Protein AF-0000000068849868 (afdb_homodimer)

Structure (mmCIF, N/CA/C/O backbone):
data_AF-0000000068849868-model_v1
#
loop_
_entity.id
_entity.type
_entity.pdbx_description
1 polymer 'glutathione transferase'
#
loop_
_atom_site.group_PDB
_atom_site.id
_atom_site.type_symbol
_atom_site.label_atom_id
_atom_site.label_alt_id
_atom_site.label_comp_id
_atom_site.label_asym_id
_atom_site.label_entity_id
_atom_site.label_seq_id
_atom_site.pdbx_PDB_ins_code
_atom_site.Cartn_x
_atom_site.Cartn_y
_atom_site.Cartn_z
_atom_site.occupancy
_atom_site.B_iso_or_equiv
_atom_site.auth_seq_id
_atom_site.auth_comp_id
_atom_site.auth_asym_id
_atom_site.auth_atom_id
_atom_site.pdbx_PDB_model_num
ATOM 1 N N . MET A 1 1 ? 14.945 -2.395 -23.406 1 87.19 1 MET A N 1
ATOM 2 C CA . MET A 1 1 ? 15.062 -1.605 -22.188 1 87.19 1 MET A CA 1
ATOM 3 C C . MET A 1 1 ? 14.828 -2.473 -20.953 1 87.19 1 MET A C 1
ATOM 5 O O . MET A 1 1 ? 13.945 -3.338 -20.953 1 87.19 1 MET A O 1
ATOM 9 N N . SER A 1 2 ? 15.734 -2.465 -19.875 1 96.75 2 SER A N 1
ATOM 10 C CA . SER A 1 2 ? 15.797 -3.426 -18.766 1 96.75 2 SER A CA 1
ATOM 11 C C . SER A 1 2 ? 15.164 -2.857 -17.5 1 96.75 2 SER A C 1
ATOM 13 O O . SER A 1 2 ? 15.234 -1.652 -17.25 1 96.75 2 SER A O 1
ATOM 15 N N . LEU A 1 3 ? 14.523 -3.711 -16.781 1 98.19 3 LEU A N 1
ATOM 16 C CA . LEU A 1 3 ? 14.062 -3.363 -15.438 1 98.19 3 LEU A CA 1
ATOM 17 C C . LEU A 1 3 ? 15.227 -3.332 -14.453 1 98.19 3 LEU A C 1
ATOM 19 O O . LEU A 1 3 ? 15.18 -2.617 -13.445 1 98.19 3 LEU A O 1
ATOM 23 N N . GLY A 1 4 ? 16.203 -4.164 -14.727 1 98.25 4 GLY A N 1
ATOM 24 C CA . GLY A 1 4 ? 17.297 -4.336 -13.789 1 98.25 4 GLY A CA 1
ATOM 25 C C . GLY A 1 4 ? 17.234 -5.652 -13.031 1 98.25 4 GLY A C 1
ATOM 26 O O . GLY A 1 4 ? 16.922 -6.695 -13.609 1 98.25 4 GLY A O 1
ATOM 27 N N . GLU A 1 5 ? 17.641 -5.59 -11.719 1 97.69 5 GLU A N 1
ATOM 28 C CA . GLU A 1 5 ? 17.797 -6.82 -10.953 1 97.69 5 GLU A CA 1
ATOM 29 C C . GLU A 1 5 ? 16.859 -6.844 -9.742 1 97.69 5 GLU A C 1
ATOM 31 O O . GLU A 1 5 ? 16.953 -5.977 -8.875 1 97.69 5 GLU A O 1
ATOM 36 N N . LEU A 1 6 ? 16.016 -7.863 -9.766 1 98.19 6 LEU A N 1
ATOM 37 C CA . LEU A 1 6 ? 15.141 -8.094 -8.617 1 98.19 6 LEU A CA 1
ATOM 38 C C . LEU A 1 6 ? 15.812 -9.023 -7.605 1 98.19 6 LEU A C 1
ATOM 40 O O . LEU A 1 6 ? 16.219 -10.133 -7.953 1 98.19 6 LEU A O 1
ATOM 44 N N . ILE A 1 7 ? 15.961 -8.562 -6.359 1 96.75 7 ILE A N 1
ATOM 45 C CA . ILE A 1 7 ? 16.609 -9.32 -5.293 1 96.75 7 ILE A CA 1
ATOM 46 C C . ILE A 1 7 ? 15.594 -9.641 -4.199 1 96.75 7 ILE A C 1
ATOM 48 O O . ILE A 1 7 ? 14.883 -8.75 -3.725 1 96.75 7 ILE A O 1
ATOM 52 N N . TYR A 1 8 ? 15.531 -10.922 -3.836 1 96.44 8 TYR A N 1
ATOM 53 C CA . TYR A 1 8 ? 14.539 -11.328 -2.854 1 96.44 8 TYR A CA 1
ATOM 54 C C . TYR A 1 8 ? 15 -12.57 -2.098 1 96.44 8 TYR A C 1
ATOM 56 O O . TYR A 1 8 ? 16.125 -13.031 -2.277 1 96.44 8 TYR A O 1
ATOM 64 N N . PHE A 1 9 ? 14.172 -13.047 -1.1 1 94.62 9 PHE A N 1
ATOM 65 C CA . PHE A 1 9 ? 14.344 -14.336 -0.438 1 94.62 9 PHE A CA 1
ATOM 66 C C . PHE A 1 9 ? 13.727 -15.453 -1.265 1 94.62 9 PHE A C 1
ATOM 68 O O . PHE A 1 9 ? 12.844 -15.211 -2.098 1 94.62 9 PHE A O 1
ATOM 75 N N . PRO A 1 10 ? 14.141 -16.688 -1.043 1 92.88 10 PRO A N 1
ATOM 76 C CA . PRO A 1 10 ? 13.602 -17.797 -1.833 1 92.88 10 PRO A CA 1
ATOM 77 C C . PRO A 1 10 ? 12.234 -18.25 -1.335 1 92.88 10 PRO A C 1
ATOM 79 O O . PRO A 1 10 ? 12.023 -19.453 -1.112 1 92.88 10 PRO A O 1
ATOM 82 N N . VAL A 1 11 ? 11.312 -17.297 -1.199 1 94.06 11 VAL A N 1
ATOM 83 C CA . VAL A 1 11 ? 9.945 -17.578 -0.776 1 94.06 11 VAL A CA 1
ATOM 84 C C . VAL A 1 11 ? 8.969 -16.734 -1.604 1 94.06 11 VAL A C 1
ATOM 86 O O . VAL A 1 11 ? 9.359 -15.719 -2.193 1 94.06 11 VAL A O 1
ATOM 89 N N . GLN A 1 12 ? 7.738 -17.109 -1.665 1 96.62 12 GLN A N 1
ATOM 90 C CA . GLN A 1 12 ? 6.746 -16.438 -2.494 1 96.62 12 GLN A CA 1
ATOM 91 C C . GLN A 1 12 ? 6.383 -15.07 -1.924 1 96.62 12 GLN A C 1
ATOM 93 O O . GLN A 1 12 ? 6.73 -14.039 -2.504 1 96.62 12 GLN A O 1
ATOM 98 N N . ALA A 1 13 ? 5.715 -15.039 -0.673 1 96.38 13 ALA A N 1
ATOM 99 C CA . ALA A 1 13 ? 5.293 -13.812 0.005 1 96.38 13 ALA A CA 1
ATOM 100 C C . ALA A 1 13 ? 5.145 -12.664 -0.984 1 96.38 13 ALA A C 1
ATOM 102 O O . ALA A 1 13 ? 4.301 -12.711 -1.879 1 96.38 13 ALA A O 1
ATOM 103 N N . LYS A 1 14 ? 6.012 -11.633 -0.94 1 97.12 14 LYS A N 1
ATOM 104 C CA . LYS A 1 14 ? 5.902 -10.461 -1.808 1 97.12 14 LYS A CA 1
ATOM 105 C C . LYS A 1 14 ? 6.672 -10.672 -3.109 1 97.12 14 LYS A C 1
ATOM 107 O O . LYS A 1 14 ? 6.395 -10.008 -4.113 1 97.12 14 LYS A O 1
ATOM 112 N N . GLY A 1 15 ? 7.562 -11.602 -3.145 1 97.81 15 GLY A N 1
ATOM 113 C CA . GLY A 1 15 ? 8.438 -11.797 -4.293 1 97.81 15 GLY A CA 1
ATOM 114 C C . GLY A 1 15 ? 7.734 -12.43 -5.477 1 97.81 15 GLY A C 1
ATOM 115 O O . GLY A 1 15 ? 8.086 -12.164 -6.629 1 97.81 15 GLY A O 1
ATOM 116 N N . LEU A 1 16 ? 6.762 -13.25 -5.211 1 98.31 16 LEU A N 1
ATOM 117 C CA . LEU A 1 16 ? 6.074 -13.977 -6.27 1 98.31 16 LEU A CA 1
ATOM 118 C C . LEU A 1 16 ? 5.434 -13.016 -7.266 1 98.31 16 LEU A C 1
ATOM 120 O O . LEU A 1 16 ? 5.691 -13.102 -8.469 1 98.31 16 LEU A O 1
ATOM 124 N N . GLN A 1 17 ? 4.621 -12.117 -6.77 1 98.56 17 GLN A N 1
ATOM 125 C CA . GLN A 1 17 ? 3.902 -11.227 -7.676 1 98.56 17 GLN A CA 1
ATOM 126 C C . GLN A 1 17 ? 4.859 -10.266 -8.375 1 98.56 17 GLN A C 1
ATOM 128 O O . GLN A 1 17 ? 4.633 -9.891 -9.531 1 98.56 17 GLN A O 1
ATOM 133 N N . LEU A 1 18 ? 5.984 -9.898 -7.719 1 98.88 18 LEU A N 1
ATOM 134 C CA . LEU A 1 18 ? 6.934 -9.008 -8.367 1 98.88 18 LEU A CA 1
ATOM 135 C C . LEU A 1 18 ? 7.68 -9.727 -9.492 1 98.88 18 LEU A C 1
ATOM 137 O O . LEU A 1 18 ? 7.957 -9.133 -10.539 1 98.88 18 LEU A O 1
ATOM 141 N N . ALA A 1 19 ? 7.984 -10.984 -9.281 1 98.81 19 ALA A N 1
ATOM 142 C CA . ALA A 1 19 ? 8.594 -11.773 -10.344 1 98.81 19 ALA A CA 1
ATOM 143 C C . ALA A 1 19 ? 7.633 -11.953 -11.516 1 98.81 19 ALA A C 1
ATOM 145 O O . ALA A 1 19 ? 8.047 -11.898 -12.68 1 98.81 19 ALA A O 1
ATOM 146 N N . ILE A 1 20 ? 6.387 -12.156 -11.203 1 98.94 20 ILE A N 1
ATOM 147 C CA . ILE A 1 20 ? 5.367 -12.281 -12.242 1 98.94 20 ILE A CA 1
ATOM 148 C C . ILE A 1 20 ? 5.289 -10.992 -13.055 1 98.94 20 ILE A C 1
ATOM 150 O O . ILE A 1 20 ? 5.242 -11.023 -14.289 1 98.94 20 ILE A O 1
ATOM 154 N N . LEU A 1 21 ? 5.285 -9.844 -12.391 1 98.94 21 LEU A N 1
ATOM 155 C CA . LEU A 1 21 ? 5.254 -8.555 -13.07 1 98.94 21 LEU A CA 1
ATOM 156 C C . LEU A 1 21 ? 6.484 -8.375 -13.953 1 98.94 21 LEU A C 1
ATOM 158 O O . LEU A 1 21 ? 6.375 -7.918 -15.094 1 98.94 21 LEU A O 1
ATOM 162 N N . ALA A 1 22 ? 7.633 -8.734 -13.398 1 98.88 22 ALA A N 1
ATOM 163 C CA . ALA A 1 22 ? 8.859 -8.602 -14.18 1 98.88 22 ALA A CA 1
ATOM 164 C C . ALA A 1 22 ? 8.797 -9.445 -15.453 1 98.88 22 ALA A C 1
ATOM 166 O O . ALA A 1 22 ? 9.117 -8.961 -16.547 1 98.88 22 ALA A O 1
ATOM 167 N N . GLU A 1 23 ? 8.336 -10.617 -15.281 1 98.69 23 GLU A N 1
ATOM 168 C CA . GLU A 1 23 ? 8.227 -11.516 -16.422 1 98.69 23 GLU A CA 1
ATOM 169 C C . GLU A 1 23 ? 7.195 -11.016 -17.438 1 98.69 23 GLU A C 1
ATOM 171 O O . GLU A 1 23 ? 7.438 -11.031 -18.641 1 98.69 23 GLU A O 1
ATOM 176 N N . ALA A 1 24 ? 6.105 -10.578 -16.969 1 98.62 24 ALA A N 1
ATOM 177 C CA . ALA A 1 24 ? 4.992 -10.156 -17.812 1 98.62 24 ALA A CA 1
ATOM 178 C C . ALA A 1 24 ? 5.297 -8.82 -18.484 1 98.62 24 ALA A C 1
ATOM 180 O O . ALA A 1 24 ? 4.641 -8.445 -19.453 1 98.62 24 ALA A O 1
ATOM 181 N N . SER A 1 25 ? 6.258 -8.055 -18 1 98.38 25 SER A N 1
ATOM 182 C CA . SER A 1 25 ? 6.559 -6.723 -18.5 1 98.38 25 SER A CA 1
ATOM 183 C C . SER A 1 25 ? 7.125 -6.781 -19.922 1 98.38 25 SER A C 1
ATOM 185 O O . SER A 1 25 ? 7.07 -5.797 -20.656 1 98.38 25 SER A O 1
ATOM 187 N N . GLY A 1 26 ? 7.727 -7.91 -20.188 1 97.56 26 GLY A N 1
ATOM 188 C CA . GLY A 1 26 ? 8.391 -8.039 -21.469 1 97.56 26 GLY A CA 1
ATOM 189 C C . GLY A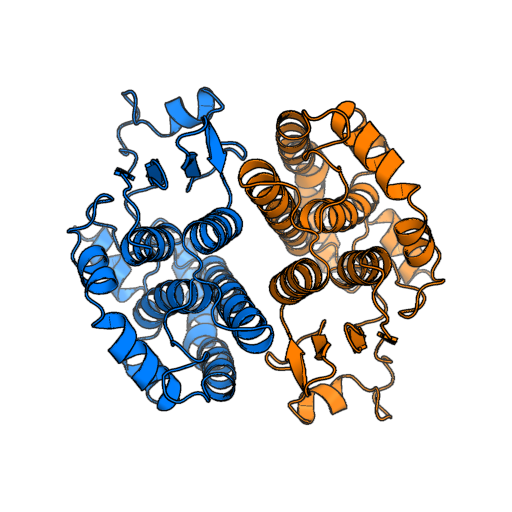 1 26 ? 9.75 -7.367 -21.516 1 97.56 26 GLY A C 1
ATOM 190 O O . GLY A 1 26 ? 10.477 -7.473 -22.5 1 97.56 26 GLY A O 1
ATOM 191 N N . LEU A 1 27 ? 10.125 -6.707 -20.516 1 98.25 27 LEU A N 1
ATOM 192 C CA . LEU A 1 27 ? 11.438 -6.078 -20.422 1 98.25 27 LEU A CA 1
ATOM 193 C C . LEU A 1 27 ? 12.477 -7.066 -19.906 1 98.25 27 LEU A C 1
ATOM 195 O O . LEU A 1 27 ? 12.141 -8.008 -19.188 1 98.25 27 LEU A O 1
ATOM 199 N N . GLU A 1 28 ? 13.734 -6.824 -20.266 1 98.25 28 GLU A N 1
ATOM 200 C CA . GLU A 1 28 ? 14.805 -7.641 -19.703 1 98.25 28 GLU A CA 1
ATOM 201 C C . GLU A 1 28 ? 14.93 -7.422 -18.203 1 98.25 28 GLU A C 1
ATOM 203 O O . GLU A 1 28 ? 14.758 -6.305 -17.703 1 98.25 28 GLU A O 1
ATOM 208 N N . TRP A 1 29 ? 15.219 -8.531 -17.562 1 98.56 29 TRP A N 1
ATOM 209 C CA . TRP A 1 29 ? 15.484 -8.43 -16.125 1 98.56 29 TRP A CA 1
ATOM 210 C C . TRP A 1 29 ? 16.281 -9.641 -15.641 1 98.56 29 TRP A C 1
ATOM 212 O O . TRP A 1 29 ? 16.344 -10.664 -16.328 1 98.56 29 TRP A O 1
ATOM 222 N N . THR A 1 30 ? 16.922 -9.414 -14.531 1 97.5 30 THR A N 1
ATOM 223 C CA . THR A 1 30 ? 17.562 -10.508 -13.805 1 97.5 30 THR A CA 1
ATOM 224 C C . THR A 1 30 ? 17.031 -10.586 -12.375 1 97.5 30 THR A C 1
ATOM 226 O O . THR A 1 30 ? 16.406 -9.648 -11.883 1 97.5 30 THR A O 1
ATOM 229 N N . GLY A 1 31 ? 17.172 -11.758 -11.852 1 94.5 31 GLY A N 1
ATOM 230 C CA . GLY A 1 31 ? 16.781 -11.953 -10.469 1 94.5 31 GLY A CA 1
ATOM 231 C C . GLY A 1 31 ? 17.609 -12.992 -9.742 1 94.5 31 GLY A C 1
ATOM 232 O O . GLY A 1 31 ? 18.203 -13.875 -10.367 1 94.5 31 GLY A O 1
ATOM 233 N N . PHE A 1 32 ? 17.734 -12.703 -8.359 1 89.56 32 PHE A N 1
ATOM 234 C CA . PHE A 1 32 ? 18.281 -13.797 -7.559 1 89.56 32 PHE A CA 1
ATOM 235 C C . PHE A 1 32 ? 17.703 -13.773 -6.148 1 89.56 32 PHE A C 1
ATOM 237 O O . PHE A 1 32 ? 17.203 -12.742 -5.688 1 89.56 32 PHE A O 1
ATOM 244 N N . THR A 1 33 ? 17.734 -14.922 -5.484 1 92.31 33 THR A N 1
ATOM 245 C CA . THR A 1 33 ? 17.344 -15.055 -4.086 1 92.31 33 THR A CA 1
ATOM 246 C C . THR A 1 33 ? 18.578 -15.117 -3.188 1 92.31 33 THR A C 1
ATOM 248 O O . THR A 1 33 ? 19.594 -15.727 -3.551 1 92.31 33 THR A O 1
ATOM 251 N N . VAL A 1 34 ? 18.438 -14.32 -2.139 1 89.62 34 VAL A N 1
ATOM 252 C CA . VAL A 1 34 ? 19.562 -14.305 -1.198 1 89.62 34 VAL A CA 1
ATOM 253 C C . VAL A 1 34 ? 19.641 -15.648 -0.477 1 89.62 34 VAL A C 1
ATOM 255 O O . VAL A 1 34 ? 18.641 -16.328 -0.288 1 89.62 34 VAL A O 1
ATOM 258 N N . ASP A 1 35 ? 20.859 -16.109 -0.374 1 70.06 35 ASP A N 1
ATOM 259 C CA . ASP A 1 35 ? 21.156 -17.391 0.255 1 70.06 35 ASP A CA 1
ATOM 260 C C . ASP A 1 35 ? 21.062 -17.281 1.776 1 70.06 35 ASP A C 1
ATOM 262 O O . ASP A 1 35 ? 21.219 -16.203 2.342 1 70.06 35 ASP A O 1
ATOM 266 N N . LYS A 1 36 ? 20.531 -18.312 2.436 1 59.41 36 LYS A N 1
ATOM 267 C CA . LYS A 1 36 ? 20.609 -18.375 3.893 1 59.41 36 LYS A CA 1
ATOM 268 C C . LYS A 1 36 ? 22.062 -18.375 4.359 1 59.41 36 LYS A C 1
ATOM 270 O O . LYS A 1 36 ? 22.344 -18.219 5.551 1 59.41 36 LYS A O 1
ATOM 275 N N . SER A 1 37 ? 22.953 -18.688 3.469 1 58.66 37 SER A N 1
ATOM 276 C CA . SER A 1 37 ? 24.297 -18.797 4.031 1 58.66 37 SER A CA 1
ATOM 277 C C . SER A 1 37 ? 24.844 -17.422 4.406 1 58.66 37 SER A C 1
ATOM 279 O O . SER A 1 37 ? 24.766 -16.484 3.625 1 58.66 37 SER A O 1
ATOM 281 N N . PRO A 1 38 ? 25.016 -17.219 5.656 1 58.81 38 PRO A N 1
ATOM 282 C CA . PRO A 1 38 ? 25.516 -15.938 6.18 1 58.81 38 PRO A CA 1
ATOM 283 C C . PRO A 1 38 ? 26.719 -15.406 5.418 1 58.81 38 PRO A C 1
ATOM 285 O O . PRO A 1 38 ? 27.062 -14.227 5.527 1 58.81 38 PRO A O 1
ATOM 288 N N . ALA A 1 39 ? 27.484 -16.344 4.602 1 61.44 39 ALA A N 1
ATOM 289 C CA . ALA A 1 39 ? 28.766 -15.945 4.047 1 61.44 39 ALA A CA 1
ATOM 290 C C . ALA A 1 39 ? 28.688 -15.781 2.531 1 61.44 39 ALA A C 1
ATOM 292 O O . ALA A 1 39 ? 27.859 -16.406 1.877 1 61.44 39 ALA A O 1
ATOM 293 N N . GLY A 1 40 ? 28.984 -14.461 1.996 1 61.91 40 GLY A N 1
ATOM 294 C CA . GLY A 1 40 ? 29.172 -14.172 0.583 1 61.91 40 GLY A CA 1
ATOM 295 C C . GLY A 1 40 ? 28.453 -12.922 0.131 1 61.91 40 GLY A C 1
ATOM 296 O O . GLY A 1 40 ? 27.688 -12.328 0.899 1 61.91 40 GLY A O 1
ATOM 297 N N . PRO A 1 41 ? 28.719 -12.609 -1.086 1 62.44 41 PRO A N 1
ATOM 298 C CA . PRO A 1 41 ? 28.219 -11.344 -1.609 1 62.44 41 PRO A CA 1
ATOM 299 C C . PRO A 1 41 ? 26.703 -11.336 -1.789 1 62.44 41 PRO A C 1
ATOM 301 O O . PRO A 1 41 ? 26.094 -10.266 -1.895 1 62.44 41 PRO A O 1
ATOM 304 N N . LYS A 1 42 ? 26.172 -12.484 -1.525 1 76.19 42 LYS A N 1
ATOM 305 C CA . LYS A 1 42 ? 24.719 -12.562 -1.706 1 76.19 42 LYS A CA 1
ATOM 306 C C . LYS A 1 42 ? 24.016 -12.852 -0.385 1 76.19 42 LYS A C 1
ATOM 308 O O . LYS A 1 42 ? 22.828 -13.156 -0.367 1 76.19 42 LYS A O 1
ATOM 313 N N . SER A 1 43 ? 24.797 -12.633 0.643 1 86.62 43 SER A N 1
ATOM 314 C CA . SER A 1 43 ? 24.203 -12.836 1.958 1 86.62 43 SER A CA 1
ATOM 315 C C . SER A 1 43 ? 23.375 -11.633 2.387 1 86.62 43 SER A C 1
ATOM 317 O O . SER A 1 43 ? 23.781 -10.484 2.184 1 86.62 43 SER A O 1
ATOM 319 N N . TRP A 1 44 ? 22.219 -11.93 3.002 1 89.69 44 TRP A N 1
ATOM 320 C CA . TRP A 1 44 ? 21.312 -10.859 3.414 1 89.69 44 TRP A CA 1
ATOM 321 C C . TRP A 1 44 ? 21.953 -9.984 4.488 1 89.69 44 TRP A C 1
ATOM 323 O O . TRP A 1 44 ? 21.938 -8.758 4.395 1 89.69 44 TRP A O 1
ATOM 333 N N . PRO A 1 45 ? 22.625 -10.586 5.5 1 89.19 45 PRO A N 1
ATOM 334 C CA . PRO A 1 45 ? 23.281 -9.727 6.488 1 89.19 45 PRO A CA 1
ATOM 335 C C . PRO A 1 45 ? 24.297 -8.781 5.859 1 89.19 45 PRO A C 1
ATOM 337 O O . PRO A 1 45 ? 24.406 -7.617 6.262 1 89.19 45 PRO A O 1
ATOM 340 N N . ALA A 1 46 ? 25.016 -9.211 4.871 1 88.31 46 ALA A N 1
ATOM 341 C CA . ALA A 1 46 ? 26.016 -8.375 4.207 1 88.31 46 ALA A CA 1
ATOM 342 C C . ALA A 1 46 ? 25.344 -7.277 3.381 1 88.31 46 ALA A C 1
ATOM 344 O O . ALA A 1 46 ? 25.766 -6.121 3.412 1 88.31 46 ALA A O 1
ATOM 345 N N . ILE A 1 47 ? 24.328 -7.664 2.66 1 90.62 47 ILE A N 1
ATOM 346 C CA . ILE A 1 47 ? 23.594 -6.691 1.851 1 90.62 47 ILE A CA 1
ATOM 347 C C . ILE A 1 47 ? 22.984 -5.625 2.754 1 90.62 47 ILE A C 1
ATOM 349 O O . ILE A 1 47 ? 23.094 -4.43 2.482 1 90.62 47 ILE A O 1
ATOM 353 N N . LYS A 1 48 ? 22.422 -6.07 3.764 1 91.19 48 LYS A N 1
ATOM 354 C CA . LYS A 1 48 ? 21.797 -5.145 4.699 1 91.19 48 LYS A CA 1
ATOM 355 C C . LYS A 1 48 ? 22.828 -4.203 5.32 1 91.19 48 LYS A C 1
ATOM 357 O O . LYS A 1 48 ? 22.609 -2.994 5.387 1 91.19 48 LYS A O 1
ATOM 362 N N . ALA A 1 49 ? 23.953 -4.688 5.715 1 90.19 49 ALA A N 1
ATOM 363 C CA . ALA A 1 49 ? 25 -3.912 6.371 1 90.19 49 ALA A CA 1
ATOM 364 C C . ALA A 1 49 ? 25.625 -2.898 5.41 1 90.19 49 ALA A C 1
ATOM 366 O O . ALA A 1 49 ? 26.078 -1.837 5.828 1 90.19 49 ALA A O 1
ATOM 367 N N . SER A 1 50 ? 25.562 -3.172 4.121 1 91.5 50 SER A N 1
ATOM 368 C CA . SER A 1 50 ? 26.141 -2.287 3.117 1 91.5 50 SER A CA 1
ATOM 369 C C . SER A 1 50 ? 25.281 -1.049 2.902 1 91.5 50 SER A C 1
ATOM 371 O O . SER A 1 50 ? 25.734 -0.072 2.299 1 91.5 50 SER A O 1
ATOM 373 N N . GLY A 1 51 ? 24.031 -1.142 3.326 1 92 51 GLY A N 1
ATOM 374 C CA . GLY A 1 51 ? 23.109 -0.04 3.09 1 92 51 GLY A CA 1
ATOM 375 C C . GLY A 1 51 ? 22.5 -0.065 1.705 1 92 51 GLY A C 1
ATOM 376 O O . GLY A 1 51 ? 21.875 0.914 1.277 1 92 51 GLY A O 1
ATOM 377 N N . ALA A 1 52 ? 22.594 -1.225 1.096 1 92.56 52 ALA A N 1
ATOM 378 C CA . ALA A 1 52 ? 22.125 -1.328 -0.284 1 92.56 52 ALA A CA 1
ATOM 379 C C . ALA A 1 52 ? 20.594 -1.299 -0.347 1 92.56 52 ALA A C 1
ATOM 381 O O . ALA A 1 52 ? 20.016 -0.84 -1.336 1 92.56 52 ALA A O 1
ATOM 382 N N . SER A 1 53 ? 19.984 -1.825 0.674 1 95.25 53 SER A N 1
ATOM 383 C CA . SER A 1 53 ? 18.516 -1.796 0.728 1 95.25 53 SER A CA 1
ATOM 384 C C . SER A 1 53 ? 18.016 -0.507 1.368 1 95.25 53 SER A C 1
ATOM 386 O O . SER A 1 53 ? 18.297 -0.243 2.541 1 95.25 53 SER A O 1
ATOM 388 N N . PRO A 1 54 ? 17.219 0.244 0.676 1 97.06 54 PRO A N 1
ATOM 389 C CA . PRO A 1 54 ? 16.859 1.573 1.168 1 97.06 54 PRO A CA 1
ATOM 390 C C . PRO A 1 54 ? 16.125 1.522 2.51 1 97.06 54 PRO A C 1
ATOM 392 O O . PRO A 1 54 ? 16.25 2.443 3.32 1 97.06 54 PRO A O 1
ATOM 395 N N . PHE A 1 55 ? 15.398 0.46 2.727 1 97.38 55 PHE A N 1
ATOM 396 C CA . PHE A 1 55 ? 14.609 0.383 3.953 1 97.38 55 PHE A CA 1
ATOM 397 C C . PHE A 1 55 ? 15.047 -0.803 4.805 1 97.38 55 PHE A C 1
ATOM 399 O O . PHE A 1 55 ? 14.328 -1.215 5.719 1 97.38 55 PHE A O 1
ATOM 406 N N . GLY A 1 56 ? 16.188 -1.393 4.441 1 95.31 56 GLY A N 1
ATOM 407 C CA . GLY A 1 56 ? 16.672 -2.545 5.176 1 95.31 56 GLY A CA 1
ATOM 408 C C . GLY A 1 56 ? 15.805 -3.773 5.023 1 95.31 56 GLY A C 1
ATOM 409 O O . GLY A 1 56 ? 15.727 -4.605 5.934 1 95.31 56 GLY A O 1
ATOM 410 N N . GLN A 1 57 ? 15.078 -3.836 3.943 1 95.69 57 GLN A N 1
ATOM 411 C CA . GLN A 1 57 ? 14.156 -4.93 3.668 1 95.69 57 GLN A CA 1
ATOM 412 C C . GLN A 1 57 ? 14.312 -5.434 2.236 1 95.69 57 GLN A C 1
ATOM 414 O O . GLN A 1 57 ? 14.961 -4.785 1.411 1 95.69 57 GLN A O 1
ATOM 419 N N . LEU A 1 58 ? 13.898 -6.605 2.012 1 96.19 58 LEU A N 1
ATOM 420 C CA . LEU A 1 58 ? 13.641 -7.141 0.679 1 96.19 58 LEU A CA 1
ATOM 421 C C . LEU A 1 58 ? 12.156 -7.398 0.468 1 96.19 58 LEU A C 1
ATOM 423 O O . LEU A 1 58 ? 11.414 -7.605 1.432 1 96.19 58 LEU A O 1
ATOM 427 N N . PRO A 1 59 ? 11.719 -7.238 -0.786 1 97.62 59 PRO A N 1
ATOM 428 C CA . PRO A 1 59 ? 12.422 -7.168 -2.068 1 97.62 59 PRO A CA 1
ATOM 429 C C . PRO A 1 59 ? 12.984 -5.777 -2.359 1 97.62 59 PRO A C 1
ATOM 431 O O . PRO A 1 59 ? 12.531 -4.793 -1.772 1 97.62 59 PRO A O 1
ATOM 434 N N . MET A 1 60 ? 13.969 -5.746 -3.234 1 98.12 60 MET A N 1
ATOM 435 C CA . MET A 1 60 ? 14.438 -4.504 -3.842 1 98.12 60 MET A CA 1
ATOM 436 C C . MET A 1 60 ? 14.742 -4.703 -5.32 1 98.12 60 MET A C 1
ATOM 438 O O . MET A 1 60 ? 15.055 -5.82 -5.75 1 98.12 60 MET A O 1
ATOM 442 N N . LEU A 1 61 ? 14.562 -3.736 -6.121 1 98.75 61 LEU A N 1
ATOM 443 C CA . LEU A 1 61 ? 14.875 -3.697 -7.547 1 98.75 61 LEU A CA 1
ATOM 444 C C . LEU A 1 61 ? 15.984 -2.693 -7.832 1 98.75 61 LEU A C 1
ATOM 446 O O . LEU A 1 61 ? 15.812 -1.491 -7.621 1 98.75 61 LEU A O 1
ATOM 450 N N . ARG A 1 62 ? 17.141 -3.219 -8.227 1 97.88 62 ARG A N 1
ATOM 451 C CA . ARG A 1 62 ? 18.203 -2.354 -8.711 1 97.88 62 ARG A CA 1
ATOM 452 C C . ARG A 1 62 ? 18.016 -2.002 -10.18 1 97.88 62 ARG A C 1
ATOM 454 O O . ARG A 1 62 ? 18.047 -2.879 -11.047 1 97.88 62 ARG A O 1
ATOM 461 N N . THR A 1 63 ? 17.844 -0.763 -10.469 1 97.81 63 THR A N 1
ATOM 462 C CA . THR A 1 63 ? 17.547 -0.344 -11.836 1 97.81 63 THR A CA 1
ATOM 463 C C . THR A 1 63 ? 18.828 -0.051 -12.602 1 97.81 63 THR A C 1
ATOM 465 O O . THR A 1 63 ? 19.875 0.192 -12 1 97.81 63 THR A O 1
ATOM 468 N N . PRO A 1 64 ? 18.734 -0.012 -13.914 1 95.5 64 PRO A N 1
ATOM 469 C CA . PRO A 1 64 ? 19.938 0.235 -14.719 1 95.5 64 PRO A CA 1
ATOM 470 C C . PRO A 1 64 ? 20.562 1.604 -14.445 1 95.5 64 PRO A C 1
ATOM 472 O O . PRO A 1 64 ? 21.781 1.763 -14.547 1 95.5 64 PRO A O 1
ATOM 475 N N . GLY A 1 65 ? 19.828 2.535 -14.078 1 93.12 65 GLY A N 1
ATOM 476 C CA . GLY A 1 65 ? 20.344 3.865 -13.789 1 93.12 65 GLY A CA 1
ATOM 477 C C . GLY A 1 65 ? 20.938 3.988 -12.398 1 93.12 65 GLY A C 1
ATOM 478 O O . GLY A 1 65 ? 21.453 5.047 -12.031 1 93.12 65 GLY A O 1
ATOM 479 N N . GLY A 1 66 ? 20.875 2.934 -11.602 1 94.56 66 GLY A N 1
ATOM 480 C CA . GLY A 1 66 ? 21.516 2.922 -10.297 1 94.56 66 GLY A CA 1
ATOM 481 C C . GLY A 1 66 ? 20.547 3.119 -9.156 1 94.56 66 GLY A C 1
ATOM 482 O O . GLY A 1 66 ? 20.891 2.873 -7.996 1 94.56 66 GLY A O 1
ATOM 483 N N . ARG A 1 67 ? 19.344 3.52 -9.445 1 96.38 67 ARG A N 1
ATOM 484 C CA . ARG A 1 67 ? 18.328 3.662 -8.406 1 96.38 67 ARG A CA 1
ATOM 485 C C . ARG A 1 67 ? 17.922 2.303 -7.855 1 96.38 67 ARG A C 1
ATOM 487 O O . ARG A 1 67 ? 17.656 1.369 -8.625 1 96.38 67 ARG A O 1
ATOM 494 N N . VAL A 1 68 ? 17.906 2.201 -6.52 1 98.31 68 VAL A N 1
ATOM 495 C CA . VAL A 1 68 ? 17.359 1.011 -5.875 1 98.31 68 VAL A CA 1
ATOM 496 C C . VAL A 1 68 ? 15.945 1.297 -5.383 1 98.31 68 VAL A C 1
ATOM 498 O O . VAL A 1 68 ? 15.727 2.24 -4.617 1 98.31 68 VAL A O 1
ATOM 501 N N . VAL A 1 69 ? 15.031 0.534 -5.867 1 98.75 69 VAL A N 1
ATOM 502 C CA . VAL A 1 69 ? 13.633 0.679 -5.469 1 98.75 69 VAL A CA 1
ATOM 503 C C . VAL A 1 69 ? 13.281 -0.372 -4.418 1 98.75 69 VAL A C 1
ATOM 505 O O . VAL A 1 69 ? 13.406 -1.574 -4.668 1 98.75 69 VAL A O 1
ATOM 508 N N . GLY A 1 70 ? 12.914 0.104 -3.266 1 98.31 70 GLY A N 1
ATOM 509 C CA . GLY A 1 70 ? 12.367 -0.761 -2.232 1 98.31 70 GLY A CA 1
ATOM 510 C C . GLY A 1 70 ? 10.852 -0.725 -2.164 1 98.31 70 GLY A C 1
ATOM 511 O O . GLY A 1 70 ? 10.203 -0.084 -2.994 1 98.31 70 GLY A O 1
ATOM 512 N N . GLN A 1 71 ? 10.312 -1.441 -1.221 1 98.06 71 GLN A N 1
ATOM 513 C CA . GLN A 1 71 ? 8.875 -1.494 -0.99 1 98.06 71 GLN A CA 1
ATOM 514 C C . GLN A 1 71 ? 8.156 -2.201 -2.137 1 98.06 71 GLN A C 1
ATOM 516 O O . GLN A 1 71 ? 8.203 -1.746 -3.281 1 98.06 71 GLN A O 1
ATOM 521 N N . SER A 1 72 ? 7.426 -3.24 -1.805 1 98.56 72 SER A N 1
ATOM 522 C CA . SER A 1 72 ? 6.836 -4.105 -2.82 1 98.56 72 SER A CA 1
ATOM 523 C C . SER A 1 72 ? 5.859 -3.332 -3.703 1 98.56 72 SER A C 1
ATOM 525 O O . SER A 1 72 ? 5.895 -3.457 -4.93 1 98.56 72 SER A O 1
ATOM 527 N N . VAL A 1 73 ? 5.051 -2.482 -3.09 1 98.69 73 VAL A N 1
ATOM 528 C CA . VAL A 1 73 ? 4.066 -1.718 -3.846 1 98.69 73 VAL A CA 1
ATOM 529 C C . VAL A 1 73 ? 4.773 -0.72 -4.758 1 98.69 73 VAL A C 1
ATOM 531 O O . VAL A 1 73 ? 4.359 -0.509 -5.902 1 98.69 73 VAL A O 1
ATOM 534 N N . ALA A 1 74 ? 5.863 -0.121 -4.27 1 98.88 74 ALA A N 1
ATOM 535 C CA . ALA A 1 74 ? 6.652 0.797 -5.09 1 98.88 74 ALA A CA 1
ATOM 536 C C . ALA A 1 74 ? 7.273 0.072 -6.277 1 98.88 74 ALA A C 1
ATOM 538 O O . ALA A 1 74 ? 7.25 0.579 -7.402 1 98.88 74 ALA A O 1
ATOM 539 N N . ILE A 1 75 ? 7.816 -1.102 -6.027 1 98.88 75 ILE A N 1
ATOM 540 C CA . ILE A 1 75 ? 8.43 -1.888 -7.094 1 98.88 75 ILE A CA 1
ATOM 541 C C . ILE A 1 75 ? 7.371 -2.26 -8.133 1 98.88 75 ILE A C 1
ATOM 543 O O . ILE A 1 75 ? 7.602 -2.123 -9.336 1 98.88 75 ILE A O 1
ATOM 547 N N . ALA A 1 76 ? 6.207 -2.705 -7.66 1 98.94 76 ALA A N 1
ATOM 548 C CA . ALA A 1 76 ? 5.129 -3.09 -8.57 1 98.94 76 ALA A CA 1
ATOM 549 C C . ALA A 1 76 ? 4.711 -1.918 -9.453 1 98.94 76 ALA A C 1
ATOM 551 O O . ALA A 1 76 ? 4.598 -2.061 -10.672 1 98.94 76 ALA A O 1
ATOM 552 N N . ASN A 1 77 ? 4.512 -0.783 -8.852 1 98.88 77 ASN A N 1
ATOM 553 C CA . ASN A 1 77 ? 4.09 0.388 -9.609 1 98.88 77 ASN A CA 1
ATOM 554 C C . ASN A 1 77 ? 5.203 0.898 -10.523 1 98.88 77 ASN A C 1
ATOM 556 O O . ASN A 1 77 ? 4.934 1.41 -11.609 1 98.88 77 ASN A O 1
ATOM 560 N N . TYR A 1 78 ? 6.441 0.745 -10.086 1 98.81 78 TYR A N 1
ATOM 561 C CA . TYR A 1 78 ? 7.559 1.131 -10.938 1 98.81 78 TYR A CA 1
ATOM 562 C C . TYR A 1 78 ? 7.605 0.266 -12.195 1 98.81 78 TYR A C 1
ATOM 564 O O . TYR A 1 78 ? 7.785 0.778 -13.305 1 98.81 78 TYR A O 1
ATOM 572 N N . ILE A 1 79 ? 7.414 -1.021 -12.062 1 98.81 79 ILE A N 1
ATOM 573 C CA . ILE A 1 79 ? 7.395 -1.918 -13.211 1 98.81 79 ILE A CA 1
ATOM 574 C C . ILE A 1 79 ? 6.238 -1.546 -14.141 1 98.81 79 ILE A C 1
ATOM 576 O O . ILE A 1 79 ? 6.41 -1.487 -15.359 1 98.81 79 ILE A O 1
ATOM 580 N N . ALA A 1 80 ? 5.102 -1.295 -13.531 1 98.69 80 ALA A N 1
ATOM 581 C CA . ALA A 1 80 ? 3.941 -0.895 -14.32 1 98.69 80 ALA A CA 1
ATOM 582 C C . ALA A 1 80 ? 4.23 0.371 -15.125 1 98.69 80 ALA A C 1
ATOM 584 O O . ALA A 1 80 ? 3.85 0.475 -16.297 1 98.69 80 ALA A O 1
ATOM 585 N N . HIS A 1 81 ? 4.887 1.291 -14.445 1 97.94 81 HIS A N 1
ATOM 586 C CA . HIS A 1 81 ? 5.27 2.553 -15.07 1 97.94 81 HIS A CA 1
ATOM 587 C C . HIS A 1 81 ? 6.234 2.322 -16.219 1 97.94 81 HIS A C 1
ATOM 589 O O . HIS A 1 81 ? 6.047 2.867 -17.312 1 97.94 81 HIS A O 1
ATOM 595 N N . ARG A 1 82 ? 7.191 1.484 -16.109 1 98 82 ARG A N 1
ATOM 596 C CA . ARG A 1 82 ? 8.234 1.226 -17.094 1 98 82 ARG A CA 1
ATOM 597 C C . ARG A 1 82 ? 7.672 0.45 -18.281 1 98 82 ARG A C 1
ATOM 599 O O . ARG A 1 82 ? 8.125 0.627 -19.422 1 98 82 ARG A O 1
ATOM 606 N N . ALA A 1 83 ? 6.668 -0.357 -18.031 1 98 83 ALA A N 1
ATOM 607 C CA . ALA A 1 83 ? 6.211 -1.281 -19.062 1 98 83 ALA A CA 1
ATOM 608 C C . ALA A 1 83 ? 4.797 -0.935 -19.531 1 98 83 ALA A C 1
ATOM 610 O O . ALA A 1 83 ? 4.172 -1.698 -20.266 1 98 83 ALA A O 1
ATOM 611 N N . SER A 1 84 ? 4.203 0.166 -19 1 96.44 84 SER A N 1
ATOM 612 C CA . SER A 1 84 ? 2.859 0.61 -19.359 1 96.44 84 SER A CA 1
ATOM 613 C C . SER A 1 84 ? 1.825 -0.47 -19.062 1 96.44 84 SER A C 1
ATOM 615 O O . SER A 1 84 ? 1.023 -0.825 -19.922 1 96.44 84 SER A O 1
ATOM 617 N N . MET A 1 85 ? 1.812 -0.911 -17.828 1 98.19 85 MET A N 1
ATOM 618 C CA . MET A 1 85 ? 0.946 -2.016 -17.422 1 98.19 85 MET A CA 1
ATOM 619 C C . MET A 1 85 ? -0.169 -1.523 -16.5 1 98.19 85 MET A C 1
ATOM 621 O O . MET A 1 85 ? -0.578 -2.23 -15.578 1 98.19 85 MET A O 1
ATOM 625 N N . HIS A 1 86 ? -0.61 -0.305 -16.656 1 96.06 86 HIS A N 1
ATOM 626 C CA . HIS A 1 86 ? -1.63 0.265 -15.781 1 96.06 86 HIS A CA 1
ATOM 627 C C . HIS A 1 86 ? -3.014 0.167 -16.406 1 96.06 86 HIS A C 1
ATOM 629 O O . HIS A 1 86 ? -4.008 0.584 -15.812 1 96.06 86 HIS A O 1
ATOM 635 N N . GLY A 1 87 ? -3.127 -0.429 -17.625 1 94.06 87 GLY A N 1
ATOM 636 C CA . GLY A 1 87 ? -4.398 -0.512 -18.312 1 94.06 87 GLY A CA 1
ATOM 637 C C . GLY A 1 87 ? -4.699 0.713 -19.156 1 94.06 87 GLY A C 1
ATOM 638 O O . GLY A 1 87 ? -3.854 1.601 -19.297 1 94.06 87 GLY A O 1
ATOM 639 N N . ALA A 1 88 ? -5.906 0.683 -19.797 1 92.75 88 ALA A N 1
ATOM 640 C CA . ALA A 1 88 ? -6.293 1.756 -20.703 1 92.75 88 ALA A CA 1
ATOM 641 C C . ALA A 1 88 ? -7.234 2.744 -20.016 1 92.75 88 ALA A C 1
ATOM 643 O O . ALA A 1 88 ? -8.344 2.381 -19.625 1 92.75 88 ALA A O 1
ATOM 644 N N . GLY A 1 89 ? -6.734 3.996 -19.828 1 94.56 89 GLY A N 1
ATOM 645 C CA . GLY A 1 89 ? -7.605 5.051 -19.328 1 94.56 89 GLY A CA 1
ATOM 646 C C . GLY A 1 89 ? -7.715 5.086 -17.828 1 94.56 89 GLY A C 1
ATOM 647 O O . GLY A 1 89 ? -7.082 4.281 -17.125 1 94.56 89 GLY A O 1
ATOM 648 N N . ASP A 1 90 ? -8.547 5.996 -17.328 1 97 90 ASP A N 1
ATOM 649 C CA . ASP A 1 90 ? -8.648 6.305 -15.906 1 97 90 ASP A CA 1
ATOM 650 C C . ASP A 1 90 ? -9.32 5.16 -15.141 1 97 90 ASP A C 1
ATOM 652 O O . ASP A 1 90 ? -8.906 4.828 -14.031 1 97 90 ASP A O 1
ATOM 656 N N . ASP A 1 91 ? -10.305 4.523 -15.773 1 97.19 91 ASP A N 1
ATOM 657 C CA . ASP A 1 91 ? -11.047 3.461 -15.102 1 97.19 91 ASP A CA 1
ATOM 658 C C . ASP A 1 91 ? -10.164 2.234 -14.875 1 97.19 91 ASP A C 1
ATOM 660 O O . ASP A 1 91 ? -10.141 1.678 -13.781 1 97.19 91 ASP A O 1
ATOM 664 N N . ASP A 1 92 ? -9.445 1.837 -15.938 1 98.19 92 ASP A N 1
ATOM 665 C CA . ASP A 1 92 ? -8.531 0.712 -15.797 1 98.19 92 ASP A CA 1
ATOM 666 C C . ASP A 1 92 ? -7.465 0.998 -14.734 1 98.19 92 ASP A C 1
ATOM 668 O O . ASP A 1 92 ? -7.105 0.113 -13.961 1 98.19 92 ASP A O 1
ATOM 672 N N . PHE A 1 93 ? -6.973 2.227 -14.766 1 98.25 93 PHE A N 1
ATOM 673 C CA . PHE A 1 93 ? -5.953 2.592 -13.789 1 98.25 93 PHE A CA 1
ATOM 674 C C . PHE A 1 93 ? -6.488 2.438 -12.367 1 98.25 93 PHE A C 1
ATOM 676 O O . PHE A 1 93 ? -5.836 1.826 -11.516 1 98.25 93 PHE A O 1
ATOM 683 N N . ALA A 1 94 ? -7.68 2.928 -12.094 1 98.56 94 ALA A N 1
ATOM 684 C CA . ALA A 1 94 ? -8.289 2.854 -10.766 1 98.56 94 ALA A CA 1
ATOM 685 C C . ALA A 1 94 ? -8.484 1.402 -10.336 1 98.56 94 ALA A C 1
ATOM 687 O O . ALA A 1 94 ? -8.141 1.035 -9.203 1 98.56 94 ALA A O 1
ATOM 688 N N . LEU A 1 95 ? -8.984 0.625 -11.25 1 98.69 95 LEU A N 1
ATOM 689 C CA . LEU A 1 95 ? -9.234 -0.778 -10.945 1 98.69 95 LEU A CA 1
ATOM 690 C C . LEU A 1 95 ? -7.934 -1.523 -10.68 1 98.69 95 LEU A C 1
ATOM 692 O O . LEU A 1 95 ? -7.852 -2.334 -9.758 1 98.69 95 LEU A O 1
ATOM 696 N N . SER A 1 96 ? -6.957 -1.229 -11.523 1 98.81 96 SER A N 1
ATOM 697 C CA . SER A 1 96 ? -5.645 -1.842 -11.336 1 98.81 96 SER A CA 1
ATOM 698 C C . SER A 1 96 ? -5.086 -1.539 -9.945 1 98.81 96 SER A C 1
ATOM 700 O O . SER A 1 96 ? -4.621 -2.443 -9.25 1 98.81 96 SER A O 1
ATOM 702 N N . GLN A 1 97 ? -5.184 -0.336 -9.531 1 98.88 97 GLN A N 1
ATOM 703 C CA . GLN A 1 97 ? -4.641 0.066 -8.242 1 98.88 97 GLN A CA 1
ATOM 704 C C . GLN A 1 97 ? -5.449 -0.537 -7.094 1 98.88 97 GLN A C 1
ATOM 706 O O . GLN A 1 97 ? -4.891 -0.893 -6.055 1 98.88 97 GLN A O 1
ATOM 711 N N . MET A 1 98 ? -6.738 -0.641 -7.258 1 98.88 98 MET A N 1
ATOM 712 C CA . MET A 1 98 ? -7.555 -1.269 -6.223 1 98.88 98 MET A CA 1
ATOM 713 C C . MET A 1 98 ? -7.211 -2.748 -6.078 1 98.88 98 MET A C 1
ATOM 715 O O . MET A 1 98 ? -7.18 -3.277 -4.969 1 98.88 98 MET A O 1
ATOM 719 N N . CYS A 1 99 ? -6.934 -3.395 -7.223 1 98.88 99 CYS A N 1
ATOM 720 C CA . CYS A 1 99 ? -6.496 -4.785 -7.176 1 98.88 99 CYS A CA 1
ATOM 721 C C . CYS A 1 99 ? -5.195 -4.926 -6.395 1 98.88 99 CYS A C 1
ATOM 723 O O . CYS A 1 99 ? -5.078 -5.785 -5.523 1 98.88 99 CYS A O 1
ATOM 725 N N . LEU A 1 100 ? -4.262 -4.051 -6.699 1 98.88 100 LEU A N 1
ATOM 726 C CA . LEU A 1 100 ? -2.975 -4.062 -6.012 1 98.88 100 LEU A CA 1
ATOM 727 C C . LEU A 1 100 ? -3.156 -3.863 -4.512 1 98.88 100 LEU A C 1
ATOM 729 O O . LEU A 1 100 ? -2.611 -4.625 -3.707 1 98.88 100 LEU A O 1
ATOM 733 N N . ALA A 1 101 ? -3.924 -2.902 -4.172 1 98.75 101 ALA A N 1
ATOM 734 C CA . ALA A 1 101 ? -4.137 -2.58 -2.764 1 98.75 101 ALA A CA 1
ATOM 735 C C . ALA A 1 101 ? -4.836 -3.727 -2.037 1 98.75 101 ALA A C 1
ATOM 737 O O . ALA A 1 101 ? -4.512 -4.027 -0.885 1 98.75 101 ALA A O 1
ATOM 738 N N . GLU A 1 102 ? -5.828 -4.316 -2.695 1 98.62 102 GLU A N 1
ATOM 739 C CA . GLU A 1 102 ? -6.5 -5.457 -2.078 1 98.62 102 GLU A CA 1
ATOM 740 C C . GLU A 1 102 ? -5.543 -6.633 -1.896 1 98.62 102 GLU A C 1
ATOM 742 O O . GLU A 1 102 ? -5.648 -7.383 -0.924 1 98.62 102 GLU A O 1
ATOM 747 N N . GLY A 1 103 ? -4.648 -6.812 -2.863 1 98.62 103 GLY A N 1
ATOM 748 C CA . GLY A 1 103 ? -3.592 -7.793 -2.662 1 98.62 103 GLY A CA 1
ATOM 749 C C . GLY A 1 103 ? -2.805 -7.566 -1.387 1 98.62 103 GLY A C 1
ATOM 750 O O . GLY A 1 103 ? -2.514 -8.516 -0.655 1 98.62 103 GLY A O 1
ATOM 751 N N . GLU A 1 104 ? -2.473 -6.34 -1.111 1 98.5 104 GLU A N 1
ATOM 752 C CA . GLU A 1 104 ? -1.753 -6 0.111 1 98.5 104 GLU A CA 1
ATOM 753 C C . GLU A 1 104 ? -2.598 -6.293 1.349 1 98.5 104 GLU A C 1
ATOM 755 O O . GLU A 1 104 ? -2.068 -6.703 2.385 1 98.5 104 GLU A O 1
ATOM 760 N N . ASP A 1 105 ? -3.926 -6.051 1.241 1 97.75 105 ASP A N 1
ATOM 761 C CA . ASP A 1 105 ? -4.805 -6.367 2.363 1 97.75 105 ASP A CA 1
ATOM 762 C C . ASP A 1 105 ? -4.801 -7.863 2.66 1 97.75 105 ASP A C 1
ATOM 764 O O . ASP A 1 105 ? -4.762 -8.273 3.822 1 97.75 105 ASP A O 1
ATOM 768 N N . LEU A 1 106 ? -4.863 -8.633 1.615 1 97.88 106 LEU A N 1
ATOM 769 C CA . LEU A 1 106 ? -4.824 -10.086 1.795 1 97.88 106 LEU A CA 1
ATOM 770 C C . LEU A 1 106 ? -3.51 -10.516 2.434 1 97.88 106 LEU A C 1
ATOM 772 O O . LEU A 1 106 ? -3.5 -11.367 3.326 1 97.88 106 LEU A O 1
ATOM 776 N N . TYR A 1 107 ? -2.393 -9.914 2.02 1 97.94 107 TYR A N 1
ATOM 777 C CA . TYR A 1 107 ? -1.097 -10.203 2.627 1 97.94 107 TYR A CA 1
ATOM 778 C C . TYR A 1 107 ? -1.124 -9.922 4.125 1 97.94 107 TYR A C 1
ATOM 780 O O . TYR A 1 107 ? -0.68 -10.75 4.922 1 97.94 107 TYR A O 1
ATOM 788 N N . SER A 1 108 ? -1.615 -8.797 4.453 1 96.44 108 SER A N 1
ATOM 789 C CA . SER A 1 108 ? -1.653 -8.383 5.848 1 96.44 108 SER A CA 1
ATOM 790 C C . SER A 1 108 ? -2.506 -9.328 6.688 1 96.44 108 SER A C 1
ATOM 792 O O . SER A 1 108 ? -2.174 -9.617 7.836 1 96.44 108 SER A O 1
ATOM 794 N N . LEU A 1 109 ? -3.592 -9.797 6.121 1 95.75 109 LEU A N 1
ATOM 795 C CA . LEU A 1 109 ? -4.469 -10.734 6.82 1 95.75 109 LEU A CA 1
ATOM 796 C C . LEU A 1 109 ? -3.738 -12.031 7.137 1 95.75 109 LEU A C 1
ATOM 798 O O . LEU A 1 109 ? -3.793 -12.523 8.266 1 95.75 109 LEU A O 1
ATOM 802 N N . LEU A 1 110 ? -3.039 -12.547 6.156 1 95.56 110 LEU A N 1
ATOM 803 C CA . LEU A 1 110 ? -2.336 -13.812 6.332 1 95.56 110 LEU A CA 1
ATOM 804 C C . LEU A 1 110 ? -1.177 -13.656 7.312 1 95.56 110 LEU A C 1
ATOM 806 O O . LEU A 1 110 ? -0.948 -14.531 8.148 1 95.56 110 LEU A O 1
ATOM 810 N N . LEU A 1 111 ? -0.495 -12.539 7.195 1 94 111 LEU A N 1
ATOM 811 C CA . LEU A 1 111 ? 0.608 -12.266 8.109 1 94 111 LEU A CA 1
ATOM 812 C C . LEU A 1 111 ? 0.107 -12.133 9.539 1 94 111 LEU A C 1
ATOM 814 O O . LEU A 1 111 ? 0.721 -12.672 10.469 1 94 111 LEU A O 1
ATOM 818 N N . GLY A 1 112 ? -1.026 -11.469 9.719 1 92.31 112 GLY A N 1
ATOM 819 C CA . GLY A 1 112 ? -1.596 -11.266 11.047 1 92.31 112 GLY A CA 1
ATOM 820 C C . GLY A 1 112 ? -2.062 -12.555 11.695 1 92.31 112 GLY A C 1
ATOM 821 O O . GLY A 1 112 ? -2.094 -12.664 12.922 1 92.31 112 GLY A O 1
ATOM 822 N N . ALA A 1 113 ? -2.33 -13.547 10.875 1 93.38 113 ALA A N 1
ATOM 823 C CA . ALA A 1 113 ? -2.781 -14.852 11.367 1 93.38 113 ALA A CA 1
ATOM 824 C C . ALA A 1 113 ? -1.595 -15.758 11.68 1 93.38 113 ALA A C 1
ATOM 826 O O . ALA A 1 113 ? -1.775 -16.922 12.031 1 93.38 113 ALA A O 1
ATOM 827 N N . GLU A 1 114 ? -0.39 -15.211 11.539 1 91.31 114 GLU A N 1
ATOM 828 C CA . GLU A 1 114 ? 0.845 -15.922 11.859 1 91.31 114 GLU A CA 1
ATOM 829 C C . GLU A 1 114 ? 0.983 -17.188 11.031 1 91.31 114 GLU A C 1
ATOM 831 O O . GLU A 1 114 ? 1.311 -18.25 11.562 1 91.31 114 GLU A O 1
ATOM 836 N N . LEU A 1 115 ? 0.765 -17.047 9.742 1 91.56 115 LEU A N 1
ATOM 837 C CA . LEU A 1 115 ? 0.741 -18.219 8.859 1 91.56 115 LEU A CA 1
ATOM 838 C C . LEU A 1 115 ? 2.041 -18.328 8.07 1 91.56 115 LEU A C 1
ATOM 840 O O . LEU A 1 115 ? 2.178 -19.203 7.211 1 91.56 115 LEU A O 1
ATOM 844 N N . ALA A 1 116 ? 2.99 -17.453 8.383 1 91.31 116 ALA A N 1
ATOM 845 C CA . ALA A 1 116 ? 4.289 -17.531 7.715 1 91.31 116 ALA A CA 1
ATOM 846 C C . ALA A 1 116 ? 4.988 -18.844 8.031 1 91.31 116 ALA A C 1
ATOM 848 O O . ALA A 1 116 ? 4.883 -19.359 9.148 1 91.31 116 ALA A O 1
ATOM 849 N N . ARG A 1 117 ? 5.75 -19.25 7.105 1 87.56 117 ARG A N 1
ATOM 850 C CA . ARG A 1 117 ? 6.379 -20.562 7.148 1 87.56 117 ARG A CA 1
ATOM 851 C C . ARG A 1 117 ? 7.285 -20.703 8.367 1 87.56 117 ARG A C 1
ATOM 853 O O . ARG A 1 117 ? 7.441 -21.797 8.914 1 87.56 117 ARG A O 1
ATOM 860 N N . TRP A 1 118 ? 7.867 -19.656 8.844 1 86 118 TRP A N 1
ATOM 861 C CA . TRP A 1 118 ? 8.898 -19.734 9.867 1 86 118 TRP A CA 1
ATOM 862 C C . TRP A 1 118 ? 8.289 -19.641 11.266 1 86 118 TRP A C 1
ATOM 864 O O . TRP A 1 118 ? 8.984 -19.797 12.266 1 86 118 TRP A O 1
ATOM 874 N N . LYS A 1 119 ? 7.016 -19.375 11.297 1 89.38 119 LYS A N 1
ATOM 875 C CA . LYS A 1 119 ? 6.387 -19.234 12.602 1 89.38 119 LYS A CA 1
ATOM 876 C C . LYS A 1 119 ? 6.359 -20.562 13.352 1 89.38 119 LYS A C 1
ATOM 878 O O . LYS A 1 119 ? 5.922 -21.578 12.797 1 89.38 119 LYS A O 1
ATOM 883 N N . PRO A 1 120 ? 6.789 -20.516 14.617 1 88.44 120 PRO A N 1
ATOM 884 C CA . PRO A 1 120 ? 6.812 -21.75 15.398 1 88.44 120 PRO A CA 1
ATOM 885 C C . PRO A 1 120 ? 5.418 -22.344 15.625 1 88.44 120 PRO A C 1
ATOM 887 O O . PRO A 1 120 ? 4.43 -21.594 15.633 1 88.44 120 PRO A O 1
ATOM 890 N N . ARG A 1 121 ? 5.414 -23.578 15.945 1 84.38 121 ARG A N 1
ATOM 891 C CA . ARG A 1 121 ? 4.172 -24.312 16.109 1 84.38 121 ARG A CA 1
ATOM 892 C C . ARG A 1 121 ? 3.338 -23.734 17.25 1 84.38 121 ARG A C 1
ATOM 894 O O . ARG A 1 121 ? 2.111 -23.656 17.156 1 84.38 121 ARG A O 1
ATOM 901 N N . GLU A 1 122 ? 3.98 -23.406 18.234 1 87.69 122 GLU A N 1
ATOM 902 C CA . GLU A 1 122 ? 3.275 -22.891 19.406 1 87.69 122 GLU A CA 1
ATOM 903 C C . GLU A 1 122 ? 2.545 -21.594 19.094 1 87.69 122 GLU A C 1
ATOM 905 O O . GLU A 1 122 ? 1.435 -21.359 19.578 1 87.69 122 GLU A O 1
ATOM 910 N N . VAL A 1 123 ? 3.158 -20.859 18.297 1 89.44 123 VAL A N 1
ATOM 911 C CA . VAL A 1 123 ? 2.564 -19.578 17.906 1 89.44 123 VAL A CA 1
ATOM 912 C C . VAL A 1 123 ? 1.37 -19.828 16.984 1 89.44 123 VAL A C 1
ATOM 914 O O . VAL A 1 123 ? 0.312 -19.219 17.156 1 89.44 123 VAL A O 1
ATOM 917 N N . ARG A 1 124 ? 1.502 -20.766 16.172 1 87.75 124 ARG A N 1
ATOM 918 C CA . ARG A 1 124 ? 0.436 -21.094 15.234 1 87.75 124 ARG A CA 1
ATOM 919 C C . ARG A 1 124 ? -0.764 -21.688 15.961 1 87.75 124 ARG A C 1
ATOM 921 O O . ARG A 1 124 ? -1.911 -21.359 15.648 1 87.75 124 ARG A O 1
ATOM 928 N N . ALA A 1 125 ? -0.437 -22.531 16.875 1 87.56 125 ALA A N 1
ATOM 929 C CA . ALA A 1 125 ? -1.505 -23.188 17.625 1 87.56 125 ALA A CA 1
ATOM 930 C C . ALA A 1 125 ? -2.34 -22.156 18.391 1 87.56 125 ALA A C 1
ATOM 932 O O . ALA A 1 125 ? -3.559 -22.297 18.5 1 87.56 125 ALA A O 1
ATOM 933 N N . ALA A 1 126 ? -1.704 -21.172 18.828 1 91 126 ALA A N 1
ATOM 934 C CA . ALA A 1 126 ? -2.385 -20.141 19.594 1 91 126 ALA A CA 1
ATOM 935 C C . ALA A 1 126 ? -3.314 -19.312 18.703 1 91 126 ALA A C 1
ATOM 937 O O . ALA A 1 126 ? -4.242 -18.672 19.188 1 91 126 ALA A O 1
ATOM 938 N N . LYS A 1 127 ? -3.141 -19.438 17.391 1 91.81 127 LYS A N 1
ATOM 939 C CA . LYS A 1 127 ? -3.924 -18.641 16.453 1 91.81 127 LYS A CA 1
ATOM 940 C C . LYS A 1 127 ? -4.918 -19.516 15.688 1 91.81 127 LYS A C 1
ATOM 942 O O . LYS A 1 127 ? -5.578 -19.047 14.758 1 91.81 127 LYS A O 1
ATOM 947 N N . ALA A 1 128 ? -5.07 -20.734 16.062 1 89.31 128 ALA A N 1
ATOM 948 C CA . ALA A 1 128 ? -5.875 -21.703 15.312 1 89.31 128 ALA A CA 1
ATOM 949 C C . ALA A 1 128 ? -7.305 -21.203 15.133 1 89.31 128 ALA A C 1
ATOM 951 O O . ALA A 1 128 ? -7.879 -21.312 14.047 1 89.31 128 ALA A O 1
ATOM 952 N N . ALA A 1 129 ? -7.859 -20.703 16.172 1 91.31 129 ALA A N 1
ATOM 953 C CA . ALA A 1 129 ? -9.234 -20.203 16.094 1 91.31 129 ALA A CA 1
ATOM 954 C C . ALA A 1 129 ? -9.328 -19 15.156 1 91.31 129 ALA A C 1
ATOM 956 O O . ALA A 1 129 ? -10.281 -18.891 14.375 1 91.31 129 ALA A O 1
ATOM 957 N N . ALA A 1 130 ? -8.383 -18.141 15.25 1 90.56 130 ALA A N 1
ATOM 958 C CA . ALA A 1 130 ? -8.359 -16.969 14.383 1 90.56 130 ALA A CA 1
ATOM 959 C C . ALA A 1 130 ? -8.219 -17.375 12.914 1 90.56 130 ALA A C 1
ATOM 961 O O . ALA A 1 130 ? -8.836 -16.766 12.039 1 90.56 130 ALA A O 1
ATOM 962 N N . VAL A 1 131 ? -7.48 -18.375 12.703 1 92.38 131 VAL A N 1
ATOM 963 C CA . VAL A 1 131 ? -7.254 -18.859 11.344 1 92.38 131 VAL A CA 1
ATOM 964 C C . VAL A 1 131 ? -8.539 -19.469 10.797 1 92.38 131 VAL A C 1
ATOM 966 O O . VAL A 1 131 ? -8.898 -19.25 9.633 1 92.38 131 VAL A O 1
ATOM 969 N N . ARG A 1 132 ? -9.211 -20.188 11.609 1 92.56 132 ARG A N 1
ATOM 970 C CA . ARG A 1 132 ? -10.484 -20.75 11.18 1 92.56 132 ARG A CA 1
ATOM 971 C C . ARG A 1 132 ? -11.469 -19.656 10.797 1 92.56 132 ARG A C 1
ATOM 973 O O . ARG A 1 132 ? -12.172 -19.766 9.789 1 92.56 132 ARG A O 1
ATOM 980 N N . GLY A 1 133 ? -11.555 -18.656 11.617 1 94 133 GLY A N 1
ATOM 981 C CA . GLY A 1 133 ? -12.406 -17.531 11.305 1 94 133 GLY A CA 1
ATOM 982 C C . GLY A 1 133 ? -11.992 -16.812 10.031 1 94 133 GLY A C 1
ATOM 983 O O . GLY A 1 133 ? -12.844 -16.391 9.242 1 94 133 GLY A O 1
ATOM 984 N N . LEU A 1 134 ? -10.711 -16.703 9.883 1 94.31 134 LEU A N 1
ATOM 985 C CA . LEU A 1 134 ? -10.164 -16.078 8.68 1 94.31 134 LEU A CA 1
ATOM 986 C C . LEU A 1 134 ? -10.609 -16.844 7.434 1 94.31 134 LEU A C 1
ATOM 988 O O . LEU A 1 134 ? -11.117 -16.25 6.484 1 94.31 134 LEU A O 1
ATOM 992 N N . ILE A 1 135 ? -10.5 -18.125 7.465 1 92.81 135 ILE A N 1
ATOM 993 C CA . ILE A 1 135 ? -10.781 -18.969 6.312 1 92.81 135 ILE A CA 1
ATOM 994 C C . ILE A 1 135 ? -12.289 -19.047 6.078 1 92.81 135 ILE A C 1
ATOM 996 O O . ILE A 1 135 ? -12.75 -19 4.938 1 92.81 135 ILE A O 1
ATOM 1000 N N . ALA A 1 136 ? -13.016 -19.047 7.105 1 94.62 136 ALA A N 1
ATOM 1001 C CA . ALA A 1 136 ? -14.453 -19.297 7.008 1 94.62 136 ALA A CA 1
ATOM 1002 C C . ALA A 1 136 ? -15.211 -18.016 6.676 1 94.62 136 ALA A C 1
ATOM 1004 O O . ALA A 1 136 ? -16.25 -18.047 6.012 1 94.62 136 ALA A O 1
ATOM 1005 N N . THR A 1 137 ? -14.68 -16.891 7.125 1 96.62 137 THR A N 1
ATOM 1006 C CA . THR A 1 137 ? -15.508 -15.688 7.043 1 96.62 137 THR A CA 1
ATOM 1007 C C . THR A 1 137 ? -14.742 -14.547 6.375 1 96.62 137 THR A C 1
ATOM 1009 O O . THR A 1 137 ? -15.203 -13.977 5.387 1 96.62 137 THR A O 1
ATOM 1012 N N . THR A 1 138 ? -13.578 -14.273 6.867 1 97.25 138 THR A N 1
ATOM 1013 C CA . THR A 1 138 ? -12.867 -13.078 6.438 1 97.25 138 THR A CA 1
ATOM 1014 C C . THR A 1 138 ? -12.453 -13.188 4.973 1 97.25 138 THR A C 1
ATOM 1016 O O . THR A 1 138 ? -12.695 -12.281 4.18 1 97.25 138 THR A O 1
ATOM 1019 N N . VAL A 1 139 ? -11.844 -14.305 4.59 1 97 139 VAL A N 1
ATOM 1020 C CA . VAL A 1 139 ? -11.367 -14.492 3.225 1 97 139 VAL A CA 1
ATOM 1021 C C . VAL A 1 139 ? -12.555 -14.492 2.26 1 97 139 VAL A C 1
ATOM 1023 O O . VAL A 1 139 ? -12.562 -13.75 1.276 1 97 139 VAL A O 1
ATOM 1026 N N . PRO A 1 140 ? -13.648 -15.203 2.547 1 97.75 140 PRO A N 1
ATOM 1027 C CA . PRO A 1 140 ? -14.797 -15.18 1.641 1 97.75 140 PRO A CA 1
ATOM 1028 C C . PRO A 1 140 ? -15.383 -13.781 1.461 1 97.75 140 PRO A C 1
ATOM 1030 O O . PRO A 1 140 ? -15.828 -13.43 0.365 1 97.75 140 PRO A O 1
ATOM 1033 N N . ASP A 1 141 ? -15.383 -12.977 2.494 1 97.38 141 ASP A N 1
ATOM 1034 C CA . ASP A 1 141 ? -15.875 -11.602 2.393 1 97.38 141 ASP A CA 1
ATOM 1035 C C . ASP A 1 141 ? -15.031 -10.789 1.414 1 97.38 141 ASP A C 1
ATOM 1037 O O . ASP A 1 141 ? -15.57 -10.039 0.598 1 97.38 141 ASP A O 1
ATOM 1041 N N . HIS A 1 142 ? -13.742 -10.914 1.51 1 98.12 142 HIS A N 1
ATOM 1042 C CA . HIS A 1 142 ? -12.852 -10.234 0.581 1 98.12 142 HIS A CA 1
ATOM 1043 C C . HIS A 1 142 ? -13.039 -10.742 -0.843 1 98.12 142 HIS A C 1
ATOM 1045 O O . HIS A 1 142 ? -13.062 -9.961 -1.793 1 98.12 142 HIS A O 1
ATOM 1051 N N . LEU A 1 143 ? -13.203 -12.039 -1.037 1 98.44 143 LEU A N 1
ATOM 1052 C CA . LEU A 1 143 ? -13.391 -12.617 -2.361 1 98.44 143 LEU A CA 1
ATOM 1053 C C . LEU A 1 143 ? -14.703 -12.148 -2.979 1 98.44 143 LEU A C 1
ATOM 1055 O O . LEU A 1 143 ? -14.781 -11.906 -4.184 1 98.44 143 LEU A O 1
ATOM 1059 N N . ALA A 1 144 ? -15.695 -12 -2.168 1 98 144 ALA A N 1
ATOM 1060 C CA . ALA A 1 144 ? -16.984 -11.516 -2.662 1 98 144 ALA A CA 1
ATOM 1061 C C . ALA A 1 144 ? -16.875 -10.086 -3.188 1 98 144 ALA A C 1
ATOM 1063 O O . ALA A 1 144 ? -17.469 -9.75 -4.207 1 98 144 ALA A O 1
ATOM 1064 N N . LYS A 1 145 ? -16.156 -9.289 -2.506 1 97.88 145 LYS A N 1
ATOM 1065 C CA . LYS A 1 145 ? -15.945 -7.918 -2.955 1 97.88 145 LYS A CA 1
ATOM 1066 C C . LYS A 1 145 ? -15.164 -7.883 -4.262 1 97.88 145 LYS A C 1
ATOM 1068 O O . LYS A 1 145 ? -15.469 -7.094 -5.16 1 97.88 145 LYS A O 1
ATOM 1073 N N . LEU A 1 146 ? -14.164 -8.703 -4.344 1 98.62 146 LEU A N 1
ATOM 1074 C CA . LEU A 1 146 ? -13.398 -8.812 -5.582 1 98.62 146 LEU A CA 1
ATOM 1075 C C . LEU A 1 146 ? -14.273 -9.32 -6.719 1 98.62 146 LEU A C 1
ATOM 1077 O O . LEU A 1 146 ? -14.148 -8.867 -7.859 1 98.62 146 LEU A O 1
ATOM 1081 N N . GLU A 1 147 ? -15.141 -10.258 -6.43 1 98.56 147 GLU A N 1
ATOM 1082 C CA . GLU A 1 147 ? -16.078 -10.766 -7.418 1 98.56 147 GLU A CA 1
ATOM 1083 C C . GLU A 1 147 ? -16.938 -9.641 -7.992 1 98.56 147 GLU A C 1
ATOM 1085 O O . GLU A 1 147 ? -17.172 -9.586 -9.203 1 98.56 147 GLU A O 1
ATOM 1090 N N . ALA A 1 148 ? -17.375 -8.789 -7.129 1 97.38 148 ALA A N 1
ATOM 1091 C CA . ALA A 1 148 ? -18.203 -7.664 -7.551 1 97.38 148 ALA A CA 1
ATOM 1092 C C . ALA A 1 148 ? -17.422 -6.703 -8.445 1 97.38 148 ALA A C 1
ATOM 1094 O O . ALA A 1 148 ? -17.984 -6.121 -9.375 1 97.38 148 ALA A O 1
ATOM 1095 N N . LEU A 1 149 ? -16.156 -6.586 -8.164 1 97.75 149 LEU A N 1
ATOM 1096 C CA . LEU A 1 149 ? -15.305 -5.68 -8.93 1 97.75 149 LEU A CA 1
ATOM 1097 C C . LEU A 1 149 ? -14.867 -6.324 -10.242 1 97.75 149 LEU A C 1
ATOM 1099 O O . LEU A 1 149 ? -14.57 -5.629 -11.219 1 97.75 149 LEU A O 1
ATOM 1103 N N . CYS A 1 150 ? -14.766 -7.629 -10.25 1 98.19 150 CYS A N 1
ATOM 1104 C CA . CYS A 1 150 ? -14.352 -8.398 -11.414 1 98.19 150 CYS A CA 1
ATOM 1105 C C . CYS A 1 150 ? -15.484 -8.523 -12.422 1 98.19 150 CYS A C 1
ATOM 1107 O O . CYS A 1 150 ? -16 -9.617 -12.656 1 98.19 150 CYS A O 1
ATOM 1109 N N . ALA A 1 151 ? -15.789 -7.43 -13.109 1 95.69 151 ALA A N 1
ATOM 1110 C CA . ALA A 1 151 ? -17.031 -7.363 -13.883 1 95.69 151 ALA A CA 1
ATOM 1111 C C . ALA A 1 151 ? -16.75 -7.195 -15.367 1 95.69 151 ALA A C 1
ATOM 1113 O O . ALA A 1 151 ? -17.656 -7.277 -16.203 1 95.69 151 ALA A O 1
ATOM 1114 N N . ALA A 1 152 ? -15.469 -7.012 -15.758 1 94.81 152 ALA A N 1
ATOM 1115 C CA . ALA A 1 152 ? -15.109 -6.926 -17.172 1 94.81 152 ALA A CA 1
ATOM 1116 C C . ALA A 1 152 ? -14.969 -8.312 -17.781 1 94.81 152 ALA A C 1
ATOM 1118 O O . ALA A 1 152 ? -14.758 -9.297 -17.078 1 94.81 152 ALA A O 1
ATOM 1119 N N . PRO A 1 153 ? -15.07 -8.414 -19.031 1 94.75 153 PRO A N 1
ATOM 1120 C CA . PRO A 1 153 ? -15 -9.711 -19.703 1 94.75 153 PRO A CA 1
ATOM 1121 C C . PRO A 1 153 ? -13.703 -10.453 -19.406 1 94.75 153 PRO A C 1
ATOM 1123 O O . PRO A 1 153 ? -13.695 -11.688 -19.312 1 94.75 153 PRO A O 1
ATOM 1126 N N . LEU A 1 154 ? -12.656 -9.734 -19.234 1 95.56 154 LEU A N 1
ATOM 1127 C CA . LEU A 1 154 ? -11.367 -10.398 -19.047 1 95.56 154 LEU A CA 1
ATOM 1128 C C . LEU A 1 154 ? -10.93 -10.336 -17.594 1 95.56 154 LEU A C 1
ATOM 1130 O O . LEU A 1 154 ? -9.836 -10.781 -17.25 1 95.56 154 LEU A O 1
ATOM 1134 N N . GLY A 1 155 ? -11.781 -9.797 -16.766 1 97.62 155 GLY A N 1
ATOM 1135 C CA . GLY A 1 155 ? -11.461 -9.695 -15.352 1 97.62 155 GLY A CA 1
ATOM 1136 C C . GLY A 1 155 ? -11.93 -8.391 -14.734 1 97.62 155 GLY A C 1
ATOM 1137 O O . GLY A 1 155 ? -13.125 -8.094 -14.727 1 97.62 155 GLY A O 1
ATOM 1138 N N . PHE A 1 156 ? -10.953 -7.598 -14.25 1 98.44 156 PHE A N 1
ATOM 1139 C CA . PHE A 1 156 ? -11.266 -6.332 -13.602 1 98.44 156 PHE A CA 1
ATOM 1140 C C . PHE A 1 156 ? -11.188 -5.18 -14.594 1 98.44 156 PHE A C 1
ATOM 1142 O O . PHE A 1 156 ? -11.992 -4.25 -14.539 1 98.44 156 PHE A O 1
ATOM 1149 N N . THR A 1 157 ? -10.172 -5.273 -15.438 1 98.06 157 THR A N 1
ATOM 1150 C CA . THR A 1 157 ? -9.891 -4.215 -16.406 1 98.06 157 THR A CA 1
ATOM 1151 C C . THR A 1 157 ? -10.109 -4.711 -17.828 1 98.06 157 THR A C 1
ATOM 1153 O O . THR A 1 157 ? -10.492 -5.863 -18.031 1 98.06 157 THR A O 1
ATOM 1156 N N . SER A 1 158 ? -9.82 -3.777 -18.797 1 95.25 158 SER A N 1
ATOM 1157 C CA . SER A 1 158 ? -10.031 -4.098 -20.203 1 95.25 158 SER A CA 1
ATOM 1158 C C . SER A 1 158 ? -9.062 -5.176 -20.672 1 95.25 158 SER A C 1
ATOM 1160 O O . SER A 1 158 ? -9.359 -5.922 -21.609 1 95.25 158 SER A O 1
ATOM 1162 N N . THR A 1 159 ? -7.941 -5.359 -19.953 1 93.25 159 THR A N 1
ATOM 1163 C CA . THR A 1 159 ? -6.934 -6.312 -20.422 1 93.25 159 THR A CA 1
ATOM 1164 C C . THR A 1 159 ? -6.891 -7.531 -19.5 1 93.25 159 THR A C 1
ATOM 1166 O O . THR A 1 159 ? -6.41 -8.594 -19.906 1 93.25 159 THR A O 1
ATOM 1169 N N . GLY A 1 160 ? -7.238 -7.34 -18.297 1 95.56 160 GLY A N 1
ATOM 1170 C CA . GLY A 1 160 ? -7.199 -8.414 -17.328 1 95.56 160 GLY A CA 1
ATOM 1171 C C . GLY A 1 160 ? -5.793 -8.781 -16.891 1 95.56 160 GLY A C 1
ATOM 1172 O O . GLY A 1 160 ? -5.586 -9.781 -16.203 1 95.56 160 GLY A O 1
ATOM 1173 N N . GLN A 1 161 ? -4.82 -7.965 -17.312 1 97.88 161 GLN A N 1
ATOM 1174 C CA . GLN A 1 161 ? -3.432 -8.328 -17.062 1 97.88 161 GLN A CA 1
ATOM 1175 C C . GLN A 1 161 ? -2.607 -7.102 -16.672 1 97.88 161 GLN A C 1
ATOM 1177 O O . GLN A 1 161 ? -1.449 -6.973 -17.078 1 97.88 161 GLN A O 1
ATOM 1182 N N . THR A 1 162 ? -3.258 -6.137 -16 1 98.75 162 THR A N 1
ATOM 1183 C CA . THR A 1 162 ? -2.504 -4.996 -15.5 1 98.75 162 THR A CA 1
ATOM 1184 C C . THR A 1 162 ? -1.572 -5.426 -14.367 1 98.75 162 THR A C 1
ATOM 1186 O O . THR A 1 162 ? -1.697 -6.531 -13.836 1 98.75 162 THR A O 1
ATOM 1189 N N . ALA A 1 163 ? -0.626 -4.559 -14.008 1 98.88 163 ALA A N 1
ATOM 1190 C CA . ALA A 1 163 ? 0.279 -4.844 -12.898 1 98.88 163 ALA A CA 1
ATOM 1191 C C . ALA A 1 163 ? -0.498 -5.102 -11.609 1 98.88 163 ALA A C 1
ATOM 1193 O O . ALA A 1 163 ? -0.153 -5.996 -10.836 1 98.88 163 ALA A O 1
ATOM 1194 N N . GLY A 1 164 ? -1.537 -4.285 -11.383 1 98.88 164 GLY A N 1
ATOM 1195 C CA . GLY A 1 164 ? -2.348 -4.48 -10.188 1 98.88 164 GLY A CA 1
ATOM 1196 C C . GLY A 1 164 ? -3.072 -5.812 -10.172 1 98.88 164 GLY A C 1
ATOM 1197 O O . GLY A 1 164 ? -3.145 -6.469 -9.133 1 98.88 164 GLY A O 1
ATOM 1198 N N . GLU A 1 165 ? -3.609 -6.234 -11.289 1 98.94 165 GLU A N 1
ATOM 1199 C CA . GLU A 1 165 ? -4.289 -7.523 -11.375 1 98.94 165 GLU A CA 1
ATOM 1200 C C . GLU A 1 165 ? -3.312 -8.68 -11.164 1 98.94 165 GLU A C 1
ATOM 1202 O O . GLU A 1 165 ? -3.631 -9.648 -10.477 1 98.94 165 GLU A O 1
ATOM 1207 N N . LEU A 1 166 ? -2.141 -8.562 -11.742 1 98.94 166 LEU A N 1
ATOM 1208 C CA . LEU A 1 166 ? -1.15 -9.625 -11.578 1 98.94 166 LEU A CA 1
ATOM 1209 C C . LEU A 1 166 ? -0.651 -9.68 -10.141 1 98.94 166 LEU A C 1
ATOM 1211 O O . LEU A 1 166 ? -0.382 -10.766 -9.609 1 98.94 166 LEU A O 1
ATOM 1215 N N . TYR A 1 167 ? -0.479 -8.516 -9.508 1 98.94 167 TYR A N 1
ATOM 1216 C CA . TYR A 1 167 ? -0.131 -8.4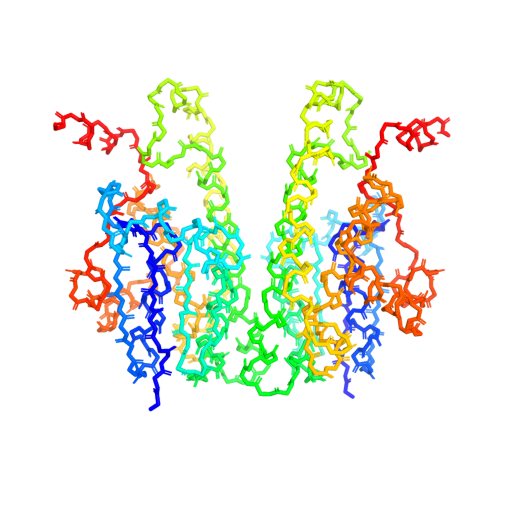77 -8.094 1 98.94 167 TYR A CA 1
ATOM 1217 C C . TYR A 1 167 ? -1.191 -9.172 -7.25 1 98.94 167 TYR A C 1
ATOM 1219 O O . TYR A 1 167 ? -0.866 -9.977 -6.375 1 98.94 167 TYR A O 1
ATOM 1227 N N . LEU A 1 168 ? -2.459 -8.844 -7.539 1 98.94 168 LEU A N 1
ATOM 1228 C CA . LEU A 1 168 ? -3.568 -9.492 -6.848 1 98.94 168 LEU A CA 1
ATOM 1229 C C . LEU A 1 168 ? -3.547 -11 -7.074 1 98.94 168 LEU A C 1
ATOM 1231 O O . LEU A 1 168 ? -3.785 -11.773 -6.145 1 98.94 168 LEU A O 1
ATOM 1235 N N . PHE A 1 169 ? -3.279 -11.414 -8.312 1 98.88 169 PHE A N 1
ATOM 1236 C CA . PHE A 1 169 ? -3.205 -12.836 -8.609 1 98.88 169 PHE A CA 1
ATOM 1237 C C . PHE A 1 169 ? -2.229 -13.539 -7.668 1 98.88 169 PHE A C 1
ATOM 1239 O O . PHE A 1 169 ? -2.549 -14.57 -7.086 1 98.88 169 PHE A O 1
ATOM 1246 N N . GLY A 1 170 ? -1.021 -12.977 -7.57 1 98.75 170 GLY A N 1
ATOM 1247 C CA . GLY A 1 170 ? -0.031 -13.586 -6.695 1 98.75 170 GLY A CA 1
ATOM 1248 C C . GLY A 1 170 ? -0.525 -13.781 -5.277 1 98.75 170 GLY A C 1
ATOM 1249 O O . GLY A 1 170 ? -0.283 -14.82 -4.664 1 98.75 170 GLY A O 1
ATOM 1250 N N . MET A 1 171 ? -1.237 -12.789 -4.762 1 98.62 171 MET A N 1
ATOM 1251 C CA . MET A 1 171 ? -1.716 -12.859 -3.385 1 98.62 171 MET A CA 1
ATOM 1252 C C . MET A 1 171 ? -2.883 -13.836 -3.268 1 98.62 171 MET A C 1
ATOM 1254 O O . MET A 1 171 ? -3.02 -14.531 -2.258 1 98.62 171 MET A O 1
ATOM 1258 N N . LEU A 1 172 ? -3.73 -13.875 -4.309 1 98.44 172 LEU A N 1
ATOM 1259 C CA . LEU A 1 172 ? -4.816 -14.844 -4.301 1 98.44 172 LEU A CA 1
ATOM 1260 C C . LEU A 1 172 ? -4.273 -16.266 -4.398 1 98.44 172 LEU A C 1
ATOM 1262 O O . LEU A 1 172 ? -4.816 -17.188 -3.781 1 98.44 172 LEU A O 1
ATOM 1266 N N . TYR A 1 173 ? -3.25 -16.453 -5.195 1 97.81 173 TYR A N 1
ATOM 1267 C CA . TYR A 1 173 ? -2.594 -17.75 -5.301 1 97.81 173 TYR A CA 1
ATOM 1268 C C . TYR A 1 173 ? -2.125 -18.234 -3.938 1 97.81 173 TYR A C 1
ATOM 1270 O O . TYR A 1 173 ? -2.367 -19.391 -3.566 1 97.81 173 TYR A O 1
ATOM 1278 N N . GLN A 1 174 ? -1.551 -17.406 -3.186 1 97.12 174 GLN A N 1
ATOM 1279 C CA . GLN A 1 174 ? -1.048 -17.75 -1.86 1 97.12 174 GLN A CA 1
ATOM 1280 C C . GLN A 1 174 ? -2.189 -17.906 -0.861 1 97.12 174 GLN A C 1
ATOM 1282 O O . GLN A 1 174 ? -2.115 -18.719 0.051 1 97.12 174 GLN A O 1
ATOM 1287 N N . THR A 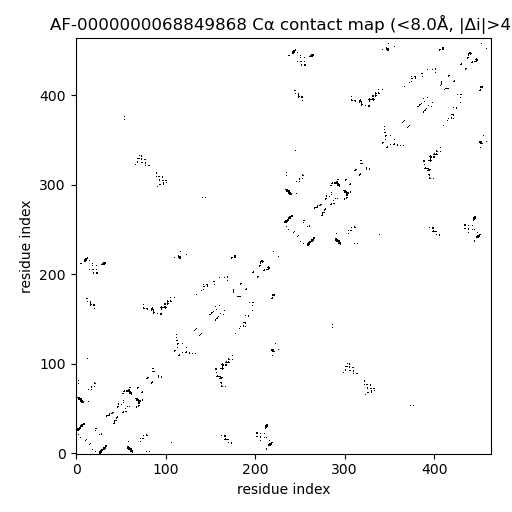1 175 ? -3.256 -17.062 -1.02 1 96.88 175 THR A N 1
ATOM 1288 C CA . THR A 1 175 ? -4.43 -17.172 -0.159 1 96.88 175 THR A CA 1
ATOM 1289 C C . THR A 1 175 ? -5.125 -18.516 -0.37 1 96.88 175 THR A C 1
ATOM 1291 O O . THR A 1 175 ? -5.543 -19.172 0.592 1 96.88 175 THR A O 1
ATOM 1294 N N . ALA A 1 176 ? -5.207 -18.922 -1.603 1 94.44 176 ALA A N 1
ATOM 1295 C CA . ALA A 1 176 ? -5.84 -20.203 -1.939 1 94.44 176 ALA A CA 1
ATOM 1296 C C . ALA A 1 176 ? -5.047 -21.375 -1.374 1 94.44 176 ALA A C 1
ATOM 1298 O O . ALA A 1 176 ? -5.625 -22.406 -1.019 1 94.44 176 ALA A O 1
ATOM 1299 N N . ALA A 1 177 ? -3.758 -21.219 -1.255 1 91.12 177 ALA A N 1
ATOM 1300 C CA . ALA A 1 177 ? -2.926 -22.25 -0.667 1 91.12 177 ALA A CA 1
ATOM 1301 C C . ALA A 1 177 ? -3.285 -22.484 0.798 1 91.12 177 ALA A C 1
ATOM 1303 O O . ALA A 1 177 ? -3.172 -23.609 1.304 1 91.12 177 ALA A O 1
ATOM 1304 N N . VAL A 1 178 ? -3.742 -21.453 1.45 1 91.75 178 VAL A N 1
ATOM 1305 C CA . VAL A 1 178 ? -4.105 -21.516 2.863 1 91.75 178 VAL A CA 1
ATOM 1306 C C . VAL A 1 178 ? -5.566 -21.922 3.002 1 91.75 178 VAL A C 1
ATOM 1308 O O . VAL A 1 178 ? -5.902 -22.781 3.82 1 91.75 178 VAL A O 1
ATOM 1311 N N . ALA A 1 179 ? -6.406 -21.328 2.174 1 92.88 179 ALA A N 1
ATOM 1312 C CA . ALA A 1 179 ? -7.852 -21.484 2.314 1 92.88 179 ALA A CA 1
ATOM 1313 C C . ALA A 1 179 ? -8.344 -22.719 1.566 1 92.88 179 ALA A C 1
ATOM 1315 O O . ALA A 1 179 ? -9.461 -23.188 1.793 1 92.88 179 ALA A O 1
ATOM 1316 N N . GLY A 1 180 ? -7.539 -23.234 0.646 1 90.06 180 GLY A N 1
ATOM 1317 C CA . GLY A 1 180 ? -7.926 -24.375 -0.169 1 90.06 180 GLY A CA 1
ATOM 1318 C C . GLY A 1 180 ? -8.391 -24 -1.56 1 90.06 180 GLY A C 1
ATOM 1319 O O . GLY A 1 180 ? -8.914 -22.891 -1.759 1 90.06 180 GLY A O 1
ATOM 1320 N N . ALA A 1 181 ? -8.289 -24.906 -2.453 1 82.25 181 ALA A N 1
ATOM 1321 C CA . ALA A 1 181 ? -8.594 -24.672 -3.861 1 82.25 181 ALA A CA 1
ATOM 1322 C C . ALA A 1 181 ? -10.062 -24.312 -4.055 1 82.25 181 ALA A C 1
ATOM 1324 O O . ALA A 1 181 ? -10.406 -23.562 -4.98 1 82.25 181 ALA A O 1
ATOM 1325 N N . ALA A 1 182 ? -10.867 -24.719 -3.209 1 93 182 ALA A N 1
ATOM 1326 C CA . ALA A 1 182 ? -12.312 -24.516 -3.336 1 93 182 ALA A CA 1
ATOM 1327 C C . ALA A 1 182 ? -12.703 -23.109 -2.859 1 93 182 ALA A C 1
ATOM 1329 O O . ALA A 1 182 ? -13.852 -22.703 -3.002 1 93 182 ALA A O 1
ATOM 1330 N N . SER A 1 183 ? -11.734 -22.375 -2.398 1 94.94 183 SER A N 1
ATOM 1331 C CA . SER A 1 183 ? -12.047 -21.078 -1.813 1 94.94 183 SER A CA 1
ATOM 1332 C C . SER A 1 183 ? -12.602 -20.125 -2.861 1 94.94 183 SER A C 1
ATOM 1334 O O . SER A 1 183 ? -13.336 -19.188 -2.529 1 94.94 183 SER A O 1
ATOM 1336 N N . LEU A 1 184 ? -12.32 -20.312 -4.141 1 97.38 184 LEU A N 1
ATOM 1337 C CA . LEU A 1 184 ? -12.758 -19.406 -5.191 1 97.38 184 LEU A CA 1
ATOM 1338 C C . LEU A 1 184 ? -14.055 -19.891 -5.824 1 97.38 184 LEU A C 1
ATOM 1340 O O . LEU A 1 184 ? -14.625 -19.219 -6.688 1 97.38 184 LEU A O 1
ATOM 1344 N N . ASP A 1 185 ? -14.656 -20.969 -5.383 1 97.44 185 ASP A N 1
ATOM 1345 C CA . ASP A 1 185 ? -15.805 -21.609 -6.039 1 97.44 185 ASP A CA 1
ATOM 1346 C C . ASP A 1 185 ? -17.047 -20.719 -5.957 1 97.44 185 ASP A C 1
ATOM 1348 O O . ASP A 1 185 ? -17.875 -20.719 -6.855 1 97.44 185 ASP A O 1
ATOM 1352 N N . ALA A 1 186 ? -17.203 -19.969 -4.922 1 97.62 186 ALA A N 1
ATOM 1353 C CA . ALA A 1 186 ? -18.375 -19.125 -4.723 1 97.62 186 ALA A CA 1
ATOM 1354 C C . ALA A 1 186 ? -18.25 -17.828 -5.512 1 97.62 186 ALA A C 1
ATOM 1356 O O . ALA A 1 186 ? -19.172 -17 -5.504 1 97.62 186 ALA A O 1
ATOM 1357 N N . THR A 1 187 ? -17.125 -17.578 -6.172 1 98.38 187 THR A N 1
ATOM 1358 C CA . THR A 1 187 ? -16.859 -16.375 -6.961 1 98.38 187 THR A CA 1
ATOM 1359 C C . THR A 1 187 ? -16.469 -16.75 -8.383 1 98.38 187 THR A C 1
ATOM 1361 O O . THR A 1 187 ? -15.289 -16.656 -8.75 1 98.38 187 THR A O 1
ATOM 1364 N N . PRO A 1 188 ? -17.438 -17.062 -9.219 1 98 188 PRO A N 1
ATOM 1365 C CA . PRO A 1 188 ? -17.156 -17.688 -10.516 1 98 188 PRO A CA 1
ATOM 1366 C C . PRO A 1 188 ? -16.406 -16.75 -11.461 1 98 188 PRO A C 1
ATOM 1368 O O . PRO A 1 188 ? -15.578 -17.203 -12.25 1 98 188 PRO A O 1
ATOM 1371 N N . ARG A 1 189 ? -16.734 -15.461 -11.531 1 98.19 189 ARG A N 1
ATOM 1372 C CA . ARG A 1 189 ? -16 -14.547 -12.414 1 98.19 189 ARG A CA 1
ATOM 1373 C C . ARG A 1 189 ? -14.555 -14.398 -11.969 1 98.19 189 ARG A C 1
ATOM 1375 O O . ARG A 1 189 ? -13.641 -14.414 -12.797 1 98.19 189 ARG A O 1
ATOM 1382 N N . LEU A 1 190 ? -14.398 -14.297 -10.672 1 98.5 190 LEU A N 1
ATOM 1383 C CA . LEU A 1 190 ? -13.055 -14.203 -10.109 1 98.5 190 LEU A CA 1
ATOM 1384 C C . LEU A 1 190 ? -12.258 -15.477 -10.383 1 98.5 190 LEU A C 1
ATOM 1386 O O . LEU A 1 190 ? -11.078 -15.414 -10.734 1 98.5 190 LEU A O 1
ATOM 1390 N N . LYS A 1 191 ? -12.906 -16.594 -10.18 1 98.38 191 LYS A N 1
ATOM 1391 C CA . LYS A 1 191 ? -12.258 -17.891 -10.43 1 98.38 191 LYS A CA 1
ATOM 1392 C C . LYS A 1 191 ? -11.836 -18.016 -11.891 1 98.38 191 LYS A C 1
ATOM 1394 O O . LYS A 1 191 ? -10.742 -18.516 -12.188 1 98.38 191 LYS A O 1
ATOM 1399 N N . ALA A 1 192 ? -12.688 -17.594 -12.773 1 98.19 192 ALA A N 1
ATOM 1400 C CA . ALA A 1 192 ? -12.367 -17.656 -14.195 1 98.19 192 ALA A CA 1
ATOM 1401 C C . ALA A 1 192 ? -11.156 -16.797 -14.531 1 98.19 192 ALA A C 1
ATOM 1403 O O . ALA A 1 192 ? -10.266 -17.219 -15.266 1 98.19 192 ALA A O 1
ATOM 1404 N N . TRP A 1 193 ? -11.156 -15.57 -14.039 1 98.62 193 TRP A N 1
ATOM 1405 C CA . TRP A 1 193 ? -10.016 -14.68 -14.227 1 98.62 193 TRP A CA 1
ATOM 1406 C C . TRP A 1 193 ? -8.75 -15.289 -13.633 1 98.62 193 TRP A C 1
ATOM 1408 O O . TRP A 1 193 ? -7.684 -15.258 -14.25 1 98.62 193 TRP A O 1
ATOM 1418 N N . PHE A 1 194 ? -8.867 -15.852 -12.438 1 98.56 194 PHE A N 1
ATOM 1419 C CA . PHE A 1 194 ? -7.746 -16.469 -11.742 1 98.56 194 PHE A CA 1
ATOM 1420 C C . PHE A 1 194 ? -7.152 -17.594 -12.578 1 98.56 194 PHE A C 1
ATOM 1422 O O . PHE A 1 194 ? -5.938 -17.656 -12.789 1 98.56 194 PHE A O 1
ATOM 1429 N N . ASP A 1 195 ? -7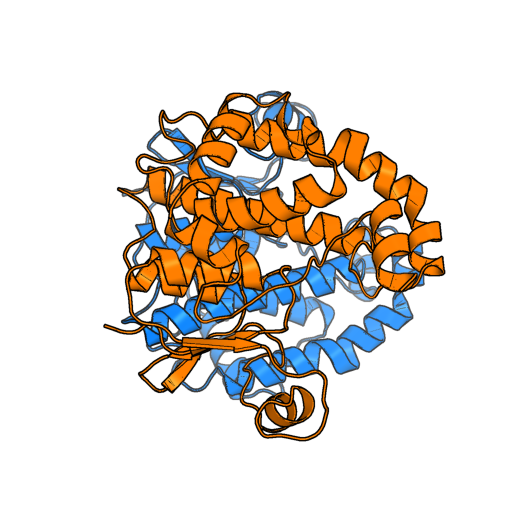.977 -18.453 -13.055 1 98.12 195 ASP A N 1
ATOM 1430 C CA . ASP A 1 195 ? -7.527 -19.594 -13.844 1 98.12 195 ASP A CA 1
ATOM 1431 C C . ASP A 1 195 ? -6.891 -19.141 -15.156 1 98.12 195 ASP A C 1
ATOM 1433 O O . ASP A 1 195 ? -5.875 -19.703 -15.586 1 98.12 195 ASP A O 1
ATOM 1437 N N . ARG A 1 196 ? -7.465 -18.188 -15.789 1 98.25 196 ARG A N 1
ATOM 1438 C CA . ARG A 1 196 ? -6.902 -17.625 -17.016 1 98.25 196 ARG A CA 1
ATOM 1439 C C . ARG A 1 196 ? -5.531 -17 -16.766 1 98.25 196 ARG A C 1
ATOM 1441 O O . ARG A 1 196 ? -4.605 -17.188 -17.547 1 98.25 196 ARG A O 1
ATOM 1448 N N . THR A 1 197 ? -5.453 -16.25 -15.711 1 98.62 197 THR A N 1
ATOM 1449 C CA . THR A 1 197 ? -4.199 -15.586 -15.359 1 98.62 197 THR A CA 1
ATOM 1450 C C . THR A 1 197 ? -3.121 -16.625 -15.031 1 98.62 197 THR A C 1
ATOM 1452 O O . THR A 1 197 ? -1.969 -16.469 -15.445 1 98.62 197 THR A O 1
ATOM 1455 N N . LYS A 1 198 ? -3.5 -17.656 -14.32 1 98.44 198 LYS A N 1
ATOM 1456 C CA . LYS A 1 198 ? -2.576 -18.734 -13.953 1 98.44 198 LYS A CA 1
ATOM 1457 C C . LYS A 1 198 ? -1.974 -19.391 -15.188 1 98.44 198 LYS A C 1
ATOM 1459 O O . LYS A 1 198 ? -0.821 -19.828 -15.172 1 98.44 198 LYS A O 1
ATOM 1464 N N . ALA A 1 199 ? -2.697 -19.406 -16.219 1 98.12 199 ALA A N 1
ATOM 1465 C CA . ALA A 1 199 ? -2.295 -20.109 -17.438 1 98.12 199 ALA A CA 1
ATOM 1466 C C . ALA A 1 199 ? -1.439 -19.219 -18.328 1 98.12 199 ALA A C 1
ATOM 1468 O O . ALA A 1 199 ? -0.871 -19.688 -19.312 1 98.12 199 ALA A O 1
ATOM 1469 N N . LEU A 1 200 ? -1.372 -17.922 -18.047 1 98.44 200 LEU A N 1
ATOM 1470 C CA . LEU A 1 200 ? -0.525 -17.047 -18.844 1 98.44 200 LEU A CA 1
ATOM 1471 C C . LEU A 1 200 ? 0.918 -17.531 -18.844 1 98.44 200 LEU A C 1
ATOM 1473 O O . LEU A 1 200 ? 1.441 -17.953 -17.812 1 98.44 200 LEU A O 1
ATOM 1477 N N . PRO A 1 201 ? 1.596 -17.469 -19.953 1 98.31 201 PRO A N 1
ATOM 1478 C CA . PRO A 1 201 ? 2.965 -17.984 -20.047 1 98.31 201 PRO A CA 1
ATOM 1479 C C . PRO A 1 201 ? 3.908 -17.344 -19.031 1 98.31 201 PRO A C 1
ATOM 1481 O O . PRO A 1 201 ? 4.695 -18.047 -18.391 1 98.31 201 PRO A O 1
ATOM 1484 N N . ALA A 1 202 ? 3.855 -16.062 -18.859 1 98.5 202 ALA A N 1
ATOM 1485 C CA . ALA A 1 202 ? 4.727 -15.375 -17.906 1 98.5 202 ALA A CA 1
ATOM 1486 C C . ALA A 1 202 ? 4.477 -15.852 -16.484 1 98.5 202 ALA A C 1
ATOM 1488 O O . ALA A 1 202 ? 5.418 -16.016 -15.703 1 98.5 202 ALA A O 1
ATOM 1489 N N . VAL A 1 203 ? 3.229 -16.078 -16.141 1 98.75 203 VAL A N 1
ATOM 1490 C CA . VAL A 1 203 ? 2.852 -16.516 -14.797 1 98.75 203 VAL A CA 1
ATOM 1491 C C . VAL A 1 203 ? 3.314 -17.953 -14.57 1 98.75 203 VAL A C 1
ATOM 1493 O O . VAL A 1 203 ? 3.947 -18.25 -13.555 1 98.75 203 VAL A O 1
ATOM 1496 N N . ALA A 1 204 ? 3.059 -18.781 -15.523 1 98.5 204 ALA A N 1
ATOM 1497 C CA . ALA A 1 204 ? 3.459 -20.188 -15.438 1 98.5 204 ALA A CA 1
ATOM 1498 C C . ALA A 1 204 ? 4.973 -20.312 -15.289 1 98.5 204 ALA A C 1
ATOM 1500 O O . ALA A 1 204 ? 5.461 -21.141 -14.516 1 98.5 204 ALA A O 1
ATOM 1501 N N . LYS A 1 205 ? 5.625 -19.484 -16.047 1 98.5 205 LYS A N 1
ATOM 1502 C CA . LYS A 1 205 ? 7.086 -19.5 -15.992 1 98.5 205 LYS A CA 1
ATOM 1503 C C . LYS A 1 205 ? 7.594 -19.25 -14.578 1 98.5 205 LYS A C 1
ATOM 1505 O O . LYS A 1 205 ? 8.531 -19.906 -14.125 1 98.5 205 LYS A O 1
ATOM 1510 N N . VAL A 1 206 ? 7.027 -18.312 -13.859 1 98.62 206 VAL A N 1
ATOM 1511 C CA . VAL A 1 206 ? 7.445 -17.984 -12.508 1 98.62 206 VAL A CA 1
ATOM 1512 C C . VAL A 1 206 ? 7.012 -19.078 -11.539 1 98.62 206 VAL A C 1
ATOM 1514 O O . VAL A 1 206 ? 7.797 -19.516 -10.695 1 98.62 206 VAL A O 1
ATOM 1517 N N . LEU A 1 207 ? 5.777 -19.562 -11.695 1 98.19 207 LEU A N 1
ATOM 1518 C CA . LEU A 1 207 ? 5.242 -20.578 -10.789 1 98.19 207 LEU A CA 1
ATOM 1519 C C . LEU A 1 207 ? 6.035 -21.875 -10.898 1 98.19 207 LEU A C 1
ATOM 1521 O O . LEU A 1 207 ? 6.191 -22.594 -9.906 1 98.19 207 LEU A O 1
ATOM 1525 N N . GLU A 1 208 ? 6.574 -22.125 -12.039 1 97.81 208 GLU A N 1
ATOM 1526 C CA . GLU A 1 208 ? 7.297 -23.359 -12.297 1 97.81 208 GLU A CA 1
ATOM 1527 C C . GLU A 1 208 ? 8.781 -23.219 -11.953 1 97.81 208 GLU A C 1
ATOM 1529 O O . GLU A 1 208 ? 9.547 -24.172 -12.094 1 97.81 208 GLU A O 1
ATOM 1534 N N . GLY A 1 209 ? 9.18 -22.047 -11.57 1 97.25 209 GLY A N 1
ATOM 1535 C CA . GLY A 1 209 ? 10.555 -21.828 -11.156 1 97.25 209 GLY A CA 1
ATOM 1536 C C . GLY A 1 209 ? 11.508 -21.656 -12.32 1 97.25 209 GLY A C 1
ATOM 1537 O O . GLY A 1 209 ? 12.711 -21.875 -12.18 1 97.25 209 GLY A O 1
ATOM 1538 N N . ARG A 1 210 ? 10.977 -21.25 -13.461 1 97.62 210 ARG A N 1
ATOM 1539 C CA . ARG A 1 210 ? 11.805 -21.172 -14.664 1 97.62 210 ARG A CA 1
ATOM 1540 C C . ARG A 1 210 ? 12.195 -19.734 -14.961 1 97.62 210 ARG A C 1
ATOM 1542 O O . ARG A 1 210 ? 12.922 -19.469 -15.922 1 97.62 210 ARG A O 1
ATOM 1549 N N . SER A 1 211 ? 11.695 -18.781 -14.211 1 96.75 211 SER A N 1
ATOM 1550 C CA . SER A 1 211 ? 12.062 -17.391 -14.43 1 96.75 211 SER A CA 1
ATOM 1551 C C . SER A 1 211 ? 13.438 -17.078 -13.852 1 96.75 211 SER A C 1
ATOM 1553 O O . SER A 1 211 ? 14.078 -17.938 -13.25 1 96.75 211 SER A O 1
ATOM 1555 N N . ALA A 1 212 ? 13.867 -15.844 -14.047 1 95.62 212 ALA A N 1
ATOM 1556 C CA . ALA A 1 212 ? 15.211 -15.43 -13.656 1 95.62 212 ALA A CA 1
ATOM 1557 C C . ALA A 1 212 ? 15.391 -15.492 -12.141 1 95.62 212 ALA A C 1
ATOM 1559 O O . ALA A 1 212 ? 16.516 -15.633 -11.656 1 95.62 212 ALA A O 1
ATOM 1560 N N . ILE A 1 213 ? 14.258 -15.43 -11.414 1 95.94 213 ILE A N 1
ATOM 1561 C CA . ILE A 1 213 ? 14.391 -15.391 -9.961 1 95.94 213 ILE A CA 1
ATOM 1562 C C . ILE A 1 213 ? 14.523 -16.812 -9.422 1 95.94 213 ILE A C 1
ATOM 1564 O O . ILE A 1 213 ? 14.867 -17.016 -8.25 1 95.94 213 ILE A O 1
ATOM 1568 N N . GLY A 1 214 ? 14.297 -17.812 -10.195 1 95.38 214 GLY A N 1
ATOM 1569 C CA . GLY A 1 214 ? 14.359 -19.203 -9.773 1 95.38 214 GLY A CA 1
ATOM 1570 C C . GLY A 1 214 ? 13.102 -19.656 -9.047 1 95.38 214 GLY A C 1
ATOM 1571 O O . GLY A 1 214 ? 12.008 -19.141 -9.305 1 95.38 214 GLY A O 1
ATOM 1572 N N . SER A 1 215 ? 13.266 -20.688 -8.203 1 95.25 215 SER A N 1
ATOM 1573 C CA . SER A 1 215 ? 12.133 -21.281 -7.496 1 95.25 215 SER A CA 1
ATOM 1574 C C . SER A 1 215 ? 11.836 -20.547 -6.195 1 95.25 215 SER A C 1
ATOM 1576 O O . SER A 1 215 ? 12.758 -20.219 -5.434 1 95.25 215 SER A O 1
ATOM 1578 N N . LEU A 1 216 ? 10.602 -20.219 -6.012 1 95 216 LEU A N 1
ATOM 1579 C CA . LEU A 1 216 ? 10.141 -19.609 -4.77 1 95 216 LEU A CA 1
ATOM 1580 C C . LEU A 1 216 ? 9.281 -20.594 -3.975 1 95 216 LEU A C 1
ATOM 1582 O O . LEU A 1 216 ? 8.305 -21.141 -4.5 1 95 216 LEU A O 1
ATOM 1586 N N . GLY A 1 217 ? 9.688 -20.75 -2.723 1 92.06 217 GLY A N 1
ATOM 1587 C CA . GLY A 1 217 ? 8.961 -21.688 -1.878 1 92.06 217 GLY A CA 1
ATOM 1588 C C . GLY A 1 217 ? 7.711 -21.078 -1.262 1 92.06 217 GLY A C 1
ATOM 1589 O O . GLY A 1 217 ? 7.633 -19.875 -1.057 1 92.06 217 GLY A O 1
ATOM 1590 N N . GLN A 1 218 ? 6.773 -21.969 -0.985 1 93 218 GLN A N 1
ATOM 1591 C CA . GLN A 1 218 ? 5.551 -21.547 -0.31 1 93 218 GLN A CA 1
ATOM 1592 C C . GLN A 1 218 ? 5.867 -20.812 0.994 1 93 218 GLN A C 1
ATOM 1594 O O . GLN A 1 218 ? 6.684 -21.297 1.791 1 93 218 GLN A O 1
ATOM 1599 N N . TYR A 1 219 ? 5.203 -19.641 1.21 1 93.56 219 TYR A N 1
ATOM 1600 C CA . TYR A 1 219 ? 5.477 -18.812 2.387 1 93.56 219 TYR A CA 1
ATOM 1601 C C . TYR A 1 219 ? 4.355 -18.938 3.41 1 93.56 219 TYR A C 1
ATOM 1603 O O . TYR A 1 219 ? 4.609 -19.188 4.594 1 93.56 219 TYR A O 1
ATOM 1611 N N . PHE A 1 220 ? 3.178 -18.75 2.939 1 93.25 220 PHE A N 1
ATOM 1612 C CA . PHE A 1 220 ? 2.023 -18.938 3.811 1 93.25 220 PHE A CA 1
ATOM 1613 C C . PHE A 1 220 ? 1.515 -20.375 3.734 1 93.25 220 PHE A C 1
ATOM 1615 O O . PHE A 1 220 ? 1.396 -20.938 2.645 1 93.25 220 PHE A O 1
ATOM 1622 N N . MET A 1 221 ? 1.259 -20.922 4.934 1 86 221 MET A N 1
ATOM 1623 C CA . MET A 1 221 ? 0.818 -22.312 4.914 1 86 221 MET A CA 1
ATOM 1624 C C . MET A 1 221 ? -0.09 -22.609 6.105 1 86 221 MET A C 1
ATOM 1626 O O . MET A 1 221 ? 0.036 -21.984 7.16 1 86 221 MET A O 1
ATOM 1630 N N . ASN A 1 222 ? -0.919 -23.578 5.766 1 79.69 222 ASN A N 1
ATOM 1631 C CA . ASN A 1 222 ? -1.728 -24.094 6.863 1 79.69 222 ASN A CA 1
ATOM 1632 C C . ASN A 1 222 ? -0.98 -25.172 7.645 1 79.69 222 ASN A C 1
ATOM 1634 O O . ASN A 1 222 ? 0.147 -25.531 7.297 1 79.69 222 ASN A O 1
ATOM 1638 N N . ASP A 1 223 ? -1.623 -25.656 8.664 1 75.38 223 ASP A N 1
ATOM 1639 C CA . ASP A 1 223 ? -0.972 -26.578 9.594 1 75.38 223 ASP A CA 1
ATOM 1640 C C . ASP A 1 223 ? -0.566 -27.859 8.891 1 75.38 223 ASP A C 1
ATOM 1642 O O . ASP A 1 223 ? 0.498 -28.422 9.172 1 75.38 223 ASP A O 1
ATOM 1646 N N . ALA A 1 224 ? -1.436 -28.266 8.023 1 72.62 224 ALA A N 1
ATOM 1647 C CA . ALA A 1 224 ? -1.123 -29.516 7.32 1 72.62 224 ALA A CA 1
ATOM 1648 C C . ALA A 1 224 ? 0.157 -29.375 6.504 1 72.62 224 ALA A C 1
ATOM 1650 O O . ALA A 1 224 ? 1.006 -30.266 6.508 1 72.62 224 ALA A O 1
ATOM 1651 N N . ASP A 1 225 ? 0.371 -28.297 5.973 1 75.19 225 ASP A N 1
ATOM 1652 C CA . ASP A 1 225 ? 1.565 -28.062 5.168 1 75.19 225 ASP A CA 1
ATOM 1653 C C . ASP A 1 225 ? 2.783 -27.797 6.055 1 75.19 225 ASP A C 1
ATOM 1655 O O . ASP A 1 225 ? 3.896 -28.219 5.723 1 75.19 225 ASP A O 1
ATOM 1659 N N . TYR A 1 226 ? 2.482 -27.156 7.086 1 76.88 226 TYR A N 1
ATOM 1660 C CA . TYR A 1 226 ? 3.553 -26.906 8.047 1 76.88 226 TYR A CA 1
ATOM 1661 C C . TYR A 1 226 ? 4.223 -28.203 8.477 1 76.88 226 TYR A C 1
ATOM 1663 O O . TYR A 1 226 ? 5.449 -28.297 8.5 1 76.88 226 TYR A O 1
ATOM 1671 N N . ASP A 1 227 ? 3.439 -29.172 8.773 1 75.75 227 ASP A N 1
ATOM 1672 C CA . ASP A 1 227 ? 3.959 -30.453 9.219 1 75.75 227 ASP A CA 1
ATOM 1673 C C . ASP A 1 227 ? 4.781 -31.125 8.117 1 75.75 227 ASP A C 1
ATOM 1675 O O . ASP A 1 227 ? 5.812 -31.734 8.391 1 75.75 227 ASP A O 1
ATOM 1679 N N . ARG A 1 228 ? 4.359 -30.906 6.941 1 70.94 228 ARG A N 1
ATOM 1680 C CA . ARG A 1 228 ? 5.074 -31.469 5.801 1 70.94 228 ARG A CA 1
ATOM 1681 C C . ARG A 1 228 ? 6.434 -30.797 5.625 1 70.94 228 ARG A C 1
ATOM 1683 O O . ARG A 1 228 ? 7.43 -31.469 5.344 1 70.94 228 ARG A O 1
ATOM 1690 N N . PHE A 1 229 ? 6.465 -29.516 5.895 1 66.62 229 PHE A N 1
ATOM 1691 C CA . PHE A 1 229 ? 7.672 -28.719 5.699 1 66.62 229 PHE A CA 1
ATOM 1692 C C . PHE A 1 229 ? 8.664 -28.953 6.836 1 66.62 229 PHE A C 1
ATOM 1694 O O . PHE A 1 229 ? 9.875 -28.969 6.613 1 66.62 229 PHE A O 1
ATOM 1701 N N . ASN A 1 230 ? 8.141 -29.047 7.953 1 63.5 230 ASN A N 1
ATOM 1702 C CA . ASN A 1 230 ? 9.039 -29.172 9.102 1 63.5 230 ASN A CA 1
ATOM 1703 C C . ASN A 1 230 ? 9.305 -30.625 9.453 1 63.5 230 ASN A C 1
ATOM 1705 O O . ASN A 1 230 ? 10.125 -30.922 10.32 1 63.5 230 ASN A O 1
ATOM 1709 N N . ALA A 1 231 ? 8.484 -31.641 8.93 1 55.25 231 ALA A N 1
ATOM 1710 C CA . ALA A 1 231 ? 8.773 -33.062 9.125 1 55.25 231 ALA A CA 1
ATOM 1711 C C . ALA A 1 231 ? 10.023 -33.469 8.359 1 55.25 231 ALA A C 1
ATOM 1713 O O . ALA A 1 231 ? 10.664 -34.469 8.703 1 55.25 231 ALA A O 1
ATOM 1714 N N . ALA A 1 232 ? 10.359 -32.75 7.32 1 45.38 232 ALA A N 1
ATOM 1715 C CA . ALA A 1 232 ? 11.547 -33.25 6.641 1 45.38 232 ALA A CA 1
ATOM 1716 C C . ALA A 1 232 ? 12.805 -32.938 7.441 1 45.38 232 ALA A C 1
ATOM 1718 O O . ALA A 1 232 ? 12.914 -31.875 8.055 1 45.38 232 ALA A O 1
ATOM 1719 N N . MET B 1 1 ? -11.18 20.016 -15.055 1 87.25 1 MET B N 1
ATOM 1720 C CA . MET B 1 1 ? -11.43 18.594 -14.914 1 87.25 1 MET B CA 1
ATOM 1721 C C . MET B 1 1 ? -11.414 18.172 -13.445 1 87.25 1 MET B C 1
ATOM 1723 O O . MET B 1 1 ? -10.594 18.656 -12.664 1 87.25 1 MET B O 1
ATOM 1727 N N . SER B 1 2 ? -12.469 17.391 -12.883 1 96.81 2 SER B N 1
ATOM 1728 C CA . SER B 1 2 ? -12.742 17.172 -11.469 1 96.81 2 SER B CA 1
ATOM 1729 C C . SER B 1 2 ? -12.258 15.789 -11.023 1 96.81 2 SER B C 1
ATOM 1731 O O . SER B 1 2 ? -12.281 14.836 -11.812 1 96.81 2 SER B O 1
ATOM 1733 N N . LEU B 1 3 ? -11.789 15.727 -9.828 1 98.25 3 LEU B N 1
ATOM 1734 C CA . LEU B 1 3 ? -11.492 14.445 -9.195 1 98.25 3 LEU B CA 1
ATOM 1735 C C . LEU B 1 3 ? -12.781 13.75 -8.766 1 98.25 3 LEU B C 1
ATOM 1737 O O . LEU B 1 3 ? -12.828 12.523 -8.672 1 98.25 3 LEU B O 1
ATOM 1741 N N . GLY B 1 4 ? -13.758 14.555 -8.438 1 98.25 4 GLY B N 1
ATOM 1742 C CA . GLY B 1 4 ? -14.984 14.016 -7.867 1 98.25 4 GLY B CA 1
ATOM 1743 C C . GLY B 1 4 ? -15.109 14.266 -6.375 1 98.25 4 GLY B C 1
ATOM 1744 O O . GLY B 1 4 ? -14.805 15.359 -5.898 1 98.25 4 GLY B O 1
ATOM 1745 N N . GLU B 1 5 ? -15.68 13.242 -5.66 1 97.75 5 GLU B N 1
ATOM 1746 C CA . GLU B 1 5 ? -16.031 13.445 -4.258 1 97.75 5 GLU B CA 1
ATOM 1747 C C . GLU B 1 5 ? -15.273 12.477 -3.355 1 97.75 5 GLU B C 1
ATOM 1749 O O . GLU B 1 5 ? -15.422 11.258 -3.486 1 97.75 5 GLU B O 1
ATOM 1754 N N . LEU B 1 6 ? -14.5 13.086 -2.457 1 98.19 6 LEU B N 1
ATOM 1755 C CA . LEU B 1 6 ? -13.805 12.297 -1.441 1 98.19 6 LEU B CA 1
ATOM 1756 C C . LEU B 1 6 ? -14.664 12.156 -0.189 1 98.19 6 LEU B C 1
ATOM 1758 O O . LEU B 1 6 ? -15.086 13.156 0.396 1 98.19 6 LEU B O 1
ATOM 1762 N N . ILE B 1 7 ? -14.953 10.922 0.223 1 96.75 7 ILE B N 1
ATOM 1763 C CA . ILE B 1 7 ? -15.789 10.633 1.385 1 96.75 7 ILE B CA 1
ATOM 1764 C C . ILE B 1 7 ? -14.961 9.922 2.451 1 96.75 7 ILE B C 1
ATOM 1766 O O . ILE B 1 7 ? -14.258 8.953 2.158 1 96.75 7 ILE B O 1
ATOM 1770 N N . TYR B 1 8 ? -15.055 10.438 3.672 1 96.31 8 TYR B N 1
ATOM 1771 C CA . TYR B 1 8 ? -14.242 9.875 4.742 1 96.31 8 TYR B CA 1
ATOM 1772 C C . TYR B 1 8 ? -14.883 10.117 6.102 1 96.31 8 TYR B C 1
ATOM 1774 O O . TYR B 1 8 ? -16.016 10.617 6.184 1 96.31 8 TYR B O 1
ATOM 1782 N N . PHE B 1 9 ? -14.219 9.586 7.211 1 94.62 9 PHE B N 1
ATOM 1783 C CA . PHE B 1 9 ? -14.57 9.914 8.586 1 94.62 9 PHE B CA 1
ATOM 1784 C C . PHE B 1 9 ? -13.922 11.227 9.016 1 94.62 9 PHE B C 1
ATOM 1786 O O . PHE B 1 9 ? -12.93 11.664 8.414 1 94.62 9 PHE B O 1
ATOM 1793 N N . PRO B 1 10 ? -14.453 11.875 10.031 1 92.94 10 PRO B N 1
ATOM 1794 C CA . PRO B 1 10 ? -13.875 13.148 10.469 1 92.94 10 PRO B CA 1
ATOM 1795 C C . PRO B 1 10 ? -12.625 12.977 11.32 1 92.94 10 PRO B C 1
ATOM 1797 O O . PRO B 1 10 ? -12.523 13.555 12.406 1 92.94 10 PRO B O 1
ATOM 1800 N N . VAL B 1 11 ? -11.664 12.203 10.789 1 94.06 11 VAL B N 1
ATOM 1801 C CA . VAL B 1 11 ? -10.383 11.969 11.445 1 94.06 11 VAL B CA 1
ATOM 1802 C C . VAL B 1 11 ? -9.258 12 10.422 1 94.06 11 VAL B C 1
ATOM 1804 O O . VAL B 1 11 ? -9.492 11.828 9.227 1 94.06 11 VAL B O 1
ATOM 1807 N N . GLN B 1 12 ? -8.055 12.219 10.836 1 96.62 12 GLN B N 1
ATOM 1808 C CA . GLN B 1 12 ? -6.914 12.359 9.938 1 96.62 12 GLN B CA 1
ATOM 1809 C C . GLN B 1 12 ? -6.547 11.023 9.297 1 96.62 12 GLN B C 1
ATOM 1811 O O . GLN B 1 12 ? -6.734 10.836 8.094 1 96.62 12 GLN B O 1
ATOM 1816 N N . ALA B 1 13 ? -6.062 10.008 10.156 1 96.38 13 ALA B N 1
ATOM 1817 C CA . ALA B 1 13 ? -5.664 8.68 9.703 1 96.38 13 ALA B CA 1
ATOM 1818 C C . ALA B 1 13 ? -5.301 8.688 8.219 1 96.38 13 ALA B C 1
ATOM 1820 O O . ALA B 1 13 ? -4.344 9.352 7.816 1 96.38 13 ALA B O 1
ATOM 1821 N N . LYS B 1 14 ? -6.086 8.055 7.336 1 97.06 14 LYS B N 1
ATOM 1822 C CA . LYS B 1 14 ? -5.777 7.969 5.91 1 97.06 14 LYS B CA 1
ATOM 1823 C C . LYS B 1 14 ? -6.371 9.148 5.145 1 97.06 14 LYS B C 1
ATOM 1825 O O . LYS B 1 14 ? -5.918 9.469 4.047 1 97.06 14 LYS B O 1
ATOM 1830 N N . GLY B 1 15 ? -7.309 9.828 5.715 1 97.81 15 GLY B N 1
ATOM 1831 C CA . GLY B 1 15 ? -8.023 10.891 5.02 1 97.81 15 GLY B CA 1
ATOM 1832 C C . GLY B 1 15 ? -7.211 12.156 4.863 1 97.81 15 GLY B C 1
ATOM 1833 O O . GLY B 1 15 ? -7.387 12.898 3.896 1 97.81 15 GLY B O 1
ATOM 1834 N N . LEU B 1 16 ? -6.34 12.406 5.797 1 98.38 16 LEU B N 1
ATOM 1835 C CA . LEU B 1 16 ? -5.562 13.641 5.793 1 98.38 16 LEU B CA 1
ATOM 1836 C C . LEU B 1 16 ? -4.727 13.75 4.52 1 98.38 16 LEU B C 1
ATOM 1838 O O . LEU B 1 16 ? -4.82 14.75 3.797 1 98.38 16 LEU B O 1
ATOM 1842 N N . GLN B 1 17 ? -3.936 12.75 4.25 1 98.56 17 GLN B N 1
ATOM 1843 C CA . GLN B 1 17 ? -3.041 12.828 3.098 1 98.56 17 GLN B CA 1
ATOM 1844 C C . GLN B 1 17 ? -3.826 12.828 1.789 1 98.56 17 GLN B C 1
ATOM 1846 O O . GLN B 1 17 ? -3.418 13.453 0.812 1 98.56 17 GLN B O 1
ATOM 1851 N N . LEU B 1 18 ? -5.004 12.156 1.763 1 98.88 18 LEU B N 1
ATOM 1852 C CA . LEU B 1 18 ? -5.793 12.141 0.537 1 98.88 18 LEU B CA 1
ATOM 1853 C C . LEU B 1 18 ? -6.422 13.508 0.285 1 98.88 18 LEU B C 1
ATOM 1855 O O . LEU B 1 18 ? -6.512 13.953 -0.861 1 98.88 18 LEU B O 1
ATOM 1859 N N . ALA B 1 19 ? -6.836 14.172 1.34 1 98.81 19 ALA B N 1
ATOM 1860 C CA . ALA B 1 19 ? -7.348 15.531 1.197 1 98.81 19 ALA B CA 1
ATOM 1861 C C . ALA B 1 19 ? -6.246 16.484 0.735 1 98.81 19 ALA B C 1
ATOM 1863 O O . ALA B 1 19 ? -6.488 17.359 -0.091 1 98.81 19 ALA B O 1
ATOM 1864 N N . ILE B 1 20 ? -5.066 16.297 1.258 1 98.94 20 ILE B N 1
ATOM 1865 C CA . ILE B 1 20 ? -3.928 17.109 0.847 1 98.94 20 ILE B CA 1
ATOM 1866 C C . ILE B 1 20 ? -3.656 16.891 -0.641 1 98.94 20 ILE B C 1
ATOM 1868 O O . ILE B 1 20 ? -3.439 17.859 -1.38 1 98.94 20 ILE B O 1
ATOM 1872 N N . LEU B 1 21 ? -3.678 15.656 -1.101 1 98.94 21 LEU B N 1
ATOM 1873 C CA . LEU B 1 21 ? -3.467 15.352 -2.512 1 98.94 21 LEU B CA 1
ATOM 1874 C C . LEU B 1 21 ? -4.547 16 -3.371 1 98.94 21 LEU B C 1
ATOM 1876 O O . LEU B 1 21 ? -4.25 16.578 -4.422 1 98.94 21 LEU B O 1
ATOM 1880 N N . ALA B 1 22 ? -5.773 15.883 -2.914 1 98.88 22 ALA B N 1
ATOM 1881 C CA . ALA B 1 22 ? -6.871 16.469 -3.672 1 98.88 22 ALA B CA 1
ATOM 1882 C C . ALA B 1 22 ? -6.688 17.984 -3.814 1 98.88 22 ALA B C 1
ATOM 1884 O O . ALA B 1 22 ? -6.828 18.531 -4.91 1 98.88 22 ALA B O 1
ATOM 1885 N N . GLU B 1 23 ? -6.332 18.562 -2.742 1 98.69 23 GLU B N 1
ATOM 1886 C CA . GLU B 1 23 ? -6.129 20.016 -2.756 1 98.69 23 GLU B CA 1
ATOM 1887 C C . GLU B 1 23 ? -4.941 20.391 -3.631 1 98.69 23 GLU B C 1
ATOM 1889 O O . GLU B 1 23 ? -5.016 21.359 -4.406 1 98.69 23 GLU B O 1
ATOM 1894 N N . ALA B 1 24 ? -3.896 19.688 -3.52 1 98.62 24 ALA B N 1
ATOM 1895 C CA . ALA B 1 24 ? -2.654 20 -4.223 1 98.62 24 ALA B CA 1
ATOM 1896 C C . ALA B 1 24 ? -2.773 19.688 -5.711 1 98.62 24 ALA B C 1
ATOM 1898 O O . ALA B 1 24 ? -1.968 20.156 -6.52 1 98.62 24 ALA B O 1
ATOM 1899 N N . SER B 1 25 ? -3.742 18.891 -6.125 1 98.38 25 SER B N 1
ATOM 1900 C CA . SER B 1 25 ? -3.883 18.438 -7.508 1 98.38 25 SER B CA 1
ATOM 1901 C C . SER B 1 25 ? -4.254 19.609 -8.422 1 98.38 25 SER B C 1
ATOM 1903 O O . SER B 1 25 ? -4.035 19.531 -9.633 1 98.38 25 SER B O 1
ATOM 1905 N N . GLY B 1 26 ? -4.871 20.578 -7.805 1 97.56 26 GLY B N 1
ATOM 1906 C CA . GLY B 1 26 ? -5.363 21.688 -8.602 1 97.56 26 GLY B CA 1
ATOM 1907 C C . GLY B 1 26 ? -6.656 21.375 -9.328 1 97.56 26 GLY B C 1
ATOM 1908 O O . GLY B 1 26 ? -7.238 22.25 -9.969 1 97.56 26 GLY B O 1
ATOM 1909 N N . LEU B 1 27 ? -7.129 20.219 -9.266 1 98.25 27 LEU B N 1
ATOM 1910 C CA . LEU B 1 27 ? -8.398 19.844 -9.875 1 98.25 27 LEU B CA 1
ATOM 1911 C C . LEU B 1 27 ? -9.562 20.125 -8.93 1 98.25 27 LEU B C 1
ATOM 1913 O O . LEU B 1 27 ? -9.391 20.156 -7.707 1 98.25 27 LEU B O 1
ATOM 1917 N N . GLU B 1 28 ? -10.734 20.344 -9.516 1 98.25 28 GLU B N 1
ATOM 1918 C CA . GLU B 1 28 ? -11.922 20.5 -8.688 1 98.25 28 GLU B CA 1
ATOM 1919 C C . GLU B 1 28 ? -12.242 19.219 -7.93 1 98.25 28 GLU B C 1
ATOM 1921 O O . GLU B 1 28 ? -12.07 18.109 -8.469 1 98.25 28 GLU B O 1
ATOM 1926 N N . TRP B 1 29 ? -12.68 19.453 -6.727 1 98.5 29 TRP B N 1
ATOM 1927 C CA . TRP B 1 29 ? -13.133 18.312 -5.941 1 98.5 29 TRP B CA 1
ATOM 1928 C C . TRP B 1 29 ? -14.062 18.75 -4.816 1 98.5 29 TRP B C 1
ATOM 1930 O O . TRP B 1 29 ? -14.102 19.922 -4.461 1 98.5 29 TRP B O 1
ATOM 1940 N N . THR B 1 30 ? -14.844 17.797 -4.383 1 97.44 30 THR B N 1
ATOM 1941 C CA . THR B 1 30 ? -15.648 17.969 -3.18 1 97.44 30 THR B CA 1
ATOM 1942 C C . THR B 1 30 ? -15.344 16.891 -2.154 1 97.44 30 THR B C 1
ATOM 1944 O O . THR B 1 30 ? -14.711 15.883 -2.48 1 97.44 30 THR B O 1
ATOM 1947 N N . GLY B 1 31 ? -15.641 17.219 -0.946 1 94.31 31 GLY B N 1
ATOM 1948 C CA . GLY B 1 31 ? -15.453 16.234 0.113 1 94.31 31 GLY B CA 1
ATOM 1949 C C . GLY B 1 31 ? -16.438 16.406 1.261 1 94.31 31 GLY B C 1
ATOM 1950 O O . GLY B 1 31 ? -16.969 17.5 1.464 1 94.31 31 GLY B O 1
ATOM 1951 N N . PHE B 1 32 ? -16.734 15.188 1.884 1 89.56 32 PHE B N 1
ATOM 1952 C CA . PHE B 1 32 ? -17.438 15.305 3.152 1 89.56 32 PHE B CA 1
ATOM 1953 C C . PHE B 1 32 ? -17.062 14.172 4.094 1 89.56 32 PHE B C 1
ATOM 1955 O O . PHE B 1 32 ? -16.562 13.133 3.656 1 89.56 32 PHE B O 1
ATOM 1962 N N . THR B 1 33 ? -17.266 14.398 5.391 1 92.31 33 THR B N 1
ATOM 1963 C CA . THR B 1 33 ? -17.078 13.383 6.426 1 92.31 33 THR B CA 1
ATOM 1964 C C . THR B 1 33 ? -18.422 12.82 6.867 1 92.31 33 THR B C 1
ATOM 1966 O O . THR B 1 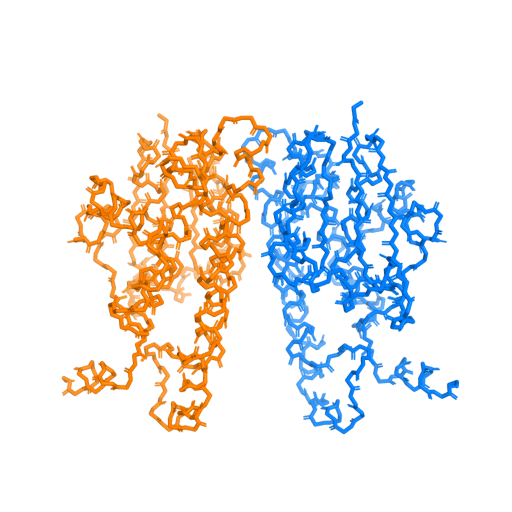33 ? -19.406 13.547 6.969 1 92.31 33 THR B O 1
ATOM 1969 N N . VAL B 1 34 ? -18.391 11.508 6.93 1 89.5 34 VAL B N 1
ATOM 1970 C CA . VAL B 1 34 ? -19.625 10.844 7.348 1 89.5 34 VAL B CA 1
ATOM 1971 C C . VAL B 1 34 ? -19.891 11.141 8.82 1 89.5 34 VAL B C 1
ATOM 1973 O O . VAL B 1 34 ? -18.969 11.352 9.602 1 89.5 34 VAL B O 1
ATOM 1976 N N . ASP B 1 35 ? -21.141 11.414 9.047 1 70.19 35 ASP B N 1
ATOM 1977 C CA . ASP B 1 35 ? -21.609 11.719 10.398 1 70.19 35 ASP B CA 1
ATOM 1978 C C . ASP B 1 35 ? -21.703 10.445 11.242 1 70.19 35 ASP B C 1
ATOM 1980 O O . ASP B 1 35 ? -21.891 9.352 10.711 1 70.19 35 ASP B O 1
ATOM 1984 N N . LYS B 1 36 ? -21.219 10.5 12.5 1 58.47 36 LYS B N 1
ATOM 1985 C CA . LYS B 1 36 ? -21.5 9.359 13.375 1 58.47 36 LYS B CA 1
ATOM 1986 C C . LYS B 1 36 ? -23 9.156 13.547 1 58.47 36 LYS B C 1
ATOM 1988 O O . LYS B 1 36 ? -23.438 8.133 14.086 1 58.47 36 LYS B O 1
ATOM 1993 N N . SER B 1 37 ? -23.781 10.188 13.18 1 58.03 37 SER B N 1
ATOM 1994 C CA . SER B 1 37 ? -25.188 9.945 13.477 1 58.03 37 SER B CA 1
ATOM 1995 C C . SER B 1 37 ? -25.781 8.906 12.531 1 58.03 37 SER B C 1
ATOM 1997 O O . SER B 1 37 ? -25.578 8.969 11.312 1 58.03 37 SER B O 1
ATOM 1999 N N . PRO B 1 38 ? -26.156 7.824 13.062 1 59.16 38 PRO B N 1
ATOM 2000 C CA . PRO B 1 38 ? -26.672 6.684 12.312 1 59.16 38 PRO B CA 1
ATOM 2001 C C . PRO B 1 38 ? -27.766 7.082 11.32 1 59.16 38 PRO B C 1
ATOM 2003 O O . PRO B 1 38 ? -28.078 6.32 10.398 1 59.16 38 PRO B O 1
ATOM 2006 N N . ALA B 1 39 ? -28.422 8.336 11.531 1 60.19 39 ALA B N 1
ATOM 2007 C CA . ALA B 1 39 ? -29.641 8.656 10.789 1 60.19 39 ALA B CA 1
ATOM 2008 C C . ALA B 1 39 ? -29.359 9.719 9.727 1 60.19 39 ALA B C 1
ATOM 2010 O O . ALA B 1 39 ? -28.484 10.562 9.898 1 60.19 39 ALA B O 1
ATOM 2011 N N . GLY B 1 40 ? -29.172 9.312 8.352 1 61.28 40 GLY B N 1
ATOM 2012 C CA . GLY B 1 40 ? -29.156 10.211 7.203 1 61.28 40 GLY B CA 1
ATOM 2013 C C . GLY B 1 40 ? -28.344 9.68 6.039 1 61.28 40 GLY B C 1
ATOM 2014 O O . GLY B 1 40 ? -27.672 8.648 6.16 1 61.28 40 GLY B O 1
ATOM 2015 N N . PRO B 1 41 ? -28.531 10.336 4.953 1 62.34 41 PRO B N 1
ATOM 2016 C CA . PRO B 1 41 ? -27.906 9.883 3.713 1 62.34 41 PRO B CA 1
ATOM 2017 C C . PRO B 1 41 ? -26.375 9.914 3.781 1 62.34 41 PRO B C 1
ATOM 2019 O O . PRO B 1 41 ? -25.703 9.273 2.973 1 62.34 41 PRO B O 1
ATOM 2022 N N . LYS B 1 42 ? -25.969 10.414 4.883 1 76.25 42 LYS B N 1
ATOM 2023 C CA . LYS B 1 42 ? -24.516 10.5 5.02 1 76.25 42 LYS B CA 1
ATOM 2024 C C . LYS B 1 42 ? -24.016 9.625 6.168 1 76.25 42 LYS B C 1
ATOM 2026 O O . LYS B 1 42 ? -22.859 9.734 6.586 1 76.25 42 LYS B O 1
ATOM 2031 N N . SER B 1 43 ? -24.938 8.719 6.5 1 86.56 43 SER B N 1
ATOM 2032 C CA . SER B 1 43 ? -24.547 7.801 7.562 1 86.56 43 SER B CA 1
ATOM 2033 C C . SER B 1 43 ? -23.703 6.652 7.02 1 86.56 43 SER B C 1
ATOM 2035 O O . SER B 1 43 ? -24 6.105 5.957 1 86.56 43 SER B O 1
ATOM 2037 N N . TRP B 1 44 ? -22.656 6.289 7.789 1 89.69 44 TRP B N 1
ATOM 2038 C CA . TRP B 1 44 ? -21.75 5.23 7.352 1 89.69 44 TRP B CA 1
ATOM 2039 C C . TRP B 1 44 ? -22.484 3.893 7.27 1 89.69 44 TRP B C 1
ATOM 2041 O O . TRP B 1 44 ? -22.375 3.18 6.27 1 89.69 44 TRP B O 1
ATOM 2051 N N . PRO B 1 45 ? -23.328 3.549 8.281 1 89.19 45 PRO B N 1
ATOM 2052 C CA . PRO B 1 45 ? -24.047 2.283 8.148 1 89.19 45 PRO B CA 1
ATOM 2053 C C . PRO B 1 45 ? -24.906 2.227 6.891 1 89.19 45 PRO B C 1
ATOM 2055 O O . PRO B 1 45 ? -24.984 1.182 6.238 1 89.19 45 PRO B O 1
ATOM 2058 N N . ALA B 1 46 ? -25.5 3.307 6.508 1 88.31 46 ALA B N 1
ATOM 2059 C CA . ALA B 1 46 ? -26.344 3.348 5.312 1 88.31 46 ALA B CA 1
ATOM 2060 C C . ALA B 1 46 ? -25.5 3.236 4.047 1 88.31 46 ALA B C 1
ATOM 2062 O O . ALA B 1 46 ? -25.859 2.504 3.119 1 88.31 46 ALA B O 1
ATOM 2063 N N . ILE B 1 47 ? -24.422 3.963 4.016 1 90.69 47 ILE B N 1
ATOM 2064 C CA . ILE B 1 47 ? -23.516 3.916 2.865 1 90.69 47 ILE B CA 1
ATOM 2065 C C . ILE B 1 47 ? -22.969 2.502 2.695 1 90.69 47 ILE B C 1
ATOM 2067 O O . ILE B 1 47 ? -22.984 1.953 1.592 1 90.69 47 ILE B O 1
ATOM 2071 N N . LYS B 1 48 ? -22.578 1.965 3.75 1 91.25 48 LYS B N 1
ATOM 2072 C CA . LYS B 1 48 ? -22.031 0.613 3.709 1 91.25 48 LYS B CA 1
ATOM 2073 C C . LYS B 1 48 ? -23.078 -0.393 3.236 1 91.25 48 LYS B C 1
ATOM 2075 O O . LYS B 1 48 ? -22.797 -1.234 2.381 1 91.25 48 LYS B O 1
ATOM 2080 N N . ALA B 1 49 ? -24.281 -0.305 3.707 1 90.25 49 ALA B N 1
ATOM 2081 C CA . ALA B 1 49 ? -25.359 -1.23 3.377 1 90.25 49 ALA B CA 1
ATOM 2082 C C . ALA B 1 49 ? -25.766 -1.1 1.913 1 90.25 49 ALA B C 1
ATOM 2084 O O . ALA B 1 49 ? -26.219 -2.068 1.298 1 90.25 49 ALA B O 1
ATOM 2085 N N . SER B 1 50 ? -25.562 0.05 1.322 1 91.5 50 SER B N 1
ATOM 2086 C CA . SER B 1 50 ? -25.938 0.294 -0.065 1 91.5 50 SER B CA 1
ATOM 2087 C C . SER B 1 50 ? -24.969 -0.386 -1.031 1 91.5 50 SER B C 1
ATOM 2089 O O . SER B 1 50 ? -25.266 -0.515 -2.221 1 91.5 50 SER B O 1
ATOM 2091 N N . GLY B 1 51 ? -23.812 -0.729 -0.536 1 92 51 GLY B N 1
ATOM 2092 C CA . GLY B 1 51 ? -22.797 -1.313 -1.401 1 92 51 GLY B CA 1
ATOM 2093 C C . GLY B 1 51 ? -22 -0.278 -2.168 1 92 51 GLY B C 1
ATOM 2094 O O . GLY B 1 51 ? -21.266 -0.616 -3.102 1 92 51 GLY B O 1
ATOM 2095 N N . ALA B 1 52 ? -22.078 0.94 -1.676 1 92.56 52 ALA B N 1
ATOM 2096 C CA . ALA B 1 52 ? -21.422 2.033 -2.396 1 92.56 52 ALA B CA 1
ATOM 2097 C C . ALA B 1 52 ? -19.906 1.966 -2.244 1 92.56 52 ALA B C 1
ATOM 2099 O O . ALA B 1 52 ? -19.172 2.398 -3.133 1 92.56 52 ALA B O 1
ATOM 2100 N N . SER B 1 53 ? -19.469 1.474 -1.112 1 95.25 53 SER B N 1
ATOM 2101 C CA . SER B 1 53 ? -18.047 1.316 -0.898 1 95.25 53 SER B CA 1
ATOM 2102 C C . SER B 1 53 ? -17.547 -0.03 -1.418 1 95.25 53 SER B C 1
ATOM 2104 O O . SER B 1 53 ? -17.953 -1.081 -0.921 1 95.25 53 SER B O 1
ATOM 2106 N N . PRO B 1 54 ? -16.609 -0.024 -2.32 1 97.12 54 PRO B N 1
ATOM 2107 C CA . PRO B 1 54 ? -16.234 -1.273 -2.982 1 97.12 54 PRO B CA 1
ATOM 2108 C C . PRO B 1 54 ? -15.703 -2.32 -2.008 1 97.12 54 PRO B C 1
ATOM 2110 O O . PRO B 1 54 ? -15.883 -3.521 -2.223 1 97.12 54 PRO B O 1
ATOM 2113 N N . PHE B 1 55 ? -15.086 -1.866 -0.953 1 97.44 55 PHE B N 1
ATOM 2114 C CA . PHE B 1 55 ? -14.477 -2.812 -0.021 1 97.44 55 PHE B CA 1
ATOM 2115 C C . PHE B 1 55 ? -15.109 -2.684 1.361 1 97.44 55 PHE B C 1
ATOM 2117 O O . PHE B 1 55 ? -14.555 -3.178 2.348 1 97.44 55 PHE B O 1
ATOM 2124 N N . GLY B 1 56 ? -16.219 -1.942 1.439 1 95.5 56 GLY B N 1
ATOM 2125 C CA . GLY B 1 56 ? -16.891 -1.739 2.715 1 95.5 56 GLY B CA 1
ATOM 2126 C C . GLY B 1 56 ? -16.078 -0.902 3.686 1 95.5 56 GLY B C 1
ATOM 2127 O O . GLY B 1 56 ? -16.172 -1.081 4.902 1 95.5 56 GLY B O 1
ATOM 2128 N N . GLN B 1 57 ? -15.211 -0.09 3.156 1 95.69 57 GLN B N 1
ATOM 2129 C CA . GLN B 1 57 ? -14.336 0.759 3.951 1 95.69 57 GLN B CA 1
ATOM 2130 C C . GLN B 1 57 ? -14.32 2.189 3.418 1 95.69 57 GLN B C 1
ATOM 2132 O O . GLN B 1 57 ? -14.789 2.447 2.309 1 95.69 57 GLN B O 1
ATOM 2137 N N . LEU B 1 58 ? -13.953 3.09 4.223 1 96.12 58 LEU B N 1
ATOM 2138 C CA . LEU B 1 58 ? -13.555 4.438 3.834 1 96.12 58 LEU B CA 1
ATOM 2139 C C . LEU B 1 58 ? -12.07 4.66 4.102 1 96.12 58 LEU B C 1
ATOM 2141 O O . LEU B 1 58 ? -11.484 4.004 4.969 1 96.12 58 LEU B O 1
ATOM 2145 N N . PRO B 1 59 ? -11.445 5.492 3.27 1 97.62 59 PRO B N 1
ATOM 2146 C CA . PRO B 1 59 ? -11.961 6.48 2.32 1 97.62 59 PRO B CA 1
ATOM 2147 C C . PRO B 1 59 ? -12.383 5.859 0.992 1 97.62 59 PRO B C 1
ATOM 2149 O O . PRO B 1 59 ? -11.961 4.75 0.663 1 97.62 59 PRO B O 1
ATOM 2152 N N . MET B 1 60 ? -13.242 6.582 0.283 1 98.12 60 MET B N 1
ATOM 2153 C CA . MET B 1 60 ? -13.539 6.289 -1.115 1 98.12 60 MET B CA 1
ATOM 2154 C C . MET B 1 60 ? -13.656 7.574 -1.929 1 98.12 60 MET B C 1
ATOM 2156 O O . MET B 1 60 ? -13.969 8.633 -1.383 1 98.12 60 MET B O 1
ATOM 2160 N N . LEU B 1 61 ? -13.297 7.551 -3.158 1 98.75 61 LEU B N 1
ATOM 2161 C CA . LEU B 1 61 ? -13.406 8.641 -4.121 1 98.75 61 LEU B CA 1
ATOM 2162 C C . LEU B 1 61 ? -14.398 8.297 -5.227 1 98.75 61 LEU B C 1
ATOM 2164 O O . LEU B 1 61 ? -14.18 7.348 -5.988 1 98.75 61 LEU B O 1
ATOM 2168 N N . ARG B 1 62 ? -15.516 9.016 -5.23 1 97.88 62 ARG B N 1
ATOM 2169 C CA . ARG B 1 62 ? -16.453 8.898 -6.344 1 97.88 62 ARG B CA 1
ATOM 2170 C C . ARG B 1 62 ? -16.031 9.789 -7.508 1 97.88 62 ARG B C 1
ATOM 2172 O O . ARG B 1 62 ? -16 11.016 -7.383 1 97.88 62 ARG B O 1
ATOM 2179 N N . THR B 1 63 ? -15.742 9.211 -8.617 1 97.88 63 THR B N 1
ATOM 2180 C CA . THR B 1 63 ? -15.234 9.969 -9.75 1 97.88 63 THR B CA 1
ATOM 2181 C C . THR B 1 63 ? -16.391 10.461 -10.625 1 97.88 63 THR B C 1
ATOM 2183 O O . THR B 1 63 ? -17.484 9.914 -10.578 1 97.88 63 THR B O 1
ATOM 2186 N N . PRO B 1 64 ? -16.109 11.453 -11.469 1 95.56 64 PRO B N 1
ATOM 2187 C CA . PRO B 1 64 ? -17.172 11.992 -12.32 1 95.56 64 PRO B CA 1
ATOM 2188 C C . PRO B 1 64 ? -17.734 10.953 -13.289 1 95.56 64 PRO B C 1
ATOM 2190 O O . PRO B 1 64 ? -18.906 11.008 -13.648 1 95.56 64 PRO B O 1
ATOM 2193 N N . GLY B 1 65 ? -16.984 10.023 -13.672 1 93.25 65 GLY B N 1
ATOM 2194 C CA . GLY B 1 65 ? -17.453 8.984 -14.586 1 93.25 65 GLY B CA 1
ATOM 2195 C C . GLY B 1 65 ? -18.219 7.879 -13.898 1 93.25 65 GLY B C 1
ATOM 2196 O O . GLY B 1 65 ? -18.703 6.949 -14.547 1 93.25 65 GLY B O 1
ATOM 2197 N N . GLY B 1 66 ? -18.344 7.945 -12.586 1 94.56 66 GLY B N 1
ATOM 2198 C CA . GLY B 1 66 ? -19.172 6.996 -11.852 1 94.56 66 GLY B CA 1
ATOM 2199 C C . GLY B 1 66 ? -18.359 5.922 -11.148 1 94.56 66 GLY B C 1
ATOM 2200 O O . GLY B 1 66 ? -18.875 5.207 -10.289 1 94.56 66 GLY B O 1
ATOM 2201 N N . ARG B 1 67 ? -17.109 5.816 -11.461 1 96.44 67 ARG B N 1
ATOM 2202 C CA . ARG B 1 67 ? -16.234 4.863 -10.781 1 96.44 67 ARG B CA 1
ATOM 2203 C C . ARG B 1 67 ? -16 5.277 -9.328 1 96.44 67 ARG B C 1
ATOM 2205 O O . ARG B 1 67 ? -15.711 6.441 -9.055 1 96.44 67 ARG B O 1
ATOM 2212 N N . VAL B 1 68 ? -16.172 4.305 -8.422 1 98.38 68 VAL B N 1
ATOM 2213 C CA . VAL B 1 68 ? -15.797 4.531 -7.027 1 98.38 68 VAL B CA 1
ATOM 2214 C C . VAL B 1 68 ? -14.445 3.875 -6.746 1 98.38 68 VAL B C 1
ATOM 2216 O O . VAL B 1 68 ? -14.273 2.674 -6.965 1 98.38 68 VAL B O 1
ATOM 2219 N N . VAL B 1 69 ? -13.523 4.668 -6.332 1 98.75 69 VAL B N 1
ATOM 2220 C CA . VAL B 1 69 ? -12.195 4.18 -6.004 1 98.75 69 VAL B CA 1
ATOM 2221 C C . VAL B 1 69 ? -12.055 4.02 -4.492 1 98.75 69 VAL B C 1
ATOM 2223 O O . VAL B 1 69 ? -12.219 4.988 -3.744 1 98.75 69 VAL B O 1
ATOM 2226 N N . GLY B 1 70 ? -11.82 2.805 -4.09 1 98.31 70 GLY B N 1
ATOM 2227 C CA . GLY B 1 70 ? -11.484 2.527 -2.703 1 98.31 70 GLY B CA 1
ATOM 2228 C C . GLY B 1 70 ? -9.992 2.35 -2.48 1 98.31 70 GLY B C 1
ATOM 2229 O O . GLY B 1 70 ? -9.195 2.539 -3.402 1 98.31 70 GLY B O 1
ATOM 2230 N N . GLN B 1 71 ? -9.633 2.041 -1.264 1 98.12 71 GLN B N 1
ATOM 2231 C CA . GLN B 1 71 ? -8.242 1.8 -0.886 1 98.12 71 GLN B CA 1
ATOM 2232 C C . GLN B 1 71 ? -7.422 3.086 -0.958 1 98.12 71 GLN B C 1
ATOM 2234 O O . GLN B 1 71 ? -7.277 3.678 -2.029 1 98.12 71 GLN B O 1
ATOM 2239 N N . SER B 1 72 ? -6.812 3.453 0.146 1 98.56 72 SER B N 1
ATOM 2240 C CA . SER B 1 72 ? -6.148 4.746 0.253 1 98.56 72 SER B CA 1
ATOM 2241 C C . SER B 1 72 ? -5.012 4.867 -0.754 1 98.56 72 SER B C 1
ATOM 2243 O O . SER B 1 72 ? -4.875 5.895 -1.425 1 98.56 72 SER B O 1
ATOM 2245 N N . VAL B 1 73 ? -4.242 3.793 -0.911 1 98.69 73 VAL B N 1
ATOM 2246 C CA . VAL B 1 73 ? -3.115 3.822 -1.835 1 98.69 73 VAL B CA 1
ATOM 2247 C C . VAL B 1 73 ? -3.625 3.936 -3.27 1 98.69 73 VAL B C 1
ATOM 2249 O O . VAL B 1 73 ? -3.039 4.648 -4.09 1 98.69 73 VAL B O 1
ATOM 2252 N N . ALA B 1 74 ? -4.727 3.254 -3.578 1 98.88 74 ALA B N 1
ATOM 2253 C CA . ALA B 1 74 ? -5.332 3.352 -4.906 1 98.88 74 ALA B CA 1
ATOM 2254 C C . ALA B 1 74 ? -5.828 4.77 -5.18 1 98.88 74 ALA B C 1
ATOM 2256 O O . ALA B 1 74 ? -5.613 5.309 -6.27 1 98.88 74 ALA B O 1
ATOM 2257 N N . ILE B 1 75 ? -6.48 5.355 -4.199 1 98.88 75 ILE B N 1
ATOM 2258 C CA . ILE B 1 75 ? -6.984 6.715 -4.344 1 98.88 75 ILE B CA 1
ATOM 2259 C C . ILE B 1 75 ? -5.824 7.68 -4.562 1 98.88 75 ILE B C 1
ATOM 2261 O O . ILE B 1 75 ? -5.871 8.531 -5.453 1 98.88 75 ILE B O 1
ATOM 2265 N N . ALA B 1 76 ? -4.762 7.527 -3.764 1 98.94 76 ALA B N 1
ATOM 2266 C CA . ALA B 1 76 ? -3.596 8.398 -3.887 1 98.94 76 ALA B CA 1
ATOM 2267 C C . ALA B 1 76 ? -2.984 8.305 -5.281 1 98.94 76 ALA B C 1
ATOM 2269 O O . ALA B 1 76 ? -2.713 9.328 -5.918 1 98.94 76 ALA B O 1
ATOM 2270 N N . ASN B 1 77 ? -2.793 7.109 -5.742 1 98.88 77 ASN B N 1
ATOM 2271 C CA . ASN B 1 77 ? -2.191 6.918 -7.059 1 98.88 77 ASN B CA 1
ATOM 2272 C C . ASN B 1 77 ? -3.133 7.367 -8.172 1 98.88 77 ASN B C 1
ATOM 2274 O O . ASN B 1 77 ? -2.684 7.855 -9.211 1 98.88 77 ASN B O 1
ATOM 2278 N N . TYR B 1 78 ? -4.426 7.211 -7.953 1 98.81 78 TYR B N 1
ATOM 2279 C CA . TYR B 1 78 ? -5.387 7.695 -8.938 1 98.81 78 TYR B CA 1
ATOM 2280 C C . TYR B 1 78 ? -5.316 9.211 -9.062 1 98.81 78 TYR B C 1
ATOM 2282 O O . TYR B 1 78 ? -5.309 9.75 -10.172 1 98.81 78 TYR B O 1
ATOM 2290 N N . ILE B 1 79 ? -5.234 9.922 -7.973 1 98.81 79 ILE B N 1
ATOM 2291 C CA . ILE B 1 79 ? -5.117 11.375 -8 1 98.81 79 ILE B CA 1
ATOM 2292 C C . ILE B 1 79 ? -3.824 11.773 -8.703 1 98.81 79 ILE B C 1
ATOM 2294 O O . ILE B 1 79 ? -3.818 12.688 -9.539 1 98.81 79 ILE B O 1
ATOM 2298 N N . ALA B 1 80 ? -2.77 11.07 -8.367 1 98.69 80 ALA B N 1
ATOM 2299 C CA . ALA B 1 80 ? -1.486 11.352 -9.008 1 98.69 80 ALA B CA 1
ATOM 2300 C C . ALA B 1 80 ? -1.579 11.18 -10.516 1 98.69 80 ALA B C 1
ATOM 2302 O O . ALA B 1 80 ? -1.033 11.984 -11.273 1 98.69 80 ALA B O 1
ATOM 2303 N N . HIS B 1 81 ? -2.252 10.109 -10.883 1 97.94 81 HIS B N 1
ATOM 2304 C CA . HIS B 1 81 ? -2.461 9.812 -12.297 1 97.94 81 HIS B CA 1
ATOM 2305 C C . HIS B 1 81 ? -3.271 10.914 -12.977 1 97.94 81 HIS B C 1
ATOM 2307 O O . HIS B 1 81 ? -2.9 11.391 -14.055 1 97.94 81 HIS B O 1
ATOM 2313 N N . ARG B 1 82 ? -4.293 11.414 -12.391 1 98 82 ARG B N 1
ATOM 2314 C CA . ARG B 1 82 ? -5.199 12.414 -12.953 1 98 82 ARG B CA 1
ATOM 2315 C C . ARG B 1 82 ? -4.531 13.781 -13.023 1 98 82 ARG B C 1
ATOM 2317 O O . ARG B 1 82 ? -4.812 14.57 -13.938 1 98 82 ARG B O 1
ATOM 2324 N N . ALA B 1 83 ? -3.631 14.039 -12.109 1 98 83 ALA B N 1
ATOM 2325 C CA . ALA B 1 83 ? -3.094 15.391 -11.984 1 98 83 ALA B CA 1
ATOM 2326 C C . ALA B 1 83 ? -1.609 15.422 -12.344 1 98 83 ALA B C 1
ATOM 2328 O O . ALA B 1 83 ? -0.939 16.438 -12.133 1 98 83 ALA B O 1
ATOM 2329 N N . SER B 1 84 ? -1.027 14.289 -12.781 1 96.5 84 SER B N 1
ATOM 2330 C CA . SER B 1 84 ? 0.379 14.188 -13.156 1 96.5 84 SER B CA 1
ATOM 2331 C C . SER B 1 84 ? 1.29 14.578 -12 1 96.5 84 SER B C 1
ATOM 2333 O O . SER B 1 84 ? 2.176 15.422 -12.164 1 96.5 84 SER B O 1
ATOM 2335 N N . MET B 1 85 ? 1.104 13.914 -10.883 1 98.25 85 MET B N 1
ATOM 2336 C CA . MET B 1 85 ? 1.828 14.25 -9.664 1 98.25 85 MET B CA 1
ATOM 2337 C C . MET B 1 85 ? 2.84 13.164 -9.312 1 98.25 85 MET B C 1
ATOM 2339 O O . MET B 1 85 ? 3.064 12.875 -8.133 1 98.25 85 MET B O 1
ATOM 2343 N N . HIS B 1 86 ? 3.387 12.484 -10.281 1 96.19 86 HIS B N 1
ATOM 2344 C CA . HIS B 1 86 ? 4.309 11.383 -10.039 1 96.19 86 HIS B CA 1
ATOM 2345 C C . HIS B 1 86 ? 5.758 11.844 -10.164 1 96.19 86 HIS B C 1
ATOM 2347 O O . HIS B 1 86 ? 6.684 11.047 -9.969 1 96.19 86 HIS B O 1
ATOM 2353 N N . GLY B 1 87 ? 5.996 13.141 -10.445 1 94.25 87 GLY B N 1
ATOM 2354 C CA . GLY B 1 87 ? 7.348 13.648 -10.648 1 94.25 87 GLY B CA 1
ATOM 2355 C C . GLY B 1 87 ? 7.836 13.492 -12.078 1 94.25 87 GLY B C 1
ATOM 2356 O O . GLY B 1 87 ? 7.074 13.078 -12.953 1 94.25 87 GLY B O 1
ATOM 2357 N N . ALA B 1 88 ? 9.117 13.906 -12.273 1 92.88 88 ALA B N 1
ATOM 2358 C CA . ALA B 1 88 ? 9.688 13.898 -13.617 1 92.88 88 ALA B CA 1
ATOM 2359 C C . ALA B 1 88 ? 10.594 12.68 -13.82 1 92.88 88 ALA B C 1
ATOM 2361 O O . ALA B 1 88 ? 11.609 12.539 -13.141 1 92.88 88 ALA B O 1
ATOM 2362 N N . GLY B 1 89 ? 10.148 11.758 -14.719 1 94.5 89 GLY B N 1
ATOM 2363 C CA . GLY B 1 89 ? 11.016 10.656 -15.102 1 94.5 89 GLY B CA 1
ATOM 2364 C C . GLY B 1 89 ? 10.914 9.469 -14.164 1 94.5 89 GLY B C 1
ATOM 2365 O O . GLY B 1 89 ? 10.148 9.492 -13.195 1 94.5 89 GLY B O 1
ATOM 2366 N N . ASP B 1 90 ? 11.719 8.445 -14.445 1 96.94 90 ASP B N 1
ATOM 2367 C CA . ASP B 1 90 ? 11.648 7.152 -13.773 1 96.94 90 ASP B CA 1
ATOM 2368 C C . ASP B 1 90 ? 12.133 7.254 -12.328 1 96.94 90 ASP B C 1
ATOM 2370 O O . ASP B 1 90 ? 11.555 6.633 -11.43 1 96.94 90 ASP B O 1
ATOM 2374 N N . ASP B 1 91 ? 13.148 8.078 -12.102 1 97.19 91 ASP B N 1
ATOM 2375 C CA . ASP B 1 91 ? 13.719 8.195 -10.758 1 97.19 91 ASP B CA 1
ATOM 2376 C C . ASP B 1 91 ? 12.742 8.859 -9.797 1 97.19 91 ASP B C 1
ATOM 2378 O O . ASP B 1 91 ? 12.523 8.367 -8.688 1 97.19 91 ASP B O 1
ATOM 2382 N N . ASP B 1 92 ? 12.148 9.969 -10.25 1 98.19 92 ASP B N 1
ATOM 2383 C CA . ASP B 1 92 ? 11.148 10.641 -9.43 1 98.19 92 ASP B CA 1
ATOM 2384 C C . ASP B 1 92 ? 9.969 9.711 -9.133 1 98.19 92 ASP B C 1
ATOM 2386 O O . ASP B 1 92 ? 9.453 9.703 -8.016 1 98.19 92 ASP B O 1
ATOM 2390 N N . PHE B 1 93 ? 9.57 8.984 -10.156 1 98.25 93 PHE B N 1
ATOM 2391 C CA . PHE B 1 93 ? 8.453 8.07 -9.961 1 98.25 93 PHE B CA 1
ATOM 2392 C C . PHE B 1 93 ? 8.773 7.043 -8.883 1 98.25 93 PHE B C 1
ATOM 2394 O O . PHE B 1 93 ? 7.977 6.824 -7.973 1 98.25 93 PHE B O 1
ATOM 2401 N N . ALA B 1 94 ? 9.945 6.445 -8.93 1 98.56 94 ALA B N 1
ATOM 2402 C CA . ALA B 1 94 ? 10.359 5.434 -7.961 1 98.56 94 ALA B CA 1
ATOM 2403 C C . ALA B 1 94 ? 10.398 6.012 -6.547 1 98.56 94 ALA B C 1
ATOM 2405 O O . ALA B 1 94 ? 9.883 5.402 -5.609 1 98.56 94 ALA B O 1
ATOM 2406 N N . LEU B 1 95 ? 10.969 7.176 -6.453 1 98.69 95 LEU B N 1
ATOM 2407 C CA . LEU B 1 95 ? 11.086 7.816 -5.148 1 98.69 95 LEU B CA 1
ATOM 2408 C C . LEU B 1 95 ? 9.711 8.18 -4.594 1 98.69 95 LEU B C 1
ATOM 2410 O O . LEU B 1 95 ? 9.445 7.988 -3.402 1 98.69 95 LEU B O 1
ATOM 2414 N N . SER B 1 96 ? 8.875 8.703 -5.477 1 98.81 96 SER B N 1
ATOM 2415 C CA . SER B 1 96 ? 7.516 9.031 -5.066 1 98.81 96 SER B CA 1
ATOM 2416 C C . SER B 1 96 ? 6.793 7.812 -4.508 1 98.81 96 SER B C 1
ATOM 2418 O O . SER B 1 96 ? 6.176 7.883 -3.443 1 98.81 96 SER B O 1
ATOM 2420 N N . GLN B 1 97 ? 6.914 6.719 -5.172 1 98.88 97 GLN B N 1
ATOM 2421 C CA . GLN B 1 97 ? 6.227 5.504 -4.746 1 98.88 97 GLN B CA 1
ATOM 2422 C C . GLN B 1 97 ? 6.828 4.957 -3.453 1 98.88 97 GLN B C 1
ATOM 2424 O O . GLN B 1 97 ? 6.109 4.422 -2.607 1 98.88 97 GLN B O 1
ATOM 2429 N N . MET B 1 98 ? 8.109 5.066 -3.295 1 98.88 98 MET B N 1
ATOM 2430 C CA . MET B 1 98 ? 8.734 4.617 -2.053 1 98.88 98 MET B CA 1
ATOM 2431 C C . MET B 1 98 ? 8.273 5.473 -0.875 1 98.88 98 MET B C 1
ATOM 2433 O O . MET B 1 98 ? 8.062 4.961 0.224 1 98.88 98 MET B O 1
ATOM 2437 N N . CYS B 1 99 ? 8.117 6.781 -1.132 1 98.88 99 CYS B N 1
ATOM 2438 C CA . CYS B 1 99 ? 7.59 7.66 -0.094 1 98.88 99 CYS B CA 1
ATOM 2439 C C . CYS B 1 99 ? 6.184 7.234 0.321 1 98.88 99 CYS B C 1
ATOM 2441 O O . CYS B 1 99 ? 5.895 7.121 1.512 1 98.88 99 CYS B O 1
ATOM 2443 N N . LEU B 1 100 ? 5.367 6.969 -0.669 1 98.88 100 LEU B N 1
ATOM 2444 C CA . LEU B 1 100 ? 3.998 6.535 -0.407 1 98.88 100 LEU B CA 1
ATOM 2445 C C . LEU B 1 100 ? 3.984 5.242 0.402 1 98.88 100 LEU B C 1
ATOM 2447 O O . LEU B 1 100 ? 3.283 5.145 1.413 1 98.88 100 LEU B O 1
ATOM 2451 N N . ALA B 1 101 ? 4.762 4.32 -0.015 1 98.75 101 ALA B N 1
ATOM 2452 C CA . ALA B 1 101 ? 4.801 3.02 0.648 1 98.75 101 ALA B CA 1
ATOM 2453 C C . ALA B 1 101 ? 5.312 3.148 2.08 1 98.75 101 ALA B C 1
ATOM 2455 O O . ALA B 1 101 ? 4.82 2.475 2.986 1 98.75 101 ALA B O 1
ATOM 2456 N N . GLU B 1 102 ? 6.34 3.973 2.26 1 98.56 102 GLU B N 1
ATOM 2457 C CA . GLU B 1 102 ? 6.844 4.184 3.613 1 98.56 102 GLU B CA 1
ATOM 2458 C C . GLU B 1 102 ? 5.793 4.855 4.496 1 98.56 102 GLU B C 1
ATOM 2460 O O . GLU B 1 102 ? 5.715 4.582 5.695 1 98.56 102 GLU B O 1
ATOM 2465 N N . GLY B 1 103 ? 5.027 5.766 3.902 1 98.62 103 GLY B N 1
ATOM 2466 C CA . GLY B 1 103 ? 3.893 6.305 4.633 1 98.62 103 GLY B CA 1
ATOM 2467 C C . GLY B 1 103 ? 2.951 5.234 5.148 1 98.62 103 GLY B C 1
ATOM 2468 O O . GLY B 1 103 ? 2.498 5.297 6.293 1 98.62 103 GLY B O 1
ATOM 2469 N N . GLU B 1 104 ? 2.666 4.262 4.336 1 98.5 104 GLU B N 1
ATOM 2470 C CA . GLU B 1 104 ? 1.808 3.15 4.738 1 98.5 104 GLU B CA 1
ATOM 2471 C C . GLU B 1 104 ? 2.449 2.332 5.855 1 98.5 104 GLU B C 1
ATOM 2473 O O . GLU B 1 104 ? 1.756 1.838 6.746 1 98.5 104 GLU B O 1
ATOM 2478 N N . ASP B 1 105 ? 3.791 2.17 5.785 1 97.75 105 ASP B N 1
ATOM 2479 C CA . ASP B 1 105 ? 4.48 1.451 6.852 1 97.75 105 ASP B CA 1
ATOM 2480 C C . ASP B 1 105 ? 4.34 2.18 8.188 1 97.75 105 ASP B C 1
ATOM 2482 O O . ASP B 1 105 ? 4.117 1.549 9.227 1 97.75 105 ASP B O 1
ATOM 2486 N N . LEU B 1 106 ? 4.5 3.469 8.141 1 97.88 106 LEU B N 1
ATOM 2487 C CA . LEU B 1 106 ? 4.344 4.258 9.359 1 97.88 106 LEU B CA 1
ATOM 2488 C C . LEU B 1 106 ? 2.926 4.129 9.906 1 97.88 106 LEU B C 1
ATOM 2490 O O . LEU B 1 106 ? 2.736 3.986 11.117 1 97.88 106 LEU B O 1
ATOM 2494 N N . TYR B 1 107 ? 1.927 4.133 9.031 1 97.88 107 TYR B N 1
ATOM 2495 C CA . TYR B 1 107 ? 0.544 3.932 9.453 1 97.88 107 TYR B CA 1
ATOM 2496 C C . TYR B 1 107 ? 0.383 2.604 10.18 1 97.88 107 TYR B C 1
ATOM 2498 O O . TYR B 1 107 ? -0.219 2.545 11.258 1 97.88 107 TYR B O 1
ATOM 2506 N N . SER B 1 108 ? 0.896 1.608 9.586 1 96.44 108 SER B N 1
ATOM 2507 C CA . SER B 1 108 ? 0.767 0.266 10.141 1 96.44 108 SER B CA 1
ATOM 2508 C C . SER B 1 108 ? 1.431 0.17 11.516 1 96.44 108 SER B C 1
ATOM 2510 O O . SER B 1 108 ? 0.925 -0.511 12.406 1 96.44 108 SER B O 1
ATOM 2512 N N . LEU B 1 109 ? 2.547 0.84 11.672 1 95.69 109 LEU B N 1
ATOM 2513 C CA . LEU B 1 109 ? 3.256 0.841 12.945 1 95.69 109 LEU B CA 1
ATOM 2514 C C . LEU B 1 109 ? 2.402 1.474 14.039 1 95.69 109 LEU B C 1
ATOM 2516 O O . LEU B 1 109 ? 2.268 0.911 15.133 1 95.69 109 LEU B O 1
ATOM 2520 N N . LEU B 1 110 ? 1.815 2.596 13.734 1 95.56 110 LEU B N 1
ATOM 2521 C CA . LEU B 1 110 ? 1.012 3.312 14.719 1 95.56 110 LEU B CA 1
ATOM 2522 C C . LEU B 1 110 ? -0.258 2.537 15.047 1 95.56 110 LEU B C 1
ATOM 2524 O O . LEU B 1 110 ? -0.655 2.461 16.219 1 95.56 110 LEU B O 1
ATOM 2528 N N . LEU B 1 111 ? -0.845 1.961 14.016 1 94.06 111 LEU B N 1
ATOM 2529 C CA . LEU B 1 111 ? -2.043 1.154 14.227 1 94.06 111 LEU B CA 1
ATOM 2530 C C . LEU B 1 111 ? -1.733 -0.061 15.094 1 94.06 111 LEU B C 1
ATOM 2532 O O . LEU B 1 111 ? -2.498 -0.388 16 1 94.06 111 LEU B O 1
ATOM 2536 N N . GLY B 1 112 ? -0.594 -0.693 14.852 1 92.31 112 GLY B N 1
ATOM 2537 C CA . GLY B 1 112 ? -0.199 -1.873 15.602 1 92.31 112 GLY B CA 1
ATOM 2538 C C . GLY B 1 112 ? 0.091 -1.581 17.062 1 92.31 112 GLY 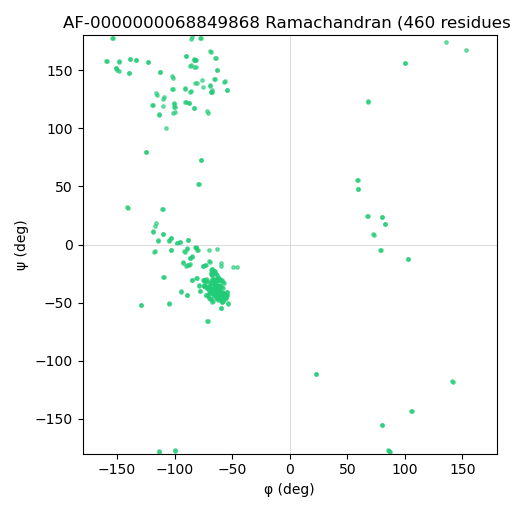B C 1
ATOM 2539 O O . GLY B 1 112 ? -0.045 -2.459 17.922 1 92.31 112 GLY B O 1
ATOM 2540 N N . ALA B 1 113 ? 0.404 -0.331 17.344 1 93.31 113 ALA B N 1
ATOM 2541 C CA . ALA B 1 113 ? 0.696 0.086 18.703 1 93.31 113 ALA B CA 1
ATOM 2542 C C . ALA B 1 113 ? -0.577 0.507 19.438 1 93.31 113 ALA B C 1
ATOM 2544 O O . ALA B 1 113 ? -0.522 0.973 20.578 1 93.31 113 ALA B O 1
ATOM 2545 N N . GLU B 1 114 ? -1.711 0.341 18.766 1 91.31 114 GLU B N 1
ATOM 2546 C CA . GLU B 1 114 ? -3.021 0.625 19.344 1 91.31 114 GLU B CA 1
ATOM 2547 C C . GLU B 1 114 ? -3.127 2.082 19.781 1 91.31 114 GLU B C 1
ATOM 2549 O O . GLU B 1 114 ? -3.598 2.371 20.875 1 91.31 114 GLU B O 1
ATOM 2554 N N . LEU B 1 115 ? -2.717 2.973 18.891 1 91.56 115 LEU B N 1
ATOM 2555 C CA . LEU B 1 115 ? -2.645 4.387 19.25 1 91.56 115 LEU B CA 1
ATOM 2556 C C . LEU B 1 115 ? -3.826 5.152 18.656 1 91.56 115 LEU B C 1
ATOM 2558 O O . LEU B 1 115 ? -3.898 6.375 18.781 1 91.56 115 LEU B O 1
ATOM 2562 N N . ALA B 1 116 ? -4.75 4.418 18.047 1 91.38 116 ALA B N 1
ATOM 2563 C CA . ALA B 1 116 ? -5.945 5.062 17.516 1 91.38 116 ALA B CA 1
ATOM 2564 C C . ALA B 1 116 ? -6.77 5.703 18.625 1 91.38 116 ALA B C 1
ATOM 2566 O O . ALA B 1 116 ? -6.852 5.164 19.734 1 91.38 116 ALA B O 1
ATOM 2567 N N . ARG B 1 117 ? -7.422 6.723 18.25 1 87.44 117 ARG B N 1
ATOM 2568 C CA . ARG B 1 117 ? -8.133 7.57 19.203 1 87.44 117 ARG B CA 1
ATOM 2569 C C . ARG B 1 117 ? -9.211 6.777 19.938 1 87.44 117 ARG B C 1
ATOM 2571 O O . ARG B 1 117 ? -9.516 7.059 21.094 1 87.44 117 ARG B O 1
ATOM 2578 N N . TRP B 1 118 ? -9.781 5.77 19.344 1 86.19 118 TRP B N 1
ATOM 2579 C CA . TRP B 1 118 ? -10.945 5.098 19.922 1 86.19 118 TRP B CA 1
ATOM 2580 C C . TRP B 1 118 ? -10.523 3.928 20.797 1 86.19 118 TRP B C 1
ATOM 2582 O O . TRP B 1 118 ? -11.359 3.291 21.438 1 86.19 118 TRP B O 1
ATOM 2592 N N . LYS B 1 119 ? -9.25 3.658 20.797 1 89.44 119 LYS B N 1
ATOM 2593 C CA . LYS B 1 119 ? -8.797 2.52 21.594 1 89.44 119 LYS B CA 1
ATOM 2594 C C . LYS B 1 119 ? -8.961 2.793 23.078 1 89.44 119 LYS B C 1
ATOM 2596 O O . LYS B 1 119 ? -8.523 3.834 23.578 1 89.44 119 LYS B O 1
ATOM 2601 N N . PRO B 1 120 ? -9.531 1.808 23.781 1 88.38 120 PRO B N 1
ATOM 2602 C CA . PRO B 1 120 ? -9.742 1.996 25.219 1 88.38 120 PRO B CA 1
ATOM 2603 C C . PRO B 1 120 ? -8.438 2.107 26 1 88.38 120 PRO B C 1
ATOM 2605 O O . PRO B 1 120 ? -7.41 1.569 25.562 1 88.38 120 PRO B O 1
ATOM 2608 N N . ARG B 1 121 ? -8.562 2.654 27.141 1 84.31 121 ARG B N 1
ATOM 2609 C CA . ARG B 1 121 ? -7.406 2.92 27.984 1 84.31 121 ARG B CA 1
ATOM 2610 C C . ARG B 1 121 ? -6.703 1.624 28.375 1 84.31 121 ARG B C 1
ATOM 2612 O O . ARG B 1 121 ? -5.473 1.568 28.422 1 84.31 121 ARG B O 1
ATOM 2619 N N . GLU B 1 122 ? -7.449 0.693 28.656 1 87.75 122 GLU B N 1
ATOM 2620 C CA . GLU B 1 122 ? -6.879 -0.575 29.094 1 87.75 122 GLU B CA 1
ATOM 2621 C C . GLU B 1 122 ? -6.031 -1.215 28 1 87.75 122 GLU B C 1
ATOM 2623 O O . GLU B 1 122 ? -4.988 -1.804 28.281 1 87.75 122 GLU B O 1
ATOM 2628 N N . VAL B 1 123 ? -6.488 -1.034 26.844 1 89.56 123 VAL B N 1
ATOM 2629 C CA . VAL B 1 123 ? -5.766 -1.586 25.703 1 89.56 123 VAL B CA 1
ATOM 2630 C C . VAL B 1 123 ? -4.477 -0.8 25.484 1 89.56 123 VAL B C 1
ATOM 2632 O O . VAL B 1 123 ? -3.414 -1.388 25.266 1 89.56 123 VAL B O 1
ATOM 2635 N N . ARG B 1 124 ? -4.555 0.429 25.672 1 87.75 124 ARG B N 1
ATOM 2636 C CA . ARG B 1 124 ? -3.391 1.293 25.484 1 87.75 124 ARG B CA 1
ATOM 2637 C C . ARG B 1 124 ? -2.344 1.041 26.562 1 87.75 124 ARG B C 1
ATOM 2639 O O . ARG B 1 124 ? -1.146 0.996 26.281 1 87.75 124 ARG B O 1
ATOM 2646 N N . ALA B 1 125 ? -2.85 0.896 27.75 1 87.56 125 ALA B N 1
ATOM 2647 C CA . ALA B 1 125 ? -1.94 0.654 28.859 1 87.56 125 ALA B CA 1
ATOM 2648 C C . ALA B 1 125 ? -1.151 -0.636 28.656 1 87.56 125 ALA B C 1
ATOM 2650 O O . ALA B 1 125 ? 0.027 -0.714 29.016 1 87.56 125 ALA B O 1
ATOM 2651 N N . ALA B 1 126 ? -1.786 -1.556 28.094 1 91 126 ALA B N 1
ATOM 2652 C CA . ALA B 1 126 ? -1.15 -2.85 27.859 1 91 126 ALA B CA 1
ATOM 2653 C C . ALA B 1 126 ? -0.056 -2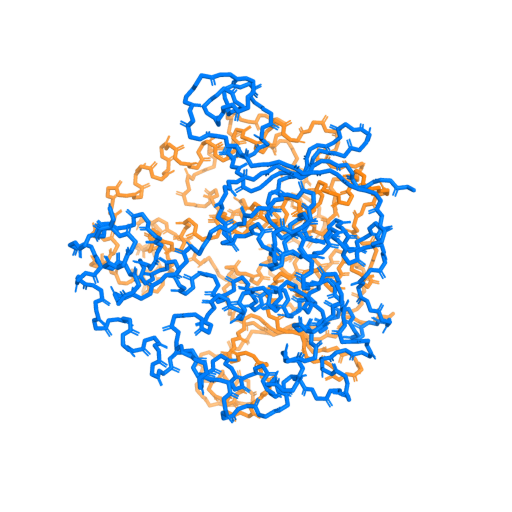.744 26.797 1 91 126 ALA B C 1
ATOM 2655 O O . ALA B 1 126 ? 0.833 -3.596 26.734 1 91 126 ALA B O 1
ATOM 2656 N N . LYS B 1 127 ? -0.065 -1.65 26.062 1 91.75 127 LYS B N 1
ATOM 2657 C CA . LYS B 1 127 ? 0.891 -1.482 24.969 1 91.75 127 LYS B CA 1
ATOM 2658 C C . LYS B 1 127 ? 1.922 -0.407 25.297 1 91.75 127 LYS B C 1
ATOM 2660 O O . LYS B 1 127 ? 2.74 -0.042 24.453 1 91.75 127 LYS B O 1
ATOM 2665 N N . ALA B 1 128 ? 1.945 0.072 26.484 1 89.25 128 ALA B N 1
ATOM 2666 C CA . ALA B 1 128 ? 2.779 1.207 26.875 1 89.25 128 ALA B CA 1
ATOM 2667 C C . ALA B 1 128 ? 4.25 0.934 26.562 1 89.25 128 ALA B C 1
ATOM 2669 O O . ALA B 1 128 ? 4.957 1.802 26.047 1 89.25 128 ALA B O 1
ATOM 2670 N N . ALA B 1 129 ? 4.691 -0.212 26.922 1 91.44 129 ALA B N 1
ATOM 2671 C CA . ALA B 1 129 ? 6.09 -0.557 26.672 1 91.44 129 ALA B CA 1
ATOM 2672 C C . ALA B 1 129 ? 6.391 -0.61 25.188 1 91.44 129 ALA B C 1
ATOM 2674 O O . ALA B 1 129 ? 7.441 -0.145 24.734 1 91.44 129 ALA B O 1
ATOM 2675 N N . ALA B 1 130 ? 5.496 -1.174 24.438 1 90.44 130 ALA B N 1
ATOM 2676 C CA . ALA B 1 130 ? 5.656 -1.252 22.984 1 90.44 130 ALA B CA 1
ATOM 2677 C C . ALA B 1 130 ? 5.695 0.141 22.359 1 90.44 130 ALA B C 1
ATOM 2679 O O . ALA B 1 130 ? 6.461 0.39 21.438 1 90.44 130 ALA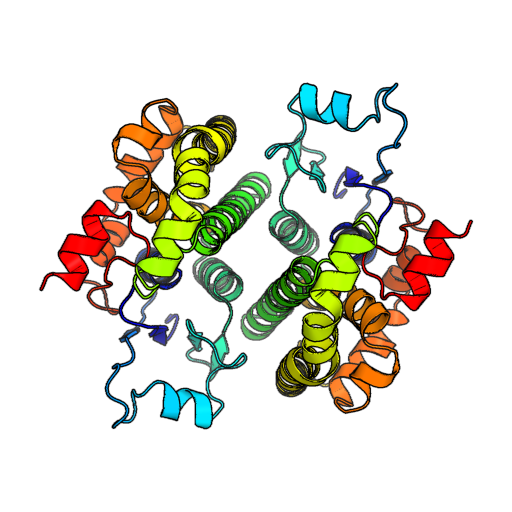 B O 1
ATOM 2680 N N . VAL B 1 131 ? 4.934 0.984 22.906 1 92.31 131 VAL B N 1
ATOM 2681 C CA . VAL B 1 131 ? 4.867 2.35 22.391 1 92.31 131 VAL B CA 1
ATOM 2682 C C . VAL B 1 131 ? 6.176 3.078 22.703 1 92.31 131 VAL B C 1
ATOM 2684 O O . VAL B 1 131 ? 6.699 3.807 21.859 1 92.31 131 VAL B O 1
ATOM 2687 N N . ARG B 1 132 ? 6.68 2.863 23.844 1 92.44 132 ARG B N 1
ATOM 2688 C CA . ARG B 1 132 ? 7.961 3.471 24.188 1 92.44 132 ARG B CA 1
ATOM 2689 C C . ARG B 1 132 ? 9.062 3.004 23.25 1 92.44 132 ARG B C 1
ATOM 2691 O O . ARG B 1 132 ? 9.883 3.809 22.797 1 92.44 132 ARG B O 1
ATOM 2698 N N . GLY B 1 133 ? 9.086 1.733 23 1 94 133 GLY B N 1
ATOM 2699 C CA . GLY B 1 133 ? 10.047 1.196 22.047 1 94 133 GLY B CA 1
ATOM 2700 C C . GLY B 1 133 ? 9.859 1.74 20.641 1 94 133 GLY B C 1
ATOM 2701 O O . GLY B 1 133 ? 10.836 2.031 19.953 1 94 133 GLY B O 1
ATOM 2702 N N . LEU B 1 134 ? 8.617 1.868 20.297 1 94.31 134 LEU B N 1
ATOM 2703 C CA . LEU B 1 134 ? 8.281 2.441 19 1 94.31 134 LEU B CA 1
ATOM 2704 C C . LEU B 1 134 ? 8.844 3.852 18.859 1 94.31 134 LEU B C 1
ATOM 2706 O O . LEU B 1 134 ? 9.516 4.168 17.875 1 94.31 134 LEU B O 1
ATOM 2710 N N . ILE B 1 135 ? 8.656 4.652 19.844 1 92.81 135 ILE B N 1
ATOM 2711 C CA . ILE B 1 135 ? 9.039 6.059 19.828 1 92.81 135 ILE B CA 1
ATOM 2712 C C . ILE B 1 135 ? 10.555 6.18 19.938 1 92.81 135 ILE B C 1
ATOM 2714 O O . ILE B 1 135 ? 11.172 7 19.25 1 92.81 135 ILE B O 1
ATOM 2718 N N . ALA B 1 136 ? 11.141 5.344 20.672 1 94.62 136 ALA B N 1
ATOM 2719 C CA . ALA B 1 136 ? 12.555 5.484 21.016 1 94.62 136 ALA B CA 1
ATOM 2720 C C . ALA B 1 136 ? 13.438 4.871 19.922 1 94.62 136 ALA B C 1
ATOM 2722 O O . ALA B 1 136 ? 14.547 5.34 19.688 1 94.62 136 ALA B O 1
ATOM 2723 N N . THR B 1 137 ? 12.914 3.85 19.266 1 96.62 137 THR B N 1
ATOM 2724 C CA . THR B 1 137 ? 13.82 3.096 18.406 1 96.62 137 THR B CA 1
ATOM 2725 C C . THR B 1 137 ? 13.227 2.936 17.016 1 96.62 137 THR B C 1
ATOM 2727 O O . THR B 1 137 ? 13.859 3.307 16.016 1 96.62 137 THR B O 1
ATOM 2730 N N . THR B 1 138 ? 12.031 2.465 16.938 1 97.25 138 THR B N 1
ATOM 2731 C CA . THR B 1 138 ? 11.461 2.08 15.648 1 97.25 138 THR B CA 1
ATOM 2732 C C . THR B 1 138 ? 11.25 3.305 14.766 1 97.25 138 THR B C 1
ATOM 2734 O O . THR B 1 138 ? 11.656 3.318 13.602 1 97.25 138 THR B O 1
ATOM 2737 N N . VAL B 1 139 ? 10.625 4.34 15.305 1 97 139 VAL B N 1
ATOM 2738 C CA . VAL B 1 139 ? 10.328 5.539 14.523 1 97 139 VAL B CA 1
ATOM 2739 C C . VAL B 1 139 ? 11.633 6.203 14.086 1 97 139 VAL B C 1
ATOM 2741 O O . VAL B 1 139 ? 11.828 6.484 12.906 1 97 139 VAL B O 1
ATOM 2744 N N . PRO B 1 140 ? 12.633 6.367 14.953 1 97.75 140 PRO B N 1
ATOM 2745 C CA . PRO B 1 140 ? 13.898 6.977 14.531 1 97.75 140 PRO B CA 1
ATOM 2746 C C . PRO B 1 140 ? 14.594 6.184 13.422 1 97.75 140 PRO B C 1
ATOM 2748 O O . PRO B 1 140 ? 15.203 6.77 12.531 1 97.75 140 PRO B O 1
ATOM 2751 N N . ASP B 1 141 ? 14.5 4.875 13.453 1 97.38 141 ASP B N 1
ATOM 2752 C CA . ASP B 1 141 ? 15.086 4.047 12.406 1 97.38 141 ASP B CA 1
ATOM 2753 C C . ASP B 1 141 ? 14.445 4.336 11.055 1 97.38 141 ASP B C 1
ATOM 2755 O O . ASP B 1 141 ? 15.133 4.445 10.039 1 97.38 141 ASP B O 1
ATOM 2759 N N . HIS B 1 142 ? 13.148 4.426 11.031 1 98.19 142 HIS B N 1
ATOM 2760 C CA . HIS B 1 142 ? 12.445 4.762 9.805 1 98.19 142 HIS B CA 1
ATOM 2761 C C . HIS B 1 142 ? 12.797 6.168 9.328 1 98.19 142 HIS B C 1
ATOM 2763 O O . HIS B 1 142 ? 13 6.395 8.133 1 98.19 142 HIS B O 1
ATOM 2769 N N . LEU B 1 143 ? 12.891 7.133 10.227 1 98.44 143 LEU B N 1
ATOM 2770 C CA . LEU B 1 143 ? 13.227 8.508 9.867 1 98.44 143 LEU B CA 1
ATOM 2771 C C . LEU B 1 143 ? 14.641 8.594 9.305 1 98.44 143 LEU B C 1
ATOM 2773 O O . LEU B 1 143 ? 14.891 9.367 8.375 1 98.44 143 LEU B O 1
ATOM 2777 N N . ALA B 1 144 ? 15.508 7.809 9.836 1 98 144 ALA B N 1
ATOM 2778 C CA . ALA B 1 144 ? 16.875 7.801 9.336 1 98 144 ALA B CA 1
ATOM 2779 C C . ALA B 1 144 ? 16.938 7.301 7.895 1 98 144 ALA B C 1
ATOM 2781 O O . ALA B 1 144 ? 17.688 7.832 7.078 1 98 144 ALA B O 1
ATOM 2782 N N . LYS B 1 145 ? 16.203 6.309 7.602 1 97.88 145 LYS B N 1
ATOM 2783 C CA . LYS B 1 145 ? 16.141 5.793 6.238 1 97.88 145 LYS B CA 1
ATOM 2784 C C . LYS B 1 145 ? 15.547 6.828 5.285 1 97.88 145 LYS B C 1
ATOM 2786 O O . LYS B 1 145 ? 16.031 6.996 4.164 1 97.88 145 LYS B O 1
ATOM 2791 N N . LEU B 1 146 ? 14.516 7.488 5.73 1 98.62 146 LEU B N 1
ATOM 2792 C CA . LEU B 1 146 ? 13.922 8.555 4.934 1 98.62 146 LEU B CA 1
ATOM 2793 C C . LEU B 1 146 ? 14.914 9.695 4.734 1 98.62 146 LEU B C 1
ATOM 2795 O O . LEU B 1 146 ? 14.977 10.289 3.656 1 98.62 146 LEU B O 1
ATOM 2799 N N . GLU B 1 147 ? 15.664 10.008 5.758 1 98.56 147 GLU B N 1
ATOM 2800 C CA . GLU B 1 147 ? 16.703 11.031 5.656 1 98.56 147 GLU B CA 1
ATOM 2801 C C . GLU B 1 147 ? 17.703 10.703 4.551 1 98.56 147 GLU B C 1
ATOM 2803 O O . GLU B 1 147 ? 18.109 11.578 3.789 1 98.56 147 GLU B O 1
ATOM 2808 N N . ALA B 1 148 ? 18.062 9.461 4.488 1 97.38 148 ALA B N 1
ATOM 2809 C CA . ALA B 1 148 ? 19.031 9.016 3.479 1 97.38 148 ALA B CA 1
ATOM 2810 C C . ALA B 1 148 ? 18.438 9.141 2.076 1 97.38 148 ALA B C 1
ATOM 2812 O O . ALA B 1 148 ? 19.156 9.453 1.122 1 97.38 148 ALA B O 1
ATOM 2813 N N . LEU B 1 149 ? 17.141 8.938 1.982 1 97.75 149 LEU B N 1
ATOM 2814 C CA . LEU B 1 149 ? 16.469 9.008 0.69 1 97.75 149 LEU B CA 1
ATOM 2815 C C . LEU B 1 149 ? 16.172 10.453 0.308 1 97.75 149 LEU B C 1
ATOM 2817 O O . LEU B 1 149 ? 16.062 10.773 -0.877 1 97.75 149 LEU B O 1
ATOM 2821 N N . CYS B 1 150 ? 15.992 11.289 1.29 1 98.25 150 CYS B N 1
ATOM 2822 C CA . CYS B 1 150 ? 15.688 12.703 1.098 1 98.25 150 CYS B CA 1
ATOM 2823 C C . CYS B 1 150 ? 16.938 13.484 0.722 1 98.25 150 CYS B C 1
ATOM 2825 O O . CYS B 1 150 ? 17.406 14.32 1.496 1 98.25 150 CYS B O 1
ATOM 2827 N N . ALA B 1 151 ? 17.406 13.312 -0.49 1 95.81 151 ALA B N 1
ATOM 2828 C CA . ALA B 1 151 ? 18.75 13.781 -0.843 1 95.81 151 ALA B CA 1
ATOM 2829 C C . ALA B 1 151 ? 18.688 14.836 -1.941 1 95.81 151 ALA B C 1
ATOM 2831 O O . ALA B 1 151 ? 19.688 15.469 -2.262 1 95.81 151 ALA B O 1
ATOM 2832 N N . ALA B 1 152 ? 17.5 15.086 -2.514 1 95 152 ALA B N 1
ATOM 2833 C CA . ALA B 1 152 ? 17.344 16.141 -3.514 1 95 152 ALA B CA 1
ATOM 2834 C C . ALA B 1 152 ? 17.188 17.516 -2.854 1 95 152 ALA B C 1
ATOM 2836 O O . ALA B 1 152 ? 16.828 17.594 -1.678 1 95 152 ALA B O 1
ATOM 2837 N N . PRO B 1 153 ? 17.453 18.531 -3.551 1 94.88 153 PRO B N 1
ATOM 2838 C CA . PRO B 1 153 ? 17.406 19.875 -2.98 1 94.88 153 PRO B CA 1
ATOM 2839 C C . PRO B 1 153 ? 16.031 20.219 -2.404 1 94.88 153 PRO B C 1
ATOM 2841 O O . PRO B 1 153 ? 15.938 20.922 -1.398 1 94.88 153 PRO B O 1
ATOM 2844 N N . LEU B 1 154 ? 15.016 19.688 -2.988 1 95.62 154 LEU B N 1
ATOM 2845 C CA . LEU B 1 154 ? 13.672 20.047 -2.541 1 95.62 154 LEU B CA 1
ATOM 2846 C C . LEU B 1 154 ? 13.047 18.922 -1.73 1 95.62 154 LEU B C 1
ATOM 2848 O O . LEU B 1 154 ? 11.891 19.031 -1.312 1 95.62 154 LEU B O 1
ATOM 2852 N N . GLY B 1 155 ? 13.805 17.891 -1.523 1 97.75 155 GLY B N 1
ATOM 2853 C CA . GLY B 1 155 ? 13.297 16.75 -0.767 1 97.75 155 GLY B CA 1
ATOM 2854 C C . GLY B 1 155 ? 13.758 15.414 -1.311 1 97.75 155 GLY B C 1
ATOM 2855 O O . GLY B 1 155 ? 14.961 15.148 -1.379 1 97.75 155 GLY B O 1
ATOM 2856 N N . PHE B 1 156 ? 12.781 14.602 -1.742 1 98.44 156 PHE B N 1
ATOM 2857 C CA . PHE B 1 156 ? 13.086 13.281 -2.27 1 98.44 156 PHE B CA 1
ATOM 2858 C C . PHE B 1 156 ? 13.219 13.32 -3.787 1 98.44 156 PHE B C 1
ATOM 2860 O O . PHE B 1 156 ? 14.078 12.641 -4.355 1 98.44 156 PHE B O 1
ATOM 2867 N N . THR B 1 157 ? 12.32 14.086 -4.383 1 98.06 157 THR B N 1
ATOM 2868 C CA . THR B 1 157 ? 12.242 14.164 -5.836 1 98.06 157 THR B CA 1
ATOM 2869 C C . THR B 1 157 ? 12.617 15.57 -6.316 1 98.06 157 THR B C 1
ATOM 2871 O O . THR B 1 157 ? 12.938 16.438 -5.512 1 98.06 157 THR B O 1
ATOM 2874 N N . SER B 1 158 ? 12.531 15.727 -7.676 1 95.31 158 SER B N 1
ATOM 2875 C CA . SER B 1 158 ? 12.914 17 -8.281 1 95.31 158 SER B CA 1
ATOM 2876 C C . SER B 1 158 ? 11.945 18.109 -7.887 1 95.31 158 SER B C 1
ATOM 2878 O O . SER B 1 158 ? 12.312 19.281 -7.855 1 95.31 158 SER B O 1
ATOM 2880 N N . THR B 1 159 ? 10.727 17.75 -7.457 1 93.38 159 THR B N 1
ATOM 2881 C CA . THR B 1 159 ? 9.734 18.766 -7.152 1 93.38 159 THR B CA 1
ATOM 2882 C C . THR B 1 159 ? 9.484 18.859 -5.648 1 93.38 159 THR B C 1
ATOM 2884 O O . THR B 1 159 ? 8.992 19.875 -5.152 1 93.38 159 THR B O 1
ATOM 2887 N N . GLY B 1 160 ? 9.688 17.781 -4.996 1 95.62 160 GLY B N 1
ATOM 2888 C CA . GLY B 1 160 ? 9.445 17.719 -3.564 1 95.62 160 GLY B CA 1
ATOM 2889 C C . GLY B 1 160 ? 7.973 17.719 -3.209 1 95.62 160 GLY B C 1
ATOM 2890 O O . GLY B 1 160 ? 7.613 17.844 -2.037 1 95.62 160 GLY B O 1
ATOM 2891 N N . GLN B 1 161 ? 7.125 17.578 -4.23 1 97.88 161 GLN B N 1
ATOM 2892 C CA . GLN B 1 161 ? 5.691 17.703 -3.984 1 97.88 161 GLN B CA 1
ATOM 2893 C C . GLN B 1 161 ? 4.906 16.688 -4.801 1 97.88 161 GLN B C 1
ATOM 2895 O O . GLN B 1 161 ? 3.826 16.984 -5.312 1 97.88 161 GLN B O 1
ATOM 2900 N N . THR B 1 162 ? 5.523 15.516 -5.035 1 98.75 162 THR B N 1
ATOM 2901 C CA . THR B 1 162 ? 4.781 14.445 -5.695 1 98.75 162 THR B CA 1
ATOM 2902 C C . THR B 1 162 ? 3.678 13.906 -4.785 1 98.75 162 THR B C 1
ATOM 2904 O O . THR B 1 162 ? 3.658 14.203 -3.588 1 98.75 162 THR B O 1
ATOM 2907 N N . ALA B 1 163 ? 2.754 13.148 -5.355 1 98.88 163 ALA B N 1
ATOM 2908 C CA . ALA B 1 163 ? 1.688 12.539 -4.566 1 98.88 163 ALA B CA 1
ATOM 2909 C C . ALA B 1 163 ? 2.26 11.656 -3.459 1 98.88 163 ALA B C 1
ATOM 2911 O O . ALA B 1 163 ? 1.754 11.656 -2.334 1 98.88 163 ALA B O 1
ATOM 2912 N N . GLY B 1 164 ? 3.305 10.891 -3.793 1 98.88 164 GLY B N 1
ATOM 2913 C CA . GLY B 1 164 ? 3.926 10.047 -2.785 1 98.88 164 GLY B CA 1
ATOM 2914 C C . GLY B 1 164 ? 4.555 10.836 -1.65 1 98.88 164 GLY B C 1
ATOM 2915 O O . GLY B 1 164 ? 4.441 10.453 -0.485 1 98.88 164 GLY B O 1
ATOM 2916 N N . GLU B 1 165 ? 5.211 11.93 -1.955 1 98.94 165 GLU B N 1
ATOM 2917 C CA . GLU B 1 165 ? 5.809 12.773 -0.926 1 98.94 165 GLU B CA 1
ATOM 2918 C C . GLU B 1 165 ? 4.738 13.406 -0.042 1 98.94 165 GLU B C 1
ATOM 2920 O O . GLU B 1 165 ? 4.895 13.477 1.179 1 98.94 165 GLU B O 1
ATOM 2925 N N . LEU B 1 166 ? 3.676 13.859 -0.654 1 98.94 166 LEU B N 1
ATOM 2926 C CA . LEU B 1 166 ? 2.607 14.469 0.123 1 98.94 166 LEU B CA 1
ATOM 2927 C C . LEU B 1 166 ? 1.908 13.438 1 1 98.94 166 LEU B C 1
ATOM 2929 O O . LEU B 1 166 ? 1.496 13.742 2.121 1 98.94 166 LEU B O 1
ATOM 2933 N N . TYR B 1 167 ? 1.726 12.219 0.476 1 98.94 167 TYR B N 1
ATOM 2934 C CA . TYR B 1 167 ? 1.187 11.133 1.284 1 98.94 167 TYR B CA 1
ATOM 2935 C C . TYR B 1 167 ? 2.072 10.859 2.494 1 98.94 167 TYR B C 1
ATOM 2937 O O . TYR B 1 167 ? 1.577 10.727 3.615 1 98.94 167 TYR B O 1
ATOM 2945 N N . LEU B 1 168 ? 3.377 10.789 2.232 1 98.94 168 LEU B N 1
ATOM 2946 C CA . LEU B 1 168 ? 4.336 10.594 3.314 1 98.94 168 LEU B CA 1
ATOM 2947 C C . LEU B 1 168 ? 4.246 11.734 4.328 1 98.94 168 LEU B C 1
ATOM 2949 O O . LEU B 1 168 ? 4.305 11.5 5.539 1 98.94 168 LEU B O 1
ATOM 2953 N N . PHE B 1 169 ? 4.129 12.969 3.836 1 98.88 169 PHE B N 1
ATOM 2954 C CA . PHE B 1 169 ? 4.008 14.102 4.738 1 98.88 169 PHE B CA 1
ATOM 2955 C C . PHE B 1 169 ? 2.865 13.891 5.727 1 98.88 169 PHE B C 1
ATOM 2957 O O . PHE B 1 169 ? 3.035 14.086 6.93 1 98.88 169 PHE B O 1
ATOM 2964 N N . GLY B 1 170 ? 1.698 13.539 5.191 1 98.75 170 GLY B N 1
ATOM 2965 C CA . GLY B 1 170 ? 0.56 13.328 6.07 1 98.75 170 GLY B CA 1
ATOM 2966 C C . GLY B 1 170 ? 0.838 12.328 7.176 1 98.75 170 GLY B C 1
ATOM 2967 O O . GLY B 1 170 ? 0.443 12.531 8.328 1 98.75 170 GLY B O 1
ATOM 2968 N N . MET B 1 171 ? 1.533 11.25 6.832 1 98.62 171 MET B N 1
ATOM 2969 C CA . MET B 1 171 ? 1.81 10.211 7.816 1 98.62 171 MET B CA 1
ATOM 2970 C C . MET B 1 171 ? 2.885 10.664 8.797 1 98.62 171 MET B C 1
ATOM 2972 O O . MET B 1 171 ? 2.834 10.32 9.984 1 98.62 171 MET B O 1
ATOM 2976 N N . LEU B 1 172 ? 3.867 11.43 8.297 1 98.44 172 LEU B N 1
ATOM 2977 C CA . LEU B 1 172 ? 4.875 11.977 9.203 1 98.44 172 LEU B CA 1
ATOM 2978 C C . LEU B 1 172 ? 4.258 12.992 10.156 1 98.44 172 LEU B C 1
ATOM 2980 O O . LEU B 1 172 ? 4.652 13.07 11.328 1 98.44 172 LEU B O 1
ATOM 2984 N N . TYR B 1 173 ? 3.352 13.789 9.664 1 97.88 173 TYR B N 1
ATOM 2985 C CA . TYR B 1 173 ? 2.633 14.742 10.5 1 97.88 173 TYR B CA 1
ATOM 2986 C C . TYR B 1 173 ? 1.948 14.031 11.664 1 97.88 173 TYR B C 1
ATOM 2988 O O . TYR B 1 173 ? 2.059 14.469 12.812 1 97.88 173 TYR B O 1
ATOM 2996 N N . GLN B 1 174 ? 1.327 12.961 11.406 1 97.12 174 GLN B N 1
ATOM 2997 C CA . GLN B 1 174 ? 0.623 12.195 12.43 1 97.12 174 GLN B CA 1
ATOM 2998 C C . GLN B 1 174 ? 1.603 11.445 13.328 1 97.12 174 GLN B C 1
ATOM 3000 O O . GLN B 1 174 ? 1.351 11.281 14.523 1 97.12 174 GLN B O 1
ATOM 3005 N N . THR B 1 175 ? 2.73 10.969 12.734 1 96.94 175 THR B N 1
ATOM 3006 C CA . THR B 1 175 ? 3.76 10.305 13.531 1 96.94 175 THR B CA 1
ATOM 3007 C C . THR B 1 175 ? 4.391 11.273 14.523 1 96.94 175 THR B C 1
ATOM 3009 O O . THR B 1 175 ? 4.629 10.922 15.68 1 96.94 175 THR B O 1
ATOM 3012 N N . ALA B 1 176 ? 4.621 12.469 14.07 1 94.5 176 ALA B N 1
ATOM 3013 C CA . ALA B 1 176 ? 5.211 13.5 14.922 1 94.5 176 ALA B CA 1
ATOM 3014 C C . ALA B 1 176 ? 4.27 13.867 16.062 1 94.5 176 ALA B C 1
ATOM 3016 O O . ALA B 1 176 ? 4.723 14.219 17.156 1 94.5 176 ALA B O 1
ATOM 3017 N N . ALA B 1 177 ? 2.998 13.758 15.844 1 91.12 177 ALA B N 1
ATOM 3018 C CA . ALA B 1 177 ? 2.025 14.031 16.891 1 91.12 177 ALA B CA 1
ATOM 3019 C C . ALA B 1 177 ? 2.162 13.031 18.047 1 91.12 177 ALA B C 1
ATOM 3021 O O . ALA B 1 177 ? 1.907 13.367 19.203 1 91.12 177 ALA B O 1
ATOM 3022 N N . VAL B 1 178 ? 2.592 11.836 17.719 1 91.81 178 VAL B N 1
ATOM 3023 C CA . VAL B 1 178 ? 2.748 10.773 18.703 1 91.81 178 VAL B CA 1
ATOM 3024 C C . VAL B 1 178 ? 4.148 10.828 19.297 1 91.81 178 VAL B C 1
ATOM 3026 O O . VAL B 1 178 ? 4.312 10.734 20.516 1 91.81 178 VAL B O 1
ATOM 3029 N N . ALA B 1 179 ? 5.137 11.023 18.438 1 93.06 179 ALA B N 1
ATOM 3030 C CA . ALA B 1 179 ? 6.531 10.922 18.859 1 93.06 179 ALA B CA 1
ATOM 3031 C C . ALA B 1 179 ? 7.047 12.25 19.406 1 93.06 179 ALA B C 1
ATOM 3033 O O . ALA B 1 179 ? 8.086 12.297 20.062 1 93.06 179 ALA B O 1
ATOM 3034 N N . GLY B 1 180 ? 6.336 13.336 19.109 1 90.31 180 GLY B N 1
ATOM 3035 C CA . GLY B 1 180 ? 6.758 14.664 19.531 1 90.31 180 GLY B CA 1
ATOM 3036 C C . GLY B 1 180 ? 7.434 15.453 18.438 1 90.31 180 GLY B C 1
ATOM 3037 O O . GLY B 1 180 ? 8.055 14.875 17.547 1 90.31 180 GLY B O 1
ATOM 3038 N N . ALA B 1 181 ? 7.41 16.734 18.562 1 82.44 181 ALA B N 1
ATOM 3039 C CA . ALA B 1 181 ? 7.918 17.641 17.547 1 82.44 181 ALA B CA 1
ATOM 3040 C C . ALA B 1 181 ? 9.422 17.469 17.344 1 82.44 181 ALA B C 1
ATOM 3042 O O . ALA B 1 181 ? 9.938 17.688 16.25 1 82.44 181 ALA B O 1
ATOM 3043 N N . ALA B 1 182 ? 10.07 17.016 18.312 1 93.06 182 ALA B N 1
ATOM 3044 C CA . ALA B 1 182 ? 11.523 16.891 18.266 1 93.06 182 ALA B CA 1
ATOM 3045 C C . ALA B 1 182 ? 11.938 15.609 17.531 1 93.06 182 ALA B C 1
ATOM 3047 O O . ALA B 1 182 ? 13.125 15.383 17.297 1 93.06 182 ALA B O 1
ATOM 3048 N N . SER B 1 183 ? 10.961 14.844 17.125 1 95.06 183 SER B N 1
ATOM 3049 C CA . SER B 1 183 ? 11.266 13.547 16.531 1 95.06 183 SER B CA 1
ATOM 3050 C C . SER B 1 183 ? 12.031 13.703 15.219 1 95.06 183 SER B C 1
ATOM 3052 O O . SER B 1 183 ? 12.766 12.812 14.805 1 95.06 183 SER B O 1
ATOM 3054 N N . LEU B 1 184 ? 11.906 14.844 14.531 1 97.44 184 LEU B N 1
ATOM 3055 C CA . LEU B 1 184 ? 12.547 15.047 13.234 1 97.44 184 LEU B CA 1
ATOM 3056 C C . LEU B 1 184 ? 13.891 15.758 13.391 1 97.44 184 LEU B C 1
ATOM 3058 O O . LEU B 1 184 ? 14.609 15.953 12.414 1 97.44 184 LEU B O 1
ATOM 3062 N N . ASP B 1 185 ? 14.352 16.062 14.586 1 97.44 185 ASP B N 1
ATOM 3063 C CA . ASP B 1 185 ? 15.531 16.891 14.812 1 97.44 185 ASP B CA 1
ATOM 3064 C C . ASP B 1 185 ? 16.797 16.188 14.352 1 97.44 185 ASP B C 1
ATOM 3066 O O . ASP B 1 185 ? 17.75 16.828 13.914 1 97.44 185 ASP B O 1
ATOM 3070 N N . ALA B 1 186 ? 16.875 14.906 14.453 1 97.62 186 ALA B N 1
ATOM 3071 C CA . ALA B 1 186 ? 18.062 14.141 14.086 1 97.62 186 ALA B CA 1
ATOM 3072 C C . ALA B 1 186 ? 18.141 13.93 12.578 1 97.62 186 ALA B C 1
ATOM 3074 O O . ALA B 1 186 ? 19.094 13.336 12.078 1 97.62 186 ALA B O 1
ATOM 3075 N N . THR B 1 187 ? 17.125 14.352 11.82 1 98.38 187 THR B N 1
ATOM 3076 C CA . THR B 1 187 ? 17.047 14.211 10.367 1 98.38 187 THR B CA 1
ATOM 3077 C C . THR B 1 187 ? 16.828 15.562 9.711 1 98.38 187 THR B C 1
ATOM 3079 O O . THR B 1 187 ? 15.727 15.859 9.242 1 98.38 187 THR B O 1
ATOM 3082 N N . PRO B 1 188 ? 17.891 16.344 9.555 1 98.06 188 PRO B N 1
ATOM 3083 C CA . PRO B 1 188 ? 17.734 17.75 9.188 1 98.06 188 PRO B CA 1
ATOM 3084 C C . PRO B 1 188 ? 17.188 17.938 7.773 1 98.06 188 PRO B C 1
ATOM 3086 O O . PRO B 1 188 ? 16.438 18.875 7.52 1 98.06 188 PRO B O 1
ATOM 3089 N N . ARG B 1 189 ? 17.609 17.141 6.789 1 98.25 189 ARG B N 1
ATOM 3090 C CA . ARG B 1 189 ? 17.062 17.281 5.438 1 98.25 189 ARG B CA 1
ATOM 3091 C C . ARG B 1 189 ? 15.578 16.938 5.402 1 98.25 189 ARG B C 1
ATOM 3093 O O . ARG B 1 189 ? 14.789 17.641 4.77 1 98.25 189 ARG B O 1
ATOM 3100 N N . LEU B 1 190 ? 15.258 15.883 6.102 1 98.56 190 LEU B N 1
ATOM 3101 C CA . LEU B 1 190 ? 13.859 15.484 6.191 1 98.56 190 LEU B CA 1
ATOM 3102 C C . LEU B 1 190 ? 13.031 16.547 6.891 1 98.56 190 LEU B C 1
ATOM 3104 O O . LEU B 1 190 ? 11.914 16.859 6.461 1 98.56 190 LEU B O 1
ATOM 3108 N N . LYS B 1 191 ? 13.562 17.078 7.969 1 98.38 191 LYS B N 1
ATOM 3109 C CA . LYS B 1 191 ? 12.875 18.125 8.711 1 98.38 191 LYS B CA 1
ATOM 3110 C C . LYS B 1 191 ? 12.648 19.359 7.84 1 98.38 191 LYS B C 1
ATOM 3112 O O . LYS B 1 191 ? 11.578 19.969 7.895 1 98.38 191 LYS B O 1
ATOM 3117 N N . ALA B 1 192 ? 13.633 19.719 7.082 1 98.19 192 ALA B N 1
ATOM 3118 C CA . ALA B 1 192 ? 13.508 20.875 6.199 1 98.19 192 ALA B CA 1
ATOM 3119 C C . ALA B 1 192 ? 12.414 20.656 5.156 1 98.19 192 ALA B C 1
ATOM 3121 O O . ALA B 1 192 ? 11.609 21.547 4.898 1 98.19 192 ALA B O 1
ATOM 3122 N N . TRP B 1 193 ? 12.43 19.484 4.523 1 98.62 193 TRP B N 1
ATOM 3123 C CA . TRP B 1 193 ? 11.383 19.141 3.566 1 98.62 193 TRP B CA 1
ATOM 3124 C C . TRP B 1 193 ? 10.016 19.156 4.234 1 98.62 193 TRP B C 1
ATOM 3126 O O . TRP B 1 193 ? 9.047 19.688 3.672 1 98.62 193 TRP B O 1
ATOM 3136 N N . PHE B 1 194 ? 9.93 18.594 5.43 1 98.56 194 PHE B N 1
ATOM 3137 C CA . PHE B 1 194 ? 8.688 18.531 6.184 1 98.56 194 PHE B CA 1
ATOM 3138 C C . PHE B 1 194 ? 8.141 19.938 6.445 1 98.56 194 PHE B C 1
ATOM 3140 O O . PHE B 1 194 ? 6.965 20.203 6.191 1 98.56 194 PHE B O 1
ATOM 3147 N N . ASP B 1 195 ? 8.969 20.797 6.922 1 98.12 195 ASP B N 1
ATOM 3148 C CA . ASP B 1 195 ? 8.562 22.156 7.242 1 98.12 195 ASP B CA 1
ATOM 3149 C C . ASP B 1 195 ? 8.141 22.906 5.984 1 98.12 195 ASP B C 1
ATOM 3151 O O . ASP B 1 195 ? 7.164 23.656 6.004 1 98.12 195 ASP B O 1
ATOM 3155 N N . ARG B 1 196 ? 8.859 22.75 4.926 1 98.25 196 ARG B N 1
ATOM 3156 C CA . ARG B 1 196 ? 8.508 23.375 3.656 1 98.25 196 ARG B CA 1
ATOM 3157 C C . ARG B 1 196 ? 7.156 22.875 3.154 1 98.25 196 ARG B C 1
ATOM 3159 O O . ARG B 1 196 ? 6.336 23.656 2.67 1 98.25 196 ARG B O 1
ATOM 3166 N N . THR B 1 197 ? 6.984 21.578 3.215 1 98.62 197 THR B N 1
ATOM 3167 C CA . THR B 1 197 ? 5.738 20.969 2.756 1 98.62 197 THR B CA 1
ATOM 3168 C C . THR B 1 197 ? 4.562 21.453 3.604 1 98.62 197 THR B C 1
ATOM 3170 O O . THR B 1 197 ? 3.486 21.734 3.074 1 98.62 197 THR B O 1
ATOM 3173 N N . LYS B 1 198 ? 4.77 21.547 4.902 1 98.44 198 LYS B N 1
ATOM 3174 C CA . LYS B 1 198 ? 3.736 22 5.828 1 98.44 198 LYS B CA 1
ATOM 3175 C C . LYS B 1 198 ? 3.266 23.406 5.477 1 98.44 198 LYS B C 1
ATOM 3177 O O . LYS B 1 198 ? 2.096 23.734 5.664 1 98.44 198 LYS B O 1
ATOM 3182 N N . ALA B 1 199 ? 4.117 24.156 4.957 1 98.12 199 ALA B N 1
ATOM 3183 C CA . ALA B 1 199 ? 3.84 25.578 4.684 1 98.12 199 ALA B CA 1
ATOM 3184 C C . ALA B 1 199 ? 3.174 25.75 3.322 1 98.12 199 ALA B C 1
ATOM 3186 O O . ALA B 1 199 ? 2.711 26.844 2.986 1 98.12 199 ALA B O 1
ATOM 3187 N N . LEU B 1 200 ? 3.154 24.703 2.484 1 98.44 200 LEU B N 1
ATOM 3188 C CA . LEU B 1 200 ? 2.486 24.812 1.192 1 98.44 200 LEU B CA 1
ATOM 3189 C C . LEU B 1 200 ? 1.029 25.234 1.368 1 98.44 200 LEU B C 1
ATOM 3191 O O . LEU B 1 200 ? 0.34 24.719 2.26 1 98.44 200 LEU B O 1
ATOM 3195 N N . PRO B 1 201 ? 0.516 26.078 0.527 1 98.31 201 PRO B N 1
ATOM 3196 C CA . PRO B 1 201 ? -0.857 26.578 0.672 1 98.31 201 PRO B CA 1
ATOM 3197 C C . PRO B 1 201 ? -1.888 25.453 0.688 1 98.31 201 PRO B C 1
ATOM 3199 O O . PRO B 1 201 ? -2.801 25.453 1.518 1 98.31 201 PRO B O 1
ATOM 3202 N N . ALA B 1 202 ? -1.77 24.5 -0.172 1 98.5 202 ALA B N 1
ATOM 3203 C CA . ALA B 1 202 ? -2.713 23.375 -0.237 1 98.5 202 ALA B CA 1
ATOM 3204 C C . ALA B 1 202 ? -2.695 22.578 1.058 1 98.5 202 ALA B C 1
ATOM 3206 O O . ALA B 1 202 ? -3.744 22.141 1.537 1 98.5 202 ALA B O 1
ATOM 3207 N N . VAL B 1 203 ? -1.527 22.359 1.618 1 98.75 203 VAL B N 1
ATOM 3208 C CA . VAL B 1 203 ? -1.371 21.594 2.846 1 98.75 203 VAL B CA 1
ATOM 3209 C C . VAL B 1 203 ? -1.954 22.359 4.023 1 98.75 203 VAL B C 1
ATOM 3211 O O . VAL B 1 203 ? -2.74 21.828 4.805 1 98.75 203 VAL B O 1
ATOM 3214 N N . ALA B 1 204 ? -1.62 23.609 4.105 1 98.5 204 ALA B N 1
ATOM 3215 C CA . ALA B 1 204 ? -2.119 24.469 5.184 1 98.5 204 ALA B CA 1
ATOM 3216 C C . ALA B 1 204 ? -3.643 24.547 5.164 1 98.5 204 ALA B C 1
ATOM 3218 O O . ALA B 1 204 ? -4.285 24.5 6.215 1 98.5 204 ALA B O 1
ATOM 3219 N N . LYS B 1 205 ? -4.145 24.625 3.971 1 98.5 205 LYS B N 1
ATOM 3220 C CA . LYS B 1 205 ? -5.594 24.703 3.809 1 98.5 205 LYS B CA 1
ATOM 3221 C C . LYS B 1 205 ? -6.273 23.484 4.426 1 98.5 205 LYS B C 1
ATOM 3223 O O . LYS B 1 205 ? -7.312 23.609 5.078 1 98.5 205 LYS B O 1
ATOM 3228 N N . VAL B 1 206 ? -5.746 22.297 4.238 1 98.62 206 VAL B N 1
ATOM 3229 C CA . VAL B 1 206 ? -6.328 21.062 4.77 1 98.62 206 VAL B CA 1
ATOM 3230 C C . VAL B 1 206 ? -6.105 21 6.281 1 98.62 206 VAL B C 1
ATOM 3232 O O . VAL B 1 206 ? -7.027 20.688 7.035 1 98.62 206 VAL B O 1
ATOM 3235 N N . LEU B 1 207 ? -4.895 21.344 6.73 1 98.25 207 LEU B N 1
ATOM 3236 C CA . LEU B 1 207 ? -4.559 21.266 8.148 1 98.25 207 LEU B CA 1
ATOM 3237 C C . LEU B 1 207 ? -5.41 22.219 8.969 1 98.25 207 LEU B C 1
ATOM 3239 O O . LEU B 1 207 ? -5.75 21.938 10.117 1 98.25 207 LEU B O 1
ATOM 3243 N N . GLU B 1 208 ? -5.793 23.297 8.367 1 97.75 208 GLU B N 1
ATOM 3244 C CA . GLU B 1 208 ? -6.559 24.328 9.062 1 97.75 208 GLU B CA 1
ATOM 3245 C C . GLU B 1 208 ? -8.062 24.062 8.953 1 97.75 208 GLU B C 1
ATOM 3247 O O . GLU B 1 208 ? -8.867 24.828 9.484 1 97.75 208 GLU B O 1
ATOM 3252 N N . GLY B 1 209 ? -8.422 23.062 8.25 1 97.25 209 GLY B N 1
ATOM 3253 C CA . GLY B 1 209 ? -9.828 22.688 8.141 1 97.25 209 GLY B CA 1
ATOM 3254 C C . GLY B 1 209 ? -10.594 23.531 7.148 1 97.25 209 GLY B C 1
ATOM 3255 O O . GLY B 1 209 ? -11.82 23.641 7.234 1 97.25 209 GLY B O 1
ATOM 3256 N N . ARG B 1 210 ? -9.891 24.109 6.203 1 97.62 210 ARG B N 1
ATOM 3257 C CA . ARG B 1 210 ? -10.539 25.047 5.277 1 97.62 210 ARG B CA 1
ATOM 3258 C C . ARG B 1 210 ? -10.789 24.375 3.928 1 97.62 210 ARG B C 1
ATOM 3260 O O . ARG B 1 210 ? -11.367 25 3.027 1 97.62 210 ARG B O 1
ATOM 3267 N N . SER B 1 211 ? -10.336 23.172 3.74 1 96.81 211 SER B N 1
ATOM 3268 C CA . SER B 1 211 ? -10.57 22.469 2.479 1 96.81 211 SER B CA 1
ATOM 3269 C C . SER B 1 211 ? -11.992 21.922 2.402 1 96.81 211 SER B C 1
ATOM 3271 O O . SER B 1 211 ? -12.758 22.047 3.355 1 96.81 211 SER B O 1
ATOM 3273 N N . ALA B 1 212 ? -12.305 21.312 1.281 1 95.69 212 ALA B N 1
ATOM 3274 C CA . ALA B 1 212 ? -13.664 20.844 1.01 1 95.69 212 ALA B CA 1
ATOM 3275 C C . ALA B 1 212 ? -14.062 19.734 1.979 1 95.69 212 ALA B C 1
ATOM 3277 O O . ALA B 1 212 ? -15.25 19.516 2.229 1 95.69 212 ALA B O 1
ATOM 3278 N N . ILE B 1 213 ? -13.047 19.062 2.547 1 95.94 213 ILE B N 1
ATOM 3279 C CA . ILE B 1 213 ? -13.391 17.938 3.406 1 95.94 213 ILE B CA 1
ATOM 3280 C C . ILE B 1 213 ? -13.68 18.422 4.82 1 95.94 213 ILE B C 1
ATOM 3282 O O . ILE B 1 213 ? -14.188 17.672 5.656 1 95.94 213 ILE B O 1
ATOM 3286 N N . GLY B 1 214 ? -13.414 19.641 5.137 1 95.38 214 GLY B N 1
ATOM 3287 C CA . GLY B 1 214 ? -13.617 20.203 6.461 1 95.38 214 GLY B CA 1
ATOM 3288 C C . GLY B 1 214 ? -12.508 19.859 7.434 1 95.38 214 GLY B C 1
ATOM 3289 O O . GLY B 1 214 ? -11.367 19.656 7.031 1 95.38 214 GLY B O 1
ATOM 3290 N N . SER B 1 215 ? -12.852 19.875 8.734 1 95.25 215 SER B N 1
ATOM 3291 C CA . SER B 1 215 ? -11.867 19.641 9.789 1 95.25 215 SER B CA 1
ATOM 3292 C C . SER B 1 215 ? -11.703 18.156 10.062 1 95.25 215 SER B C 1
ATOM 3294 O O . SER B 1 215 ? -12.695 17.422 10.18 1 95.25 215 SER B O 1
ATOM 3296 N N . LEU B 1 216 ? -10.492 17.719 10.117 1 95.06 216 LEU B N 1
ATOM 3297 C CA . LEU B 1 216 ? -10.164 16.344 10.484 1 95.06 216 LEU B CA 1
ATOM 3298 C C . LEU B 1 216 ? -9.484 16.297 11.852 1 95.06 216 LEU B C 1
ATOM 3300 O O . LEU B 1 216 ? -8.484 16.984 12.078 1 95.06 216 LEU B O 1
ATOM 3304 N N . GLY B 1 217 ? -10.078 15.484 12.719 1 92.19 217 GLY B N 1
ATOM 3305 C CA . GLY B 1 217 ? -9.531 15.383 14.062 1 92.19 217 GLY B CA 1
ATOM 3306 C C . GLY B 1 217 ? -8.344 14.445 14.156 1 92.19 217 GLY B C 1
ATOM 3307 O O . GLY B 1 217 ? -8.219 13.516 13.359 1 92.19 217 GLY B O 1
ATOM 3308 N N . GLN B 1 218 ? -7.508 14.734 15.133 1 93 218 GLN B N 1
ATOM 3309 C CA . GLN B 1 218 ? -6.367 13.859 15.398 1 93 218 GLN B CA 1
ATOM 3310 C C . GLN B 1 218 ? -6.812 12.422 15.617 1 93 218 GLN B C 1
ATOM 3312 O O . GLN B 1 218 ? -7.754 12.164 16.375 1 93 218 GLN B O 1
ATOM 3317 N N . TYR B 1 219 ? -6.105 11.453 14.938 1 93.56 219 TYR B N 1
ATOM 3318 C CA . TYR B 1 219 ? -6.484 10.047 15.008 1 93.56 219 TYR B CA 1
ATOM 3319 C C . TYR B 1 219 ? -5.527 9.266 15.898 1 93.56 219 TYR B C 1
ATOM 3321 O O . TYR B 1 219 ? -5.953 8.531 16.781 1 93.56 219 TYR B O 1
ATOM 3329 N N . PHE B 1 220 ? -4.285 9.438 15.617 1 93.25 220 PHE B N 1
ATOM 3330 C CA . PHE B 1 220 ? -3.275 8.812 16.469 1 93.25 220 PHE B CA 1
ATOM 3331 C C . PHE B 1 220 ? -2.854 9.75 17.594 1 93.25 220 PHE B C 1
ATOM 3333 O O . PHE B 1 220 ? -2.627 10.938 17.359 1 93.25 220 PHE B O 1
ATOM 3340 N N . MET B 1 221 ? -2.795 9.164 18.797 1 86 221 MET B N 1
ATOM 3341 C CA . MET B 1 221 ? -2.439 10.031 19.906 1 86 221 MET B CA 1
ATOM 3342 C C . MET B 1 221 ? -1.721 9.234 21 1 86 221 MET B C 1
ATOM 3344 O O . MET B 1 221 ? -1.955 8.039 21.156 1 86 221 MET B O 1
ATOM 3348 N N . ASN B 1 222 ? -0.917 10.047 21.656 1 79.62 222 ASN B N 1
ATOM 3349 C CA . ASN B 1 222 ? -0.298 9.469 22.844 1 79.62 222 ASN B CA 1
ATOM 3350 C C . ASN B 1 222 ? -1.205 9.602 24.062 1 79.62 222 ASN B C 1
ATOM 3352 O O . ASN B 1 222 ? -2.287 10.18 23.969 1 79.62 222 ASN B O 1
ATOM 3356 N N . ASP B 1 223 ? -0.741 9.055 25.125 1 74.81 223 ASP B N 1
ATOM 3357 C CA . ASP B 1 223 ? -1.564 8.961 26.328 1 74.81 223 ASP B CA 1
ATOM 3358 C C . ASP B 1 223 ? -1.936 10.352 26.844 1 74.81 223 ASP B C 1
ATOM 3360 O O . ASP B 1 223 ? -3.055 10.57 27.312 1 74.81 223 ASP B O 1
ATOM 3364 N N . ALA B 1 224 ? -0.968 11.211 26.75 1 71.94 224 ALA B N 1
ATOM 3365 C CA . ALA B 1 224 ? -1.247 12.562 27.234 1 71.94 224 ALA B CA 1
ATOM 3366 C C . ALA B 1 224 ? -2.396 13.195 26.453 1 71.94 224 ALA B C 1
ATOM 3368 O O . ALA B 1 224 ? -3.287 13.812 27.047 1 71.94 224 ALA B O 1
ATOM 3369 N N . ASP B 1 225 ? -2.471 12.938 25.25 1 74.19 225 ASP B N 1
ATOM 3370 C CA . ASP B 1 225 ? -3.527 13.492 24.422 1 74.19 225 ASP B CA 1
ATOM 3371 C C . ASP B 1 225 ? -4.836 12.727 24.609 1 74.19 225 ASP B C 1
ATOM 3373 O O . ASP B 1 225 ? -5.918 13.312 24.547 1 74.19 225 ASP B O 1
ATOM 3377 N N . TYR B 1 226 ? -4.652 11.508 24.797 1 75.38 226 TYR B N 1
ATOM 3378 C CA . TYR B 1 226 ? -5.824 10.68 25.047 1 75.38 226 TYR B CA 1
ATOM 3379 C C . TYR B 1 226 ? -6.633 11.219 26.219 1 75.38 226 TYR B C 1
ATOM 3381 O O . TYR B 1 226 ? -7.859 11.336 26.141 1 75.38 226 TYR B O 1
ATOM 3389 N N . ASP B 1 227 ? -5.961 11.547 27.266 1 74 227 ASP B N 1
ATOM 3390 C CA . ASP B 1 227 ? -6.625 12.055 28.469 1 74 227 ASP B CA 1
ATOM 3391 C C . ASP B 1 227 ? -7.324 13.383 28.188 1 74 227 ASP B C 1
ATOM 3393 O O . ASP B 1 227 ? -8.43 13.625 28.672 1 74 227 ASP B O 1
ATOM 3397 N N . ARG B 1 228 ? -6.73 14.117 27.344 1 69.56 228 ARG B N 1
ATOM 3398 C CA . ARG B 1 228 ? -7.312 15.406 26.984 1 69.56 228 ARG B CA 1
ATOM 3399 C C . ARG B 1 228 ? -8.578 15.211 26.156 1 69.56 228 ARG B C 1
ATOM 3401 O O . ARG B 1 228 ? -9.57 15.922 26.344 1 69.56 228 ARG B O 1
ATOM 3408 N N . PHE B 1 229 ? -8.57 14.195 25.312 1 65.12 229 PHE B N 1
ATOM 3409 C CA . PHE B 1 229 ? -9.68 13.93 24.391 1 65.12 229 PHE B CA 1
ATOM 3410 C C . PHE B 1 229 ? -10.836 13.266 25.141 1 65.12 229 PHE B C 1
ATOM 3412 O O . PHE B 1 229 ? -12 13.516 24.828 1 65.12 229 PHE B O 1
ATOM 3419 N N . ASN B 1 230 ? -10.469 12.414 25.984 1 61.31 230 ASN B N 1
ATOM 3420 C CA . ASN B 1 230 ? -11.531 11.656 26.656 1 61.31 230 ASN B CA 1
ATOM 3421 C C . ASN B 1 230 ? -11.945 12.305 27.969 1 61.31 230 ASN B C 1
ATOM 3423 O O . ASN B 1 230 ? -12.891 11.859 28.609 1 61.31 230 ASN B O 1
ATOM 3427 N N . ALA B 1 231 ? -11.094 13.289 28.547 1 52.66 231 ALA B N 1
ATOM 3428 C CA . ALA B 1 231 ? -11.484 14.031 29.734 1 52.66 231 ALA B CA 1
ATOM 3429 C C . ALA B 1 231 ? -12.641 14.977 29.438 1 52.66 231 ALA B C 1
ATOM 3431 O O . ALA B 1 231 ? -13.352 15.406 30.359 1 52.66 231 ALA B O 1
ATOM 3432 N N . ALA B 1 232 ? -12.812 15.328 28.203 1 45.03 232 ALA B N 1
ATOM 3433 C CA . ALA B 1 232 ? -13.922 16.266 28.062 1 45.03 232 ALA B CA 1
ATOM 3434 C C . ALA B 1 232 ? -15.266 15.562 28.203 1 45.03 232 ALA B C 1
ATOM 3436 O O . ALA B 1 232 ? -15.43 14.43 27.75 1 45.03 232 ALA B O 1
#

Solvent-accessible surface area (backbone atoms only — not comparable to full-atom values): 23679 Å² total; per-residue (Å²): 116,61,59,25,36,41,39,30,61,55,34,22,76,73,47,44,21,49,50,27,44,48,49,62,46,73,40,48,64,44,34,43,46,40,47,86,48,76,74,56,94,53,4,54,69,51,40,48,72,70,56,67,34,65,76,67,52,74,44,34,34,39,29,79,88,66,53,66,35,33,48,66,69,18,42,46,51,42,50,19,64,77,48,69,25,44,57,73,62,70,66,19,35,39,45,20,32,34,32,31,46,49,22,53,52,53,49,51,53,46,55,74,47,48,25,45,65,82,53,51,66,69,62,34,60,74,29,45,67,58,41,50,47,37,54,71,46,52,49,51,54,54,47,50,37,48,29,69,56,25,70,36,96,48,17,57,26,90,73,41,64,25,39,18,43,44,33,22,46,38,40,49,55,48,46,32,62,50,57,32,83,68,63,43,66,89,26,61,56,40,38,52,33,51,54,53,51,52,64,34,68,41,39,38,34,37,76,70,28,69,37,62,53,36,59,55,37,83,27,54,42,37,71,75,51,44,50,61,65,68,68,102,117,62,62,27,37,41,38,30,61,57,33,22,77,74,47,44,21,48,50,28,45,48,51,61,47,71,38,48,64,43,34,44,47,40,46,87,50,76,79,53,95,50,5,52,70,52,41,47,72,69,57,69,33,66,76,67,53,76,44,34,34,39,29,81,87,66,54,65,34,31,49,65,69,19,40,45,52,42,51,18,64,76,49,68,25,46,58,72,62,70,65,19,34,38,46,20,32,34,31,32,44,50,22,52,51,54,48,51,54,46,55,74,47,46,25,45,67,81,54,52,65,69,61,34,60,73,28,46,68,59,41,50,46,36,54,71,46,53,49,51,54,54,47,50,38,47,29,69,55,25,68,37,95,49,17,58,27,92,73,41,64,25,39,19,42,44,32,21,46,39,39,48,56,47,46,31,61,49,56,31,83,68,63,44,66,91,27,60,55,40,37,51,33,49,54,54,51,53,65,34,68,40,38,40,34,37,75,71,27,69,38,62,52,34,61,55,37,83,28,55,42,36,70,75,50,45,49,61,64,66,68,102

Secondary structure (DSSP, 8-state):
-EEEEEEE-SBSTTHHHHHHHHHHT-SEEEEEEPBS-SSSTTBHHHHHHHT-STTS-S-EEE-TTSPEEESHHHHHHHHHHHHT-S-SHHHHHHHHHHHHHHHHHHHHHHHHTT-BTTS-HHHHHHTHHHHHHIIIIIHHHHHHHHHHH--BTTBSSSSS--HHHHHHHHHHHHHHHHH-GGGGTT-HHHHHHHHHHHTSHHHHHHHTT-STT---B--B--HHHHHHHHH-/-EEEEEEE-SBSTTHHHHHHHHHHT-SEEEEEEPBS-SSSTTBHHHHHHHT-STTS-S-EEE-TTSPEEESHHHHHHHHHHHHT-S-SHHHHHHHHHHHHHHHHHHHHHHHHTT-BTTS-HHHHHHTHHHHHHIIIIIHHHHHHHHHHH--BTTBSSSSS--HHHHHHHHHHHHHHHHH-GGGGTT-HHHHHHHHHHHTSHHHHHHHTT-STT---B--B--HHHHHHHHH-

pLDDT: mean 93.41, std 9.15, range [45.03, 98.94]

Organism: Emiliania huxleyi (strain CCMP1516) (NCBI:txid280463)

Foldseek 3Di:
DAQEEKEEAQAQQLVLLLLLLRLVLPHDYFYEHQDCPCDDPRHLVVCLVVCVAVVSDDTWTQGPVGDIDDDSLRSLVVSCVVRVQCADDDQSNVLLVVLQVLLVVLSVLLVVLVQFLPRDPVSNVVSVVVLVCCLPPVLLVSLVVLLVCQPEPLGNGPPLGGSSNSSNLSSVVLVCQANPPCSCVVRVSNVVSSVVSCPDPSSVCSPVQNGNHGHHHRTGHDPVVSCVVVVD/DAQEEKEEAQAQQLVLLLLLLRLVLPHDYFYEHADCPCDDPRHLVVCLVVCVAVVSDDTWTQGPVGDIDDDSLRSLVVSCVVRVQCADDDQSNVLLVVLQVLLVVLSVLLVVLVQFLPRDPVSNVVSVVVLVCCLVPVLLVSLVVLLVCQPEPLGNGPPLGGSSNSSNLSSVVLVCQANPPCSCVVRVSNVVSSVVSCPPPSSVCSPVQNGNHGHHHRTGHDPVVSCVVVVD

Radius of gyration: 21.56 Å; Cα contacts (8 Å, |Δi|>4): 816; chains: 2; bounding box: 59×60×52 Å

Nearest PDB structures (foldseek):
  5b7c-assembly1_A-2  TM=7.644E-01  e=3.987E-07  Octopus vulgaris
  1pa3-assembly1_A  TM=8.417E-01  e=4.486E-06  Plasmodium falciparum
  1axd-assembly1_B  TM=7.424E-01  e=1.775E-06  Zea mays
  3m8n-assembly2_D  TM=7.572E-01  e=8.322E-06  Rhodopseudomonas palustris
  5f8b-assembly1_A  TM=6.779E-01  e=3.844E-06  Aspergillus fumigatus Af293

Sequence (464 aa):
MSLGELIYFPVQAKGLQLAILAEASGLEWTGFTVDKSPAGPKSWPAIKASGASPFGQLPMLRTPGGRVVGQSVAIANYIAHRASMHGAGDDDFALSQMCLAEGEDLYSLLLGAELARWKPREVRAAKAAAVRGLIATTVPDHLAKLEALCAAPLGFTSTGQTAGELYLFGMLYQTAAVAGAASLDATPRLKAWFDRTKALPAVAKVLEGRSAIGSLGQYFMNDADYDRFNAAMSLGELIYFPVQAKGLQLAILAEASGLEWTGFTVDKSPAGPKSWPAIKASGASPFGQLPMLRTPGGRVVGQSVAIANYIAHRASMHGAGDDDFALSQMCLAEGEDLYSLLLGAELARWKPREVRAAKAAAVRGLIATTVPDHLAKLEALCAAPLGFTSTGQTAGELYLFGMLYQTAAVAGAASLDATPRLKAWFDRTKALPAVAKVLEGRSAIGSLGQYFMNDADYDRFNAA

InterPro domains:
  IPR004045 Glutathione S-transferase, N-terminal [PF13409] (20-81)
  IPR004045 Glutathione S-transferase, N-terminal [PS50404] (2-87)
  IPR036249 Thioredoxin-like superfamily [SSF52833] (5-82)
  IPR036282 Glutathione S-transferase, C-terminal domain superfamily [SSF47616] (125-211)
  IPR050213 Glutathione S-transferase superfamily [PTHR11571] (5-211)